Protein AF-A0A6B3P3K1-F1 (afdb_monomer)

Solvent-accessible surface area (backbone atoms only — not comparable to full-atom values): 24368 Å² total; per-residue (Å²): 102,73,70,59,53,35,53,47,35,50,74,68,50,89,48,60,69,59,19,25,51,28,50,52,50,48,50,72,76,38,66,88,46,90,63,48,68,61,51,38,52,48,37,47,75,65,48,91,46,57,65,39,18,24,45,29,51,50,44,49,50,67,76,44,59,87,48,85,61,48,70,60,50,38,53,45,39,50,74,67,50,90,46,58,68,32,19,29,45,29,50,54,44,49,48,73,72,41,66,88,46,88,62,46,69,61,50,36,54,47,37,47,74,65,49,90,47,56,64,36,18,25,46,29,52,52,44,48,52,67,77,43,60,87,46,86,62,49,69,59,52,38,52,47,36,50,73,66,48,89,48,56,64,35,19,30,44,31,48,55,45,46,52,71,75,41,58,89,45,88,62,45,67,56,52,36,53,47,33,49,73,66,47,89,46,55,66,32,18,31,50,30,47,54,47,45,52,72,73,42,58,88,44,89,64,44,67,58,54,36,52,50,32,51,74,66,48,90,45,57,68,34,18,34,49,29,46,53,46,42,53,72,74,40,57,89,46,89,62,44,67,56,54,34,51,48,33,48,74,67,48,90,46,60,66,37,17,35,50,30,44,52,48,42,59,73,72,42,60,88,45,89,62,46,69,58,52,34,55,46,32,50,72,68,49,89,46,56,68,42,18,29,50,26,44,53,50,44,52,75,73,44,56,89,46,89,64,45,67,59,54,34,51,47,33,47,72,66,49,90,44,61,66,32,17,36,48,28,45,53,47,43,57,71,73,41,60,90,45,87,64,46,68,57,52,32,52,48,30,49,77,65,50,91,47,50,66,41,19,29,49,27,46,52,50,41,57,74,74,42,65,89,46,90,67,44,68,61,50,30,54,48,34,46,75,63,56,85,79,75,84,89,54,89,87,65,75,53,39,32,50,56,26,46,53,43,37,54,74,74,37,66,85,41,86,57,37,62,57,53,40,53,47,36,32,76,67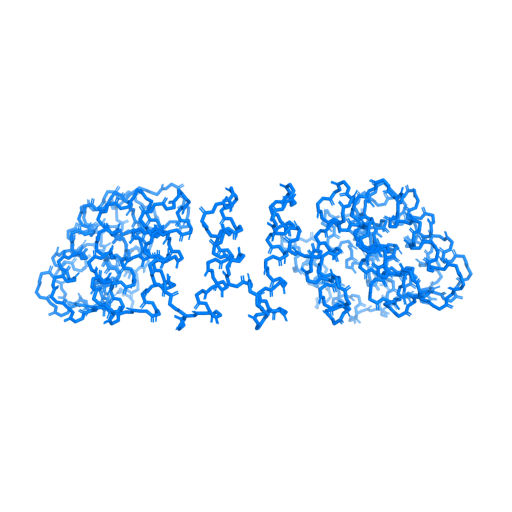,46,90,47,64,68,50,16,52,52,31,49,54,51,51,58,63,73,77,105

pLDDT: mean 96.57, std 2.56, range [66.44, 98.81]

Nearest PDB structures (foldseek):
  7rqf-assembly1_A  TM=2.553E-01  e=2.234E-02  Pseudomonas aeruginosa PAO1
  7ntf-assembly1_A  TM=1.787E-01  e=7.261E-03  Homo sapiens
  7yeh-assembly1_A  TM=1.979E-01  e=4.487E-02  Homo sapiens
  9gaw-assembly1_Z  TM=2.083E-01  e=6.118E-02  Homo sapiens
  4ui9-assembly1_P  TM=2.488E-01  e=7.027E-01  Homo sapiens

Foldseek 3Di:
DLLVVLVCCLVDPPDVVSNQVSLVCLLVVPVVPPCNLVVLVCCLVDPPDLSSNLSSLLSLLPRVVPDPCNLVVLVCCLVPPPDVSSNLSSLLSLLVSPVPDPCNLVVLVCQLVDPPDLSSNLSSLVSCLPRVVPDPCNLVVLLCQLPPPPDPSSVQSSLVSCLVSVVPPPCNLVSLLCQLVDVPDLSSVLSSLVSCLVRVVPPPCNLVSLLCQLVDPPDVSSVQSSLVSCLVRPVPPPCNLVSLLCQLVDPPDVSSNQSSLVSCLVRPLPPPCNLVSLLCQLVDPPDLSSNLSSLVSCLVRPVPPPCNLVSLLCQLVDPPDVSSVQSSLVSCLVRVVPPPCNLVSLLCQLVDPPDQSSNLVSLVSCLVRPLPPPCNLVSLLCSLVPPPDDDPDPPDDGSNLSSLVSCCVRPVVPPCNLVSLVCQLPPPPDPVSVVVSVVVVVVVVD

Mean predicted aligned error: 5.27 Å

Sequence (446 aa):
GILELLKQWVNSDEDSDVRREAVKQIATGWKGKPGILELLKQWVEYDENWDVRGEAVKQIATVWKHEEGILELLKQWVNSDEDSDVRREAVKQIATGWKGKPGILELLKQWVEYDENWDVRGEAVKQIATVWKHEEGILELLKQWVNSDEDSDVRREAVKQIATGWKNQPGILELLKQRVKSDENWQVRREAVRQIATGWKNQPGILELLKQRVNSDEDSDVRLEAVKQIATGWKNQPGILELLKQRVNSDEDSDVRLEALQQIATGWKNQPGILELLKQRVKSDENWQVRGEAVKQIATGWKNQPGILELLKQRVNSDEDSDVRLEALQQIATGWKNQPGILELLKQKVESDENWQVRGEAVKQIATGWKNQPGIVELFDHTVLNDPFQREHEFQTNPRQIALEAIVKQYPDHPQTLPLLQDRAENDPDEKLRKWAKEKLRQLEN

Structure (mmCIF, N/CA/C/O backbone):
data_AF-A0A6B3P3K1-F1
#
_entry.id   AF-A0A6B3P3K1-F1
#
loop_
_atom_site.group_PDB
_atom_site.id
_atom_site.type_symbol
_atom_site.label_atom_id
_atom_site.label_alt_id
_atom_site.label_comp_id
_atom_site.label_asym_id
_atom_site.label_entity_id
_atom_site.label_seq_id
_atom_site.pdbx_PDB_ins_code
_atom_site.Cartn_x
_atom_site.Cartn_y
_atom_site.Cartn_z
_atom_site.occupancy
_atom_site.B_iso_or_equiv
_atom_site.auth_seq_id
_atom_site.auth_comp_id
_atom_site.auth_asym_id
_atom_site.auth_atom_id
_atom_site.pdbx_PDB_model_num
ATOM 1 N N . GLY A 1 1 ? 25.047 -8.982 35.332 1.00 90.31 1 GLY A N 1
ATOM 2 C CA . GLY A 1 1 ? 24.151 -10.139 35.089 1.00 90.31 1 GLY A CA 1
ATOM 3 C C . GLY A 1 1 ? 23.081 -9.741 34.089 1.00 90.31 1 GLY A C 1
ATOM 4 O O . GLY A 1 1 ? 22.938 -8.546 33.884 1.00 90.31 1 GLY A O 1
ATOM 5 N N . ILE A 1 2 ? 22.346 -10.689 33.491 1.00 95.31 2 ILE A N 1
ATOM 6 C CA . ILE A 1 2 ? 21.405 -10.412 32.378 1.00 95.31 2 ILE A CA 1
ATOM 7 C C . ILE A 1 2 ? 20.450 -9.250 32.697 1.00 95.31 2 ILE A C 1
ATOM 9 O O . ILE A 1 2 ? 20.327 -8.339 31.894 1.00 95.31 2 ILE A O 1
ATOM 13 N N . LEU A 1 3 ? 19.869 -9.210 33.900 1.00 96.06 3 LEU A N 1
ATOM 14 C CA . LEU A 1 3 ? 19.003 -8.101 34.318 1.00 96.06 3 LEU A CA 1
ATOM 15 C C . LEU A 1 3 ? 19.688 -6.724 34.258 1.00 96.06 3 LEU A C 1
ATOM 17 O O . LEU A 1 3 ? 19.073 -5.764 33.824 1.00 96.06 3 LEU A O 1
ATOM 21 N N . GLU A 1 4 ? 20.942 -6.610 34.699 1.00 96.62 4 GLU A N 1
ATOM 22 C CA . GLU A 1 4 ? 21.657 -5.323 34.678 1.00 96.62 4 GLU A CA 1
ATOM 23 C C . GLU A 1 4 ? 22.025 -4.905 33.251 1.00 96.62 4 GLU A C 1
ATOM 25 O O . GLU A 1 4 ? 22.001 -3.720 32.946 1.00 96.62 4 GLU A O 1
ATOM 30 N N . LEU A 1 5 ? 22.288 -5.873 32.365 1.00 96.94 5 LEU A N 1
ATOM 31 C CA . LEU A 1 5 ? 22.486 -5.601 30.942 1.00 96.94 5 LEU A CA 1
ATOM 32 C C . LEU A 1 5 ? 21.196 -5.078 30.300 1.00 96.94 5 LEU A C 1
ATOM 34 O O . LEU A 1 5 ? 21.228 -4.066 29.615 1.00 96.94 5 LEU A O 1
ATOM 38 N N . LEU A 1 6 ? 20.058 -5.721 30.575 1.00 97.00 6 LEU A N 1
ATOM 39 C CA . LEU A 1 6 ? 18.768 -5.264 30.060 1.00 97.00 6 LEU A CA 1
ATOM 40 C C . LEU A 1 6 ? 18.423 -3.862 30.582 1.00 97.00 6 LEU A C 1
ATOM 42 O O . LEU A 1 6 ? 17.982 -3.027 29.807 1.00 97.00 6 LEU A O 1
ATOM 46 N N . LYS A 1 7 ? 18.659 -3.568 31.869 1.00 96.56 7 LYS A N 1
ATOM 47 C CA . LYS A 1 7 ? 18.463 -2.212 32.414 1.00 96.56 7 LYS A CA 1
ATOM 48 C C . LYS A 1 7 ? 19.342 -1.177 31.720 1.00 96.56 7 LYS A C 1
ATOM 50 O O . LYS A 1 7 ? 18.891 -0.065 31.476 1.00 96.56 7 LYS A O 1
ATOM 55 N N . GLN A 1 8 ? 20.594 -1.536 31.436 1.00 96.31 8 GLN A N 1
ATOM 56 C CA . GLN A 1 8 ? 21.494 -0.674 30.682 1.00 96.31 8 GLN A CA 1
ATOM 57 C C . GLN A 1 8 ? 20.932 -0.415 29.283 1.00 96.31 8 GLN A C 1
ATOM 59 O O . GLN A 1 8 ? 20.885 0.735 28.874 1.00 96.31 8 GLN A O 1
ATOM 64 N N . TRP A 1 9 ? 20.435 -1.445 28.594 1.00 96.44 9 TRP A N 1
ATOM 65 C CA . TRP A 1 9 ? 19.799 -1.274 27.288 1.00 96.44 9 TRP A CA 1
ATOM 66 C C . TRP A 1 9 ? 18.599 -0.333 27.348 1.00 96.44 9 TRP A C 1
ATOM 68 O O . TRP A 1 9 ? 18.564 0.615 26.578 1.00 96.44 9 TRP A O 1
ATOM 78 N N . VAL A 1 10 ? 17.684 -0.496 28.310 1.00 95.19 10 VAL A N 1
ATOM 79 C CA . VAL A 1 10 ? 16.556 0.445 28.451 1.00 95.19 10 VAL A CA 1
ATOM 80 C C . VAL A 1 10 ? 17.029 1.887 28.673 1.00 95.19 10 VAL A C 1
ATOM 82 O O . VAL A 1 10 ? 16.402 2.805 28.183 1.00 95.19 10 VAL A O 1
ATOM 85 N N . ASN A 1 11 ? 18.133 2.123 29.380 1.00 93.75 11 ASN A N 1
ATOM 86 C CA . ASN A 1 11 ? 18.546 3.493 29.704 1.00 93.75 11 ASN A CA 1
ATOM 87 C C . ASN A 1 11 ? 19.483 4.147 28.677 1.00 93.75 11 ASN A C 1
ATOM 89 O O . ASN A 1 11 ? 19.674 5.359 28.740 1.00 93.75 11 ASN A O 1
ATOM 93 N N . SER A 1 12 ? 20.155 3.375 27.819 1.00 92.69 12 SER A N 1
ATOM 94 C CA . SER A 1 12 ? 21.239 3.912 26.983 1.00 92.69 12 SER A CA 1
ATOM 95 C C . SER A 1 12 ? 21.266 3.415 25.547 1.00 92.69 12 SER A C 1
ATOM 97 O O . SER A 1 12 ? 22.121 3.874 24.796 1.00 92.69 12 SER A O 1
ATOM 99 N N . ASP A 1 13 ? 20.434 2.441 25.176 1.00 94.88 13 ASP A N 1
ATOM 100 C CA . ASP A 1 13 ? 20.370 2.020 23.778 1.00 94.88 13 ASP A CA 1
ATOM 101 C C . ASP A 1 13 ? 19.691 3.109 22.931 1.00 94.88 13 ASP A C 1
ATOM 103 O O . ASP A 1 13 ? 18.714 3.731 23.360 1.00 94.88 13 ASP A O 1
ATOM 107 N N . GLU A 1 14 ? 20.241 3.368 21.748 1.00 93.81 14 GLU A N 1
ATOM 108 C CA . GLU A 1 14 ? 19.698 4.356 20.810 1.00 93.81 14 GLU A CA 1
ATOM 109 C C . GLU A 1 14 ? 18.461 3.805 20.085 1.00 93.81 14 GLU A C 1
ATOM 111 O O . GLU A 1 14 ? 17.620 4.576 19.623 1.00 93.81 14 GLU A O 1
ATOM 116 N N . ASP A 1 15 ? 18.327 2.477 20.004 1.00 95.62 15 ASP A N 1
ATOM 117 C CA . ASP A 1 15 ? 17.212 1.814 19.342 1.00 95.62 15 ASP A CA 1
ATOM 118 C C . ASP A 1 15 ? 16.052 1.573 20.321 1.00 95.62 15 ASP A C 1
ATOM 120 O O . ASP A 1 15 ? 16.101 0.715 21.212 1.00 95.62 15 ASP A O 1
ATOM 124 N N . SER A 1 16 ? 14.953 2.306 20.125 1.00 94.94 16 SER A N 1
ATOM 125 C CA . SER A 1 16 ? 13.750 2.177 20.946 1.00 94.94 16 SER A CA 1
ATOM 126 C C . SER A 1 16 ? 13.110 0.790 20.878 1.00 94.94 16 SER A C 1
ATOM 128 O O . SER A 1 16 ? 12.493 0.377 21.860 1.00 94.94 16 SER A O 1
ATOM 130 N N . ASP A 1 17 ? 13.274 0.037 19.783 1.00 95.94 17 ASP A N 1
ATOM 131 C CA . ASP A 1 17 ? 12.784 -1.343 19.706 1.00 95.94 17 ASP A CA 1
ATOM 132 C C . ASP A 1 17 ? 13.563 -2.257 20.664 1.00 95.94 17 ASP A C 1
ATOM 134 O O . ASP A 1 17 ? 12.963 -3.114 21.328 1.00 95.94 17 ASP A O 1
ATOM 138 N N . VAL A 1 18 ? 14.882 -2.051 20.786 1.00 96.88 18 VAL A N 1
ATOM 139 C CA . VAL A 1 18 ? 15.735 -2.765 21.752 1.00 96.88 18 VAL A CA 1
ATOM 140 C C . VAL A 1 18 ? 15.343 -2.384 23.176 1.00 96.88 18 VAL A C 1
ATOM 142 O O . VAL A 1 18 ? 15.143 -3.272 24.013 1.00 96.88 18 VAL A O 1
ATOM 145 N N . ARG A 1 19 ? 15.160 -1.083 23.447 1.00 97.75 19 ARG A N 1
ATOM 146 C CA . ARG A 1 19 ? 14.704 -0.589 24.758 1.00 97.75 19 ARG A CA 1
ATOM 147 C C . ARG A 1 19 ? 13.356 -1.193 25.151 1.00 97.75 19 ARG A C 1
ATOM 149 O O . ARG A 1 19 ? 13.226 -1.765 26.234 1.00 97.75 19 ARG A O 1
ATOM 156 N N . ARG A 1 20 ? 12.368 -1.141 24.253 1.00 97.25 20 ARG A N 1
ATOM 157 C CA . ARG A 1 20 ? 11.021 -1.695 24.458 1.00 97.25 20 ARG A CA 1
ATOM 158 C C . ARG A 1 20 ? 11.066 -3.189 24.769 1.00 97.25 20 ARG A C 1
ATOM 160 O O . ARG A 1 20 ? 10.440 -3.648 25.728 1.00 97.25 20 ARG A O 1
ATOM 167 N N . GLU A 1 21 ? 11.808 -3.971 23.984 1.00 97.62 21 GLU A N 1
ATOM 168 C CA . GLU A 1 21 ? 11.912 -5.412 24.231 1.00 97.62 21 GLU A CA 1
ATOM 169 C C . GLU A 1 21 ? 12.638 -5.693 25.555 1.00 97.62 21 GLU A C 1
ATOM 171 O O . GLU A 1 21 ? 12.216 -6.574 26.306 1.00 97.62 21 GLU A O 1
ATOM 176 N N . ALA A 1 22 ? 13.657 -4.908 25.914 1.00 97.56 22 ALA A N 1
ATOM 177 C CA . ALA A 1 22 ? 14.306 -5.022 27.214 1.00 97.56 22 ALA A CA 1
ATOM 178 C C . ALA A 1 22 ? 13.330 -4.760 28.378 1.00 97.56 22 ALA A C 1
ATOM 180 O O . ALA A 1 22 ? 13.299 -5.567 29.310 1.00 97.56 22 ALA A O 1
ATOM 181 N N . VAL A 1 23 ? 12.468 -3.733 28.309 1.00 98.00 23 VAL A N 1
ATOM 182 C CA . VAL A 1 23 ? 11.407 -3.481 29.313 1.00 98.00 23 VAL A CA 1
ATOM 183 C C . VAL A 1 23 ? 10.530 -4.717 29.509 1.00 98.00 23 VAL A C 1
ATOM 185 O O . VAL A 1 23 ? 10.329 -5.185 30.635 1.00 98.00 23 VAL A O 1
ATOM 188 N N . LYS A 1 24 ? 10.050 -5.302 28.412 1.00 97.62 24 LYS A N 1
ATOM 189 C CA . LYS A 1 24 ? 9.201 -6.498 28.429 1.00 97.62 24 LYS A CA 1
ATOM 190 C C . LYS A 1 24 ? 9.895 -7.721 29.028 1.00 97.62 24 LYS A C 1
ATOM 192 O O . LYS A 1 24 ? 9.300 -8.444 29.837 1.00 97.62 24 LYS A O 1
ATOM 197 N N . GLN A 1 25 ? 11.153 -7.962 28.663 1.00 97.62 25 GLN A N 1
ATOM 198 C CA . GLN A 1 25 ? 11.940 -9.070 29.210 1.00 97.62 25 GLN A CA 1
ATOM 199 C C . GLN A 1 25 ? 12.196 -8.886 30.709 1.00 97.62 25 GLN A C 1
ATOM 201 O O . GLN A 1 25 ? 12.080 -9.840 31.481 1.00 97.62 25 GLN A O 1
ATOM 206 N N . ILE A 1 26 ? 12.476 -7.655 31.146 1.00 97.81 26 ILE A N 1
ATOM 207 C CA . ILE A 1 26 ? 12.658 -7.326 32.563 1.00 97.81 26 ILE A CA 1
ATOM 208 C C . ILE A 1 26 ? 11.372 -7.598 33.345 1.00 97.81 26 ILE A C 1
ATOM 210 O O . ILE A 1 26 ? 11.407 -8.291 34.366 1.00 97.81 26 ILE A O 1
ATOM 214 N N . ALA A 1 27 ? 10.237 -7.108 32.844 1.00 96.69 27 ALA A N 1
ATOM 215 C CA . ALA A 1 27 ? 8.948 -7.255 33.501 1.00 96.69 27 ALA A CA 1
ATOM 216 C C . ALA A 1 27 ? 8.558 -8.722 33.696 1.00 96.69 27 ALA A C 1
ATOM 218 O O . ALA A 1 27 ? 8.186 -9.145 34.787 1.00 96.69 27 ALA A O 1
ATOM 219 N N . THR A 1 28 ? 8.684 -9.522 32.639 1.00 94.50 28 THR A N 1
ATOM 220 C CA . THR A 1 28 ? 8.253 -10.923 32.649 1.00 94.50 28 THR A CA 1
ATOM 221 C C . THR A 1 28 ? 9.244 -11.837 33.369 1.00 94.50 28 THR A C 1
ATOM 223 O O . THR A 1 28 ? 8.828 -12.692 34.156 1.00 94.50 28 THR A O 1
ATOM 226 N N . GLY A 1 29 ? 10.547 -11.641 33.149 1.00 96.00 29 GLY A N 1
ATOM 227 C CA . GLY A 1 29 ? 11.608 -12.482 33.702 1.00 96.00 29 GLY A CA 1
ATOM 228 C C . GLY A 1 29 ? 11.927 -12.210 35.172 1.00 96.00 29 GLY A C 1
ATOM 229 O O . GLY A 1 29 ? 12.372 -13.116 35.878 1.00 96.00 29 GLY A O 1
ATOM 230 N N . TRP A 1 30 ? 11.678 -10.990 35.662 1.00 96.31 30 TRP A N 1
ATOM 23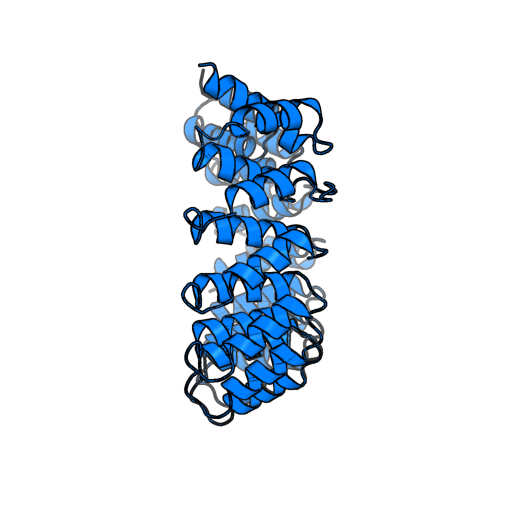1 C CA . TRP A 1 30 ? 12.070 -10.568 37.012 1.00 96.31 30 TRP A CA 1
ATOM 232 C C . TRP A 1 30 ? 10.930 -9.993 37.854 1.00 96.31 30 TRP A C 1
ATOM 234 O O . TRP A 1 30 ? 11.204 -9.387 38.884 1.00 96.31 30 TRP A O 1
ATOM 244 N N . LYS A 1 31 ? 9.660 -10.259 37.518 1.00 91.75 31 LYS A N 1
ATOM 245 C CA . LYS A 1 31 ? 8.488 -9.771 38.280 1.00 91.75 31 LYS A CA 1
ATOM 246 C C . LYS A 1 31 ? 8.530 -9.984 39.800 1.00 91.75 31 LYS A C 1
ATOM 248 O O . LYS A 1 31 ? 7.935 -9.215 40.539 1.00 91.75 31 LYS A O 1
ATOM 253 N N . GLY A 1 32 ? 9.206 -11.037 40.271 1.00 89.31 32 GLY A N 1
ATOM 254 C CA . GLY A 1 32 ? 9.337 -11.353 41.700 1.00 89.31 32 GLY A CA 1
ATOM 255 C C . GLY A 1 32 ? 10.507 -10.659 42.404 1.00 89.31 32 GLY A C 1
ATOM 256 O O . GLY A 1 32 ? 10.687 -10.844 43.606 1.00 89.31 32 GLY A O 1
ATOM 257 N N . LYS A 1 33 ? 11.340 -9.904 41.676 1.00 94.62 33 LYS A N 1
ATOM 258 C CA . LYS A 1 33 ? 12.469 -9.173 42.250 1.00 94.62 33 LYS A CA 1
ATOM 259 C C . LYS A 1 33 ? 11.987 -7.802 42.760 1.00 94.62 33 LYS A C 1
ATOM 261 O O . LYS A 1 33 ? 11.342 -7.082 41.999 1.00 94.62 33 LYS A O 1
ATOM 266 N N . PRO A 1 34 ? 12.328 -7.404 44.002 1.00 92.94 34 PRO A N 1
ATOM 267 C CA . PRO A 1 34 ? 11.963 -6.089 44.529 1.00 92.94 34 PRO A CA 1
ATOM 268 C C . PRO A 1 34 ? 12.457 -4.937 43.643 1.00 92.94 34 PRO A C 1
ATOM 270 O O . PRO A 1 34 ? 13.579 -4.988 43.130 1.00 92.94 34 PRO A O 1
ATOM 273 N N . GLY A 1 35 ? 11.626 -3.901 43.489 1.00 94.75 35 GLY A N 1
ATOM 274 C CA . GLY A 1 35 ? 11.947 -2.667 42.765 1.00 94.75 35 GLY A CA 1
ATOM 275 C C . GLY A 1 35 ? 11.764 -2.721 41.247 1.00 94.75 35 GLY A C 1
ATOM 276 O O . GLY A 1 35 ? 11.994 -1.713 40.588 1.00 94.75 35 GLY A O 1
ATOM 277 N N . ILE A 1 36 ? 11.366 -3.861 40.666 1.00 97.69 36 ILE A N 1
ATOM 278 C CA . ILE A 1 36 ? 11.093 -3.933 39.220 1.00 97.69 36 ILE A CA 1
ATOM 279 C C . ILE A 1 36 ? 9.858 -3.110 38.852 1.00 97.69 36 ILE A C 1
ATOM 281 O O . ILE A 1 36 ? 9.901 -2.386 37.864 1.00 97.69 36 ILE A O 1
ATOM 285 N N . LEU A 1 37 ? 8.791 -3.163 39.652 1.00 97.25 37 LEU A N 1
ATOM 286 C CA . LEU A 1 37 ? 7.608 -2.341 39.408 1.00 97.25 37 LEU A CA 1
ATOM 287 C C . LEU A 1 37 ? 7.947 -0.844 39.470 1.00 97.25 37 LEU A C 1
ATOM 289 O O . LEU A 1 37 ? 7.572 -0.096 38.575 1.00 97.25 37 LEU A O 1
ATOM 293 N N . GLU A 1 38 ? 8.680 -0.412 40.496 1.00 97.44 38 GLU A N 1
ATOM 294 C CA . GLU A 1 38 ? 9.125 0.979 40.654 1.00 97.44 38 GLU A CA 1
ATOM 295 C C . GLU A 1 38 ? 9.987 1.431 39.476 1.00 97.44 38 GLU A C 1
ATOM 297 O O . GLU A 1 38 ? 9.831 2.549 38.997 1.00 97.44 38 GLU A O 1
ATOM 302 N N . LEU A 1 39 ? 10.851 0.550 38.973 1.00 97.25 39 LEU A N 1
ATOM 303 C CA . LEU A 1 39 ? 11.671 0.833 37.804 1.00 97.25 39 LEU A CA 1
ATOM 304 C C . LEU A 1 39 ? 10.827 1.009 36.536 1.00 97.25 39 LEU A C 1
ATOM 306 O O . LEU A 1 39 ? 11.055 1.944 35.779 1.00 97.25 39 LEU A O 1
ATOM 310 N N . LEU A 1 40 ? 9.822 0.156 36.318 1.00 97.88 40 LEU A N 1
ATOM 311 C CA . LEU A 1 40 ? 8.915 0.334 35.185 1.00 97.88 40 LEU A CA 1
ATOM 312 C C . LEU A 1 40 ? 8.113 1.636 35.304 1.00 97.88 40 LEU A C 1
ATOM 314 O O . LEU A 1 40 ? 7.939 2.313 34.298 1.00 97.88 40 LEU A O 1
ATOM 318 N N . LYS A 1 41 ? 7.659 2.016 36.509 1.00 97.56 41 LYS A N 1
ATOM 319 C CA . LYS A 1 41 ? 6.984 3.309 36.732 1.00 97.56 41 LYS A CA 1
ATOM 320 C C . LYS A 1 41 ? 7.888 4.482 36.347 1.00 97.56 41 LYS A C 1
ATOM 322 O O . LYS A 1 41 ? 7.431 5.389 35.666 1.00 97.56 41 LYS A O 1
ATOM 327 N N . GLN A 1 42 ? 9.171 4.424 36.713 1.00 97.06 42 GLN A N 1
ATOM 328 C CA . GLN A 1 42 ? 10.154 5.431 36.304 1.00 97.06 42 GLN A CA 1
ATOM 329 C C . GLN A 1 42 ? 10.302 5.505 34.783 1.00 97.06 42 GLN A C 1
ATOM 331 O O . GLN A 1 42 ? 10.387 6.600 34.242 1.00 97.06 42 GLN A O 1
ATOM 336 N N . TRP A 1 43 ? 10.301 4.372 34.080 1.00 97.25 43 TRP A N 1
ATOM 337 C CA . TRP A 1 43 ? 10.358 4.393 32.617 1.00 97.25 43 TRP A CA 1
ATOM 338 C C . TRP A 1 43 ? 9.096 4.963 31.980 1.00 97.25 43 TRP A C 1
ATOM 340 O O . TRP A 1 43 ? 9.220 5.669 30.991 1.00 97.25 43 TRP A O 1
ATOM 350 N N . VAL A 1 44 ? 7.909 4.739 32.557 1.00 97.00 44 VAL A N 1
ATOM 351 C CA . VAL A 1 44 ? 6.688 5.422 32.092 1.00 97.00 44 VAL A CA 1
ATOM 352 C C . VAL A 1 44 ? 6.815 6.944 32.237 1.00 97.00 44 VAL A C 1
ATOM 354 O O . VAL A 1 44 ? 6.402 7.672 31.344 1.00 97.00 44 VAL A O 1
ATOM 357 N N . GLU A 1 45 ? 7.389 7.425 33.343 1.00 94.88 45 GLU A N 1
ATOM 358 C CA . GLU A 1 45 ? 7.481 8.861 33.648 1.00 94.88 45 GLU A CA 1
ATOM 359 C C . GLU A 1 45 ? 8.605 9.596 32.906 1.00 94.88 45 GLU A C 1
ATOM 361 O O . GLU A 1 45 ? 8.455 10.778 32.605 1.00 94.88 45 GLU A O 1
ATOM 366 N N . TYR A 1 46 ? 9.738 8.935 32.657 1.00 93.12 46 TYR A N 1
ATOM 367 C CA . TYR A 1 46 ? 10.971 9.621 32.255 1.00 93.12 46 TYR A CA 1
ATOM 368 C C . TYR A 1 46 ? 11.579 9.149 30.937 1.00 93.12 46 TYR A C 1
ATOM 370 O O . TYR A 1 46 ? 12.503 9.807 30.458 1.00 93.12 46 TYR A O 1
ATOM 378 N N . ASP A 1 47 ? 11.127 8.034 30.354 1.00 95.12 47 ASP A N 1
ATOM 379 C CA . ASP A 1 47 ? 11.624 7.658 29.031 1.00 95.12 47 ASP A CA 1
ATOM 380 C C . ASP A 1 47 ? 11.087 8.645 27.980 1.00 95.12 47 ASP A C 1
ATOM 382 O O . ASP A 1 47 ? 9.915 9.016 27.976 1.00 95.12 47 ASP A O 1
ATOM 386 N N . GLU A 1 48 ? 11.960 9.106 27.092 1.00 93.81 48 GLU A N 1
ATOM 387 C CA . GLU A 1 48 ? 11.607 10.060 26.035 1.00 93.81 48 GLU A CA 1
ATOM 388 C C . GLU A 1 48 ? 10.753 9.422 24.928 1.00 93.81 48 GLU A C 1
ATOM 390 O O . GLU A 1 48 ? 10.111 10.125 24.152 1.00 93.81 48 GLU A O 1
ATOM 395 N N . ASN A 1 49 ? 10.769 8.090 24.821 1.00 96.25 49 ASN A N 1
ATOM 396 C CA . ASN A 1 49 ? 10.116 7.364 23.749 1.00 96.25 49 ASN A CA 1
ATOM 397 C C . ASN A 1 49 ? 8.792 6.756 24.225 1.00 96.25 49 ASN A C 1
ATOM 399 O O . ASN A 1 49 ? 8.739 5.903 25.117 1.00 96.25 49 ASN A O 1
ATOM 403 N N . TRP A 1 50 ? 7.714 7.170 23.565 1.00 95.31 50 TRP A N 1
ATOM 404 C CA . TRP A 1 50 ? 6.352 6.741 23.859 1.00 95.31 50 TRP A CA 1
ATOM 405 C C . TRP A 1 50 ? 6.143 5.226 23.746 1.00 95.31 50 TRP A C 1
ATOM 407 O O . TRP A 1 50 ? 5.332 4.675 24.483 1.00 95.31 50 TRP A O 1
ATOM 417 N N . ASP A 1 51 ? 6.873 4.522 22.876 1.00 95.88 51 ASP A N 1
ATOM 418 C CA . ASP A 1 51 ? 6.704 3.077 22.671 1.00 95.88 51 ASP A CA 1
ATOM 419 C C . ASP A 1 51 ? 7.307 2.288 23.843 1.00 95.88 51 ASP A C 1
ATOM 421 O O . ASP A 1 51 ? 6.730 1.316 24.339 1.00 95.88 51 ASP A O 1
ATOM 425 N N . VAL A 1 52 ? 8.431 2.771 24.382 1.00 97.38 52 VAL A N 1
ATOM 426 C CA . VAL A 1 52 ? 9.021 2.228 25.615 1.00 97.38 52 VAL A CA 1
ATOM 427 C C . VAL A 1 52 ? 8.090 2.477 26.804 1.00 97.38 52 VAL A C 1
ATOM 429 O O . VAL A 1 52 ? 7.815 1.551 27.575 1.00 97.38 52 VAL A O 1
ATOM 432 N N . ARG A 1 53 ? 7.542 3.695 26.920 1.00 98.06 53 ARG A N 1
ATOM 433 C CA . ARG A 1 53 ? 6.550 4.056 27.949 1.00 98.06 53 ARG A CA 1
ATOM 434 C C . ARG A 1 53 ? 5.288 3.210 27.845 1.00 98.06 5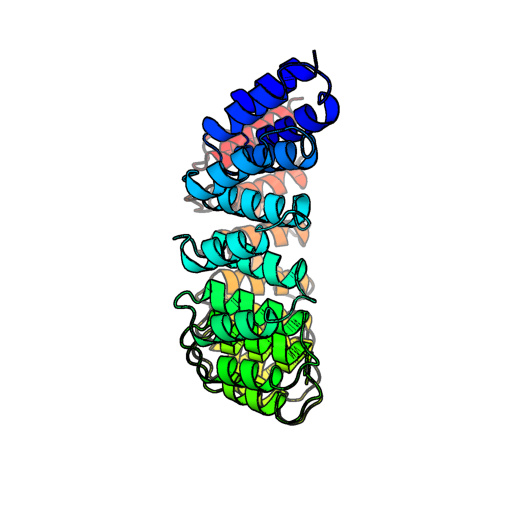3 ARG A C 1
ATOM 436 O O . ARG A 1 53 ? 4.856 2.628 28.838 1.00 98.06 53 ARG A O 1
ATOM 443 N N . GLY A 1 54 ? 4.727 3.081 26.648 1.00 97.31 54 GLY A N 1
ATOM 444 C CA . GLY A 1 54 ? 3.536 2.284 26.369 1.00 97.31 54 GLY A CA 1
ATOM 445 C C . GLY A 1 54 ? 3.739 0.805 26.700 1.00 97.31 54 GLY A C 1
ATOM 446 O O . GLY A 1 54 ? 2.882 0.187 27.341 1.00 97.31 54 GLY A O 1
ATOM 447 N N . GLU A 1 55 ? 4.895 0.227 26.360 1.00 98.06 55 GLU A N 1
ATOM 448 C CA . GLU A 1 55 ? 5.211 -1.146 26.761 1.00 98.06 55 GLU A CA 1
ATOM 449 C C . GLU A 1 55 ? 5.366 -1.267 28.281 1.00 98.06 55 GLU A C 1
ATOM 451 O O . GLU A 1 55 ? 4.847 -2.225 28.858 1.00 98.06 55 GLU A O 1
ATOM 456 N N . ALA A 1 56 ? 5.987 -0.299 28.961 1.00 98.12 56 ALA A N 1
ATOM 457 C CA . ALA A 1 56 ? 6.047 -0.289 30.421 1.00 98.12 56 ALA A CA 1
ATOM 458 C C . ALA A 1 56 ? 4.639 -0.235 31.048 1.00 98.12 56 ALA A C 1
ATOM 460 O O . ALA A 1 56 ? 4.335 -1.068 31.905 1.00 98.12 56 ALA A O 1
ATOM 461 N N . VAL A 1 57 ? 3.739 0.636 30.569 1.00 98.50 57 VAL A N 1
ATOM 462 C CA . VAL A 1 57 ? 2.321 0.697 30.987 1.00 98.50 57 VAL A CA 1
ATOM 463 C C . VAL A 1 57 ? 1.641 -0.664 30.833 1.00 98.50 57 VAL A C 1
ATOM 465 O O . VAL A 1 57 ? 1.018 -1.178 31.769 1.00 98.50 57 VAL A O 1
ATOM 468 N N . LYS A 1 58 ? 1.793 -1.290 29.666 1.00 98.38 58 LYS A N 1
ATOM 469 C CA . LYS A 1 58 ? 1.230 -2.608 29.364 1.00 98.38 58 LYS A CA 1
ATOM 470 C C . LYS A 1 58 ? 1.779 -3.702 30.274 1.00 98.38 58 LYS A C 1
ATOM 472 O O . LYS A 1 58 ? 1.016 -4.534 30.772 1.00 98.38 58 LYS A O 1
ATOM 477 N N . GLN A 1 59 ? 3.084 -3.719 30.520 1.00 98.12 59 GLN A N 1
ATOM 478 C CA . GLN A 1 59 ? 3.701 -4.683 31.425 1.00 98.12 59 GLN A CA 1
ATOM 479 C C . GLN A 1 59 ? 3.228 -4.487 32.867 1.00 98.12 59 GLN A C 1
ATOM 481 O O . GLN A 1 59 ? 2.850 -5.461 33.520 1.00 98.12 59 GLN A O 1
ATOM 486 N N . ILE A 1 60 ? 3.153 -3.240 33.337 1.00 98.25 60 ILE A N 1
ATOM 487 C CA . ILE A 1 60 ? 2.607 -2.901 34.656 1.00 98.25 60 ILE A CA 1
ATOM 488 C C . ILE A 1 60 ? 1.179 -3.438 34.795 1.00 98.25 60 ILE A C 1
ATOM 490 O O . ILE A 1 60 ? 0.876 -4.180 35.734 1.00 98.25 60 ILE A O 1
ATOM 494 N N . ALA A 1 61 ? 0.317 -3.137 33.823 1.00 97.75 61 ALA A N 1
ATOM 495 C CA . ALA A 1 61 ? -1.081 -3.542 33.853 1.00 97.75 61 ALA A CA 1
ATOM 496 C C . ALA A 1 61 ? -1.290 -5.063 33.809 1.00 97.75 61 ALA A C 1
ATOM 498 O O . ALA A 1 61 ? -2.234 -5.575 34.413 1.00 97.75 61 ALA A O 1
ATOM 499 N N . THR A 1 62 ? -0.435 -5.790 33.088 1.00 96.56 62 THR A N 1
ATOM 500 C CA . THR A 1 62 ? -0.593 -7.235 32.870 1.00 96.56 62 THR A CA 1
ATOM 501 C C . THR A 1 62 ? 0.052 -8.072 33.968 1.00 96.56 62 THR A C 1
ATOM 503 O O . THR A 1 62 ? -0.560 -9.031 34.442 1.00 96.56 62 THR A O 1
ATOM 506 N N . VAL A 1 63 ? 1.265 -7.721 34.396 1.00 97.06 63 VAL A N 1
ATOM 507 C CA . VAL A 1 63 ? 2.048 -8.503 35.362 1.00 97.06 63 VAL A CA 1
ATOM 508 C C . VAL A 1 63 ? 1.639 -8.186 36.801 1.00 97.06 63 VAL A C 1
ATOM 510 O O . VAL A 1 63 ? 1.522 -9.108 37.610 1.00 97.06 63 VAL A O 1
ATOM 513 N N . TRP A 1 64 ? 1.349 -6.918 37.107 1.00 96.88 64 TRP A N 1
ATOM 514 C CA . TRP A 1 64 ? 0.998 -6.446 38.454 1.00 96.88 64 TRP A CA 1
ATOM 515 C C . TRP A 1 64 ? -0.486 -6.098 38.605 1.00 96.88 64 TRP A C 1
ATOM 517 O O . TRP A 1 64 ? -0.885 -5.429 39.549 1.00 96.88 64 TRP A O 1
ATOM 527 N N . LYS A 1 65 ? -1.348 -6.618 37.726 1.00 94.88 65 LYS A N 1
ATOM 528 C CA . LYS A 1 65 ? -2.804 -6.381 37.701 1.00 94.88 65 LYS A CA 1
ATOM 529 C C . LYS A 1 65 ? -3.516 -6.433 39.066 1.00 94.88 65 LYS A C 1
ATOM 531 O O . LYS A 1 65 ? -4.527 -5.758 39.272 1.00 94.88 65 LYS A O 1
ATOM 536 N N . HIS A 1 66 ? -3.053 -7.313 39.952 1.00 93.69 66 HIS A N 1
ATOM 537 C CA . HIS A 1 66 ? -3.659 -7.570 41.259 1.00 93.69 66 HIS A CA 1
ATOM 538 C C . HIS A 1 66 ? -3.094 -6.704 42.386 1.00 93.69 66 HIS A C 1
ATOM 540 O O . HIS A 1 66 ? -3.629 -6.754 43.492 1.00 93.69 66 HIS A O 1
ATOM 546 N N . GLU A 1 67 ? -2.046 -5.927 42.125 1.00 94.81 67 GLU A N 1
ATOM 547 C CA . GLU A 1 67 ? -1.503 -5.007 43.112 1.00 94.81 67 GLU A CA 1
ATOM 548 C C . GLU A 1 67 ? -2.414 -3.794 43.309 1.00 94.81 67 GLU A C 1
ATOM 550 O O . GLU A 1 67 ? -3.092 -3.310 42.393 1.00 94.81 67 GLU A O 1
ATOM 555 N N . GLU A 1 68 ? -2.450 -3.319 44.550 1.00 94.25 68 GLU A N 1
ATOM 556 C CA . GLU A 1 68 ? -3.227 -2.149 44.930 1.00 94.25 68 GLU A CA 1
ATOM 557 C C . GLU A 1 68 ? -2.680 -0.892 44.236 1.00 94.25 68 GLU A C 1
ATOM 559 O O . GLU A 1 68 ? -1.477 -0.731 44.049 1.00 94.25 68 GLU A O 1
ATOM 564 N N . GLY A 1 69 ? -3.574 0.001 43.808 1.00 96.00 69 GLY A N 1
ATOM 565 C CA . GLY A 1 69 ? -3.200 1.265 43.168 1.00 96.00 69 GLY A CA 1
ATOM 566 C C . GLY A 1 69 ? -2.885 1.195 41.669 1.00 96.00 69 GLY A C 1
ATOM 567 O O . GLY A 1 69 ? -2.953 2.234 41.023 1.00 96.00 69 GLY A O 1
ATOM 568 N N . ILE A 1 70 ? -2.650 0.017 41.068 1.00 97.94 70 ILE A N 1
ATOM 569 C CA . ILE A 1 70 ? -2.330 -0.075 39.624 1.00 97.94 70 ILE A CA 1
ATOM 570 C C . ILE A 1 70 ? -3.435 0.510 38.744 1.00 97.94 70 ILE A C 1
ATOM 572 O O . ILE A 1 70 ? -3.148 1.229 37.795 1.00 97.94 70 ILE A O 1
ATOM 576 N N . LEU A 1 71 ? -4.705 0.262 39.073 1.00 98.06 71 LEU A N 1
ATOM 577 C CA . LEU A 1 71 ? -5.807 0.866 38.323 1.00 98.06 71 LEU A CA 1
ATOM 578 C C . LEU A 1 71 ? -5.789 2.400 38.410 1.00 98.06 71 LEU A C 1
ATOM 580 O O . LEU A 1 71 ? -5.987 3.054 37.395 1.00 98.06 71 LEU A O 1
ATOM 584 N N . GLU A 1 72 ? -5.569 2.970 39.596 1.00 98.00 72 GLU A N 1
ATOM 585 C CA . GLU A 1 72 ? -5.543 4.430 39.761 1.00 98.00 72 GLU A CA 1
ATOM 586 C C . GLU A 1 72 ? -4.344 5.051 39.044 1.00 98.00 72 GLU A C 1
ATOM 588 O O . GLU A 1 72 ? -4.477 6.106 38.434 1.00 98.00 72 GLU A O 1
ATOM 593 N N . LEU A 1 73 ? -3.212 4.348 39.022 1.00 97.88 73 LEU A N 1
ATOM 594 C CA . LEU A 1 73 ? -2.035 4.759 38.271 1.00 97.88 73 LEU A CA 1
ATOM 595 C C . LEU A 1 73 ? -2.287 4.760 36.757 1.00 97.88 73 LEU A C 1
ATOM 597 O O . LEU A 1 73 ? -1.967 5.732 36.082 1.00 97.88 73 LEU A O 1
ATOM 601 N N . LEU A 1 74 ? -2.933 3.718 36.222 1.00 98.31 74 LEU A N 1
ATOM 602 C CA . LEU A 1 74 ? -3.316 3.697 34.809 1.00 98.31 74 LEU A CA 1
ATOM 603 C C . LEU A 1 74 ? -4.278 4.848 34.480 1.00 98.31 74 LEU A C 1
ATOM 605 O O . LEU A 1 74 ? -4.100 5.506 33.463 1.00 98.31 74 LEU A O 1
ATOM 609 N N . LYS A 1 75 ? -5.274 5.123 35.337 1.00 98.06 75 LYS A N 1
ATOM 610 C CA . LYS A 1 75 ? -6.185 6.267 35.148 1.00 98.06 75 LYS A CA 1
ATOM 611 C C . LYS A 1 75 ? -5.439 7.596 35.151 1.00 98.06 75 LYS A C 1
ATOM 613 O O . LYS A 1 75 ? -5.788 8.480 34.379 1.00 98.06 75 LYS A O 1
ATOM 618 N N . GLN A 1 76 ? -4.443 7.742 36.024 1.00 97.44 76 GLN A N 1
ATOM 619 C CA . GLN A 1 76 ? -3.594 8.924 36.055 1.00 97.44 76 GLN A CA 1
ATOM 620 C C . GLN A 1 76 ? -2.874 9.090 34.717 1.00 97.44 76 GLN A C 1
ATOM 622 O O . GLN A 1 76 ? -2.978 10.160 34.132 1.00 97.44 76 GLN A O 1
ATOM 627 N N . TRP A 1 77 ? -2.245 8.038 34.186 1.00 97.81 77 TRP A N 1
ATOM 628 C CA . TRP A 1 77 ? -1.575 8.117 32.885 1.00 97.81 77 TRP A CA 1
ATOM 629 C C . TRP A 1 77 ? -2.532 8.438 31.739 1.00 97.81 77 TRP A C 1
ATOM 631 O O . TRP A 1 77 ? -2.197 9.282 30.922 1.00 97.81 77 TRP A O 1
ATOM 641 N N . VAL A 1 78 ? -3.755 7.895 31.719 1.00 97.50 78 VAL A N 1
ATOM 642 C CA . VAL A 1 78 ? -4.761 8.327 30.727 1.00 97.50 78 VAL A CA 1
ATOM 643 C C . VAL A 1 78 ? -5.096 9.820 30.847 1.00 97.50 78 VAL A C 1
ATOM 645 O O . VAL A 1 78 ? -5.484 10.425 29.868 1.00 97.50 78 VAL A O 1
ATOM 648 N N . ASN A 1 79 ? -4.963 10.456 32.009 1.00 95.50 79 ASN A N 1
ATOM 649 C CA . ASN A 1 79 ? -5.355 11.863 32.161 1.00 95.50 79 ASN A CA 1
ATOM 650 C C . ASN A 1 79 ? -4.183 12.854 32.110 1.00 95.50 79 ASN A C 1
ATOM 652 O O . ASN A 1 79 ? -4.420 14.047 31.939 1.00 95.50 79 ASN A O 1
ATOM 656 N N . SER A 1 80 ? -2.946 12.407 32.339 1.00 93.62 80 SER A N 1
ATOM 657 C CA . SER A 1 80 ? -1.792 13.301 32.513 1.00 93.62 80 SER A CA 1
ATOM 658 C C . SER A 1 80 ? -0.652 13.065 31.537 1.00 93.62 80 SER A C 1
ATOM 660 O O . SER A 1 80 ? 0.239 13.904 31.456 1.00 93.62 80 SER A O 1
ATOM 662 N N . ASP A 1 81 ? -0.615 11.906 30.884 1.00 96.19 81 ASP A N 1
ATOM 663 C CA . ASP A 1 81 ? 0.465 11.584 29.968 1.00 96.19 81 ASP A CA 1
ATOM 664 C C . ASP A 1 81 ? 0.329 12.419 28.682 1.00 96.19 81 ASP A C 1
ATOM 666 O O . ASP A 1 81 ? -0.744 12.488 28.078 1.00 96.19 81 ASP A O 1
ATOM 670 N N . GLU A 1 82 ? 1.410 13.096 28.293 1.00 94.94 82 GLU A N 1
ATOM 671 C CA . GLU A 1 82 ? 1.435 13.991 27.129 1.00 94.94 82 GLU A CA 1
ATOM 672 C C . GLU A 1 82 ? 1.248 13.244 25.801 1.00 94.94 82 GLU A C 1
ATOM 674 O O . GLU A 1 82 ? 0.736 13.813 24.837 1.00 94.94 82 GLU A O 1
ATOM 679 N N . ASP A 1 83 ? 1.614 11.962 25.760 1.00 97.00 83 ASP A N 1
ATOM 680 C CA . ASP A 1 83 ? 1.642 11.169 24.547 1.00 97.00 83 ASP A CA 1
ATOM 681 C C . ASP A 1 83 ? 0.373 10.318 24.416 1.00 97.00 83 ASP A C 1
ATOM 683 O O . ASP A 1 83 ? 0.039 9.470 25.252 1.00 97.00 83 ASP A O 1
ATOM 687 N N . SER A 1 84 ? -0.362 10.537 23.327 1.00 96.69 84 SER A N 1
ATOM 688 C CA . SER A 1 84 ? -1.628 9.852 23.087 1.00 96.69 84 SER A CA 1
ATOM 689 C C . SER A 1 84 ? -1.488 8.343 22.913 1.00 96.69 84 SER A C 1
ATOM 691 O O . SER A 1 84 ? -2.424 7.627 23.264 1.00 96.69 84 SER A O 1
ATOM 693 N N . ASP A 1 85 ? -0.357 7.828 22.420 1.00 96.75 85 ASP A N 1
ATOM 694 C CA . ASP A 1 85 ? -0.154 6.385 22.270 1.00 96.75 85 ASP A CA 1
ATOM 695 C C . ASP A 1 85 ? -0.019 5.702 23.641 1.00 96.75 85 ASP A C 1
ATOM 697 O O . ASP A 1 85 ? -0.563 4.607 23.845 1.00 96.75 85 ASP A O 1
ATOM 701 N N . VAL A 1 86 ? 0.625 6.365 24.609 1.00 97.88 86 VAL A N 1
ATOM 702 C CA . VAL A 1 86 ? 0.715 5.886 25.998 1.00 97.88 86 VAL A CA 1
ATOM 703 C C . VAL A 1 86 ? -0.656 5.928 26.669 1.00 97.88 86 VAL A C 1
ATOM 705 O O . VAL A 1 86 ? -1.089 4.925 27.254 1.00 97.88 86 VAL A O 1
ATOM 708 N N . ARG A 1 87 ? -1.389 7.044 26.527 1.00 98.31 87 ARG A N 1
ATOM 709 C CA . ARG A 1 87 ? -2.774 7.165 27.017 1.00 98.31 87 ARG A CA 1
ATOM 710 C C . ARG A 1 87 ? -3.676 6.081 26.430 1.00 98.31 87 ARG A C 1
ATOM 712 O O . ARG A 1 87 ? -4.390 5.396 27.166 1.00 98.31 87 ARG A O 1
ATOM 719 N N . ARG A 1 88 ? -3.605 5.869 25.115 1.00 97.94 88 ARG A N 1
ATOM 720 C CA . ARG A 1 88 ? -4.364 4.845 24.385 1.00 97.94 88 ARG A CA 1
ATOM 721 C C . ARG A 1 88 ? -4.076 3.443 24.918 1.00 97.94 88 ARG A C 1
ATOM 723 O O . ARG A 1 88 ? -5.007 2.668 25.154 1.00 97.94 88 ARG A O 1
ATOM 730 N N . GLU A 1 89 ? -2.805 3.098 25.130 1.00 98.25 89 GLU A N 1
ATOM 731 C CA . GLU A 1 89 ? -2.448 1.795 25.697 1.00 98.25 89 GLU A CA 1
ATOM 732 C C . GLU A 1 89 ? -2.981 1.655 27.132 1.00 98.25 89 GLU A C 1
ATOM 734 O O . GLU A 1 89 ? -3.555 0.615 27.462 1.00 98.25 89 GLU A O 1
ATOM 739 N N . ALA A 1 90 ? -2.919 2.704 27.959 1.00 98.31 90 ALA A N 1
ATOM 740 C CA . ALA A 1 90 ? -3.523 2.690 29.290 1.00 98.31 90 ALA A CA 1
ATOM 741 C C . ALA A 1 90 ? -5.053 2.475 29.245 1.00 98.31 90 ALA A C 1
ATOM 743 O O . ALA A 1 90 ? -5.554 1.612 29.972 1.00 98.31 90 ALA A O 1
ATOM 744 N N . VAL A 1 91 ? -5.797 3.144 28.350 1.00 98.56 91 VAL A N 1
ATOM 745 C CA . VAL A 1 91 ? -7.249 2.920 28.146 1.00 98.56 91 VAL A CA 1
ATOM 746 C C . VAL A 1 91 ? -7.545 1.451 27.842 1.00 98.56 91 VAL A C 1
ATOM 748 O O . VAL A 1 91 ? -8.395 0.822 28.481 1.00 98.56 91 VAL A O 1
ATOM 751 N N . LYS A 1 92 ? -6.807 0.869 26.896 1.00 98.38 92 LYS A N 1
ATOM 752 C CA . LYS A 1 92 ? -6.941 -0.535 26.493 1.00 98.38 92 LYS A CA 1
ATOM 753 C C . LYS A 1 92 ? -6.652 -1.507 27.636 1.00 98.38 92 LYS A C 1
ATOM 755 O O . LYS A 1 92 ? -7.380 -2.491 27.823 1.00 98.38 92 LYS A O 1
ATOM 760 N N . GLN A 1 93 ? -5.613 -1.240 28.423 1.00 98.25 93 GLN A N 1
ATOM 761 C CA . GLN A 1 93 ? -5.280 -2.048 29.592 1.00 98.25 93 GLN A CA 1
ATOM 762 C C . GLN A 1 93 ? -6.351 -1.948 30.682 1.00 98.25 93 GLN A C 1
ATOM 764 O O . GLN A 1 93 ? -6.752 -2.970 31.244 1.00 98.25 93 GLN A O 1
ATOM 769 N N . ILE A 1 94 ? -6.878 -0.749 30.942 1.00 98.44 94 ILE A N 1
ATOM 770 C CA . ILE A 1 94 ? -7.968 -0.535 31.899 1.00 98.44 94 ILE A CA 1
ATOM 771 C C . ILE A 1 94 ? -9.211 -1.316 31.472 1.00 98.44 94 ILE A C 1
ATOM 773 O O . ILE A 1 94 ? -9.772 -2.074 32.270 1.00 98.44 94 ILE A O 1
ATOM 777 N N . ALA A 1 95 ? -9.600 -1.197 30.203 1.00 97.62 95 ALA A N 1
ATOM 778 C CA . ALA A 1 95 ? -10.787 -1.847 29.673 1.00 97.62 95 ALA A CA 1
ATOM 779 C C . ALA A 1 95 ? -10.713 -3.373 29.783 1.00 97.62 95 ALA A C 1
ATOM 781 O O . ALA A 1 95 ? -11.613 -4.020 30.313 1.00 97.62 95 ALA A O 1
ATOM 782 N N . THR A 1 96 ? -9.611 -3.965 29.329 1.00 95.56 96 THR A N 1
ATOM 783 C CA . THR A 1 96 ? -9.450 -5.424 29.301 1.00 95.56 96 THR A CA 1
ATOM 784 C C . THR A 1 96 ? -9.149 -6.002 30.685 1.00 95.56 96 THR A C 1
ATOM 786 O O . THR A 1 96 ? -9.671 -7.058 31.062 1.00 95.56 96 THR A O 1
ATOM 789 N N . GLY A 1 97 ? -8.331 -5.303 31.472 1.00 95.81 97 GLY A N 1
ATOM 790 C CA . GLY A 1 97 ? -7.896 -5.725 32.793 1.00 95.81 97 GLY A CA 1
ATOM 791 C C . GLY A 1 97 ? -8.998 -5.608 33.842 1.00 95.81 97 GLY A C 1
ATOM 792 O O . GLY A 1 97 ? -9.185 -6.530 34.642 1.00 95.81 97 GLY A O 1
ATOM 793 N N . TRP A 1 98 ? -9.772 -4.526 33.821 1.00 97.25 98 TRP A N 1
ATOM 794 C CA . TRP A 1 98 ? -10.681 -4.173 34.910 1.00 97.25 98 TRP A CA 1
ATOM 795 C C . TRP A 1 98 ? -12.157 -4.127 34.515 1.00 97.25 98 TRP A C 1
ATOM 797 O O . TRP A 1 98 ? -12.954 -3.655 35.314 1.00 97.25 98 TRP A O 1
ATOM 807 N N . LYS A 1 99 ? -12.564 -4.712 33.379 1.00 93.88 99 LYS A N 1
ATOM 808 C CA . LYS A 1 99 ? -13.970 -4.730 32.911 1.00 93.88 99 LYS A CA 1
ATOM 809 C C . LYS A 1 99 ? -15.052 -5.076 33.944 1.00 93.88 99 LYS A C 1
ATOM 811 O O . LYS A 1 99 ? -16.187 -4.652 33.793 1.00 93.88 99 LYS A O 1
ATOM 816 N N . GLY A 1 100 ? -14.728 -5.880 34.961 1.00 91.94 100 GLY A N 1
ATOM 817 C CA . GLY A 1 100 ? -15.668 -6.280 36.016 1.00 91.94 100 GLY A CA 1
ATOM 818 C C . GLY A 1 100 ? -15.740 -5.322 37.209 1.00 91.94 100 GLY A C 1
ATOM 819 O O . GLY A 1 100 ? -16.529 -5.559 38.121 1.00 91.94 100 GLY A O 1
ATOM 820 N N . LYS A 1 101 ? -14.903 -4.278 37.255 1.00 95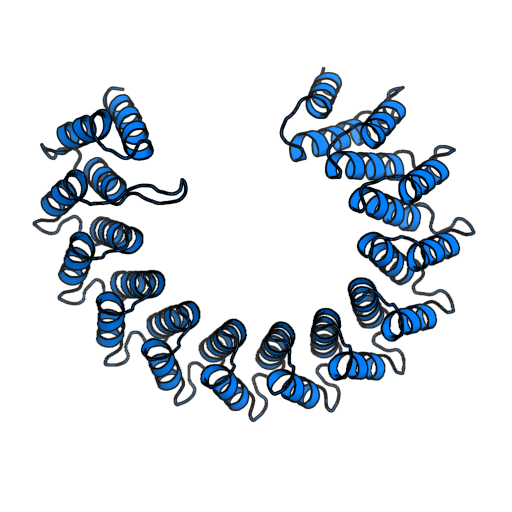.12 101 LYS A N 1
ATOM 821 C CA . LYS A 1 101 ? -14.964 -3.263 38.307 1.00 95.12 101 LYS A CA 1
ATOM 822 C C . LYS A 1 101 ? -16.053 -2.231 37.980 1.00 95.12 101 LYS A C 1
ATOM 824 O O . LYS A 1 101 ? -16.121 -1.778 36.836 1.00 95.12 101 LYS A O 1
ATOM 829 N N . PRO A 1 102 ? -16.869 -1.820 38.969 1.00 94.44 102 PRO A N 1
ATOM 830 C CA . PRO A 1 102 ? -17.864 -0.769 38.775 1.00 94.44 102 PRO A CA 1
ATOM 831 C C . PRO A 1 102 ? -17.247 0.535 38.251 1.00 94.44 102 PRO A C 1
ATOM 833 O O . PRO A 1 102 ? -16.166 0.930 38.687 1.00 94.44 102 PRO A O 1
ATOM 836 N N . GLY A 1 103 ? -17.952 1.203 37.335 1.00 95.88 103 GLY A N 1
ATOM 837 C CA . GLY A 1 103 ? -17.594 2.527 36.815 1.00 95.88 103 GLY A CA 1
ATOM 838 C C . GLY A 1 103 ? -16.536 2.552 35.709 1.00 95.88 103 GLY A C 1
ATOM 839 O O . GLY A 1 103 ? -16.241 3.629 35.204 1.00 95.88 103 GLY A O 1
ATOM 840 N N . ILE A 1 104 ? -15.971 1.408 35.300 1.00 97.94 104 ILE A N 1
ATOM 841 C CA . ILE A 1 104 ? -15.005 1.384 34.190 1.00 97.94 104 ILE A CA 1
ATOM 842 C C . ILE A 1 104 ? -15.668 1.776 32.868 1.00 97.94 104 ILE A C 1
ATOM 844 O O . ILE A 1 104 ? -15.106 2.585 32.140 1.00 97.94 104 ILE A O 1
ATOM 848 N N . LEU A 1 105 ? -16.867 1.269 32.570 1.00 97.69 105 LEU A N 1
ATOM 849 C CA . LEU A 1 105 ? -17.583 1.659 31.355 1.00 97.69 105 LEU A CA 1
ATOM 850 C C . LEU A 1 105 ? -17.856 3.173 31.326 1.00 97.69 105 LEU A C 1
ATOM 852 O O . LEU A 1 105 ? -17.602 3.828 30.322 1.00 97.69 105 LEU A O 1
ATOM 856 N N . GLU A 1 106 ? -18.336 3.736 32.431 1.00 97.75 106 GLU A N 1
ATOM 857 C CA . GLU A 1 106 ? -18.614 5.168 32.582 1.00 97.75 106 GLU A CA 1
ATOM 858 C C . GLU A 1 106 ? -17.352 6.008 32.405 1.00 97.75 106 GLU A C 1
ATOM 860 O O . GLU A 1 106 ? -17.406 7.059 31.773 1.00 97.75 106 GLU A O 1
ATOM 865 N N . LEU A 1 107 ? -16.213 5.517 32.887 1.00 97.75 107 LEU A N 1
ATOM 866 C CA . LEU A 1 107 ? -14.928 6.164 32.679 1.00 97.75 107 LEU A CA 1
ATOM 867 C C . LEU A 1 107 ? -14.504 6.147 31.204 1.00 97.75 107 LEU A C 1
ATOM 869 O O . LEU A 1 107 ? -14.089 7.174 30.681 1.00 97.75 107 LEU A O 1
ATOM 873 N N . LEU A 1 108 ? -14.669 5.022 30.499 1.00 98.00 108 LEU A N 1
ATOM 874 C CA . LEU A 1 108 ? -14.402 4.994 29.059 1.00 98.00 108 LEU A CA 1
ATOM 875 C C . LEU A 1 108 ? -15.335 5.942 28.296 1.00 98.00 108 LEU A C 1
ATOM 877 O O . LEU A 1 108 ? -14.876 6.621 27.385 1.00 98.00 108 LEU A O 1
ATOM 881 N N . LYS A 1 109 ? -16.621 6.027 28.668 1.00 97.19 109 LYS A N 1
ATOM 882 C CA . LYS A 1 109 ? -17.559 6.991 28.063 1.00 97.19 109 LYS A CA 1
ATOM 883 C C . LYS A 1 109 ? -17.073 8.431 28.254 1.00 97.19 109 LYS A C 1
ATOM 885 O O . LYS A 1 109 ? -17.166 9.217 27.320 1.00 97.19 109 LYS A O 1
ATOM 890 N N . GLN A 1 110 ? -16.528 8.760 29.428 1.00 97.00 110 GLN A N 1
ATOM 891 C CA . GLN A 1 110 ? -15.926 10.073 29.683 1.00 97.00 110 GLN A CA 1
ATOM 892 C C . GLN A 1 110 ? -14.708 10.329 28.794 1.00 97.00 110 GLN A C 1
ATOM 894 O O . GLN A 1 110 ? -14.586 11.423 28.261 1.00 97.00 110 GLN A O 1
ATOM 899 N N . TRP A 1 111 ? -13.836 9.341 28.583 1.00 97.31 111 TRP A N 1
ATOM 900 C CA . TRP A 1 111 ? -12.690 9.513 27.685 1.00 97.31 111 TRP A CA 1
ATOM 901 C C . TRP A 1 111 ? -13.087 9.658 26.219 1.00 97.31 111 TRP A C 1
ATOM 903 O O . TRP A 1 111 ? -12.437 10.411 25.507 1.00 97.31 111 TRP A O 1
ATOM 913 N N . VAL A 1 112 ? -14.170 9.014 25.766 1.00 96.31 112 VAL A N 1
ATOM 914 C CA . VAL A 1 112 ? -14.707 9.284 24.421 1.00 96.31 112 VAL A CA 1
ATOM 915 C C . VAL A 1 112 ? -15.184 10.734 24.288 1.00 96.31 112 VAL A C 1
ATOM 917 O O . VAL A 1 112 ? -15.001 11.330 23.232 1.00 96.31 112 VAL A O 1
ATOM 920 N N . GLU A 1 113 ? -15.789 11.295 25.334 1.00 94.06 113 GLU A N 1
ATOM 921 C CA . GLU A 1 113 ? -16.364 12.647 25.306 1.00 94.06 113 GLU A CA 1
ATOM 922 C C . GLU A 1 113 ? -15.314 13.755 25.481 1.00 94.06 113 GLU A C 1
ATOM 924 O O . GLU A 1 113 ? -15.430 14.809 24.862 1.00 94.06 113 GLU A O 1
ATOM 929 N N . TYR A 1 114 ? -14.312 13.541 26.339 1.00 93.31 114 TYR A N 1
ATOM 930 C CA . TYR A 1 114 ? -13.471 14.626 26.855 1.00 93.31 114 TYR A CA 1
ATOM 931 C C . TYR A 1 114 ? -11.975 14.503 26.566 1.00 93.31 114 TYR A C 1
ATOM 933 O O . TYR A 1 114 ? -11.271 15.488 26.791 1.00 93.31 114 TYR A O 1
ATOM 941 N N . ASP A 1 115 ? -11.456 13.349 26.123 1.00 95.19 115 ASP A N 1
ATOM 942 C CA . ASP A 1 115 ? -10.051 13.317 25.695 1.00 95.19 115 ASP A CA 1
ATOM 943 C C . ASP A 1 115 ? -9.900 14.193 24.446 1.00 95.19 115 ASP A C 1
ATOM 945 O O . ASP A 1 115 ? -10.744 14.177 23.556 1.00 95.19 115 ASP A O 1
ATOM 949 N N . GLU A 1 116 ? -8.842 14.990 24.386 1.00 93.12 116 GLU A N 1
ATOM 950 C CA . GLU A 1 116 ? -8.587 15.881 23.252 1.00 93.12 116 GLU A CA 1
ATOM 951 C C . GLU A 1 116 ? -8.121 15.127 22.000 1.00 93.12 116 GLU A C 1
ATOM 953 O O . GLU A 1 116 ? -8.226 15.638 20.885 1.00 93.12 116 GLU A O 1
ATOM 958 N N . ASN A 1 117 ? -7.592 13.913 22.169 1.00 95.94 117 ASN A N 1
ATOM 959 C CA . ASN A 1 117 ? -6.980 13.148 21.101 1.00 95.94 117 ASN A CA 1
ATOM 960 C C . ASN A 1 117 ? -7.926 12.062 20.578 1.00 95.94 117 ASN A C 1
ATOM 962 O O . ASN A 1 117 ? -8.366 11.162 21.300 1.00 95.94 117 ASN A O 1
ATOM 966 N N . TRP A 1 118 ? -8.197 12.119 19.275 1.00 94.06 118 TRP A N 1
ATOM 967 C CA . TRP A 1 118 ? -9.098 11.202 18.583 1.00 94.06 118 TRP A CA 1
ATOM 968 C C . TRP A 1 118 ? -8.704 9.727 18.710 1.00 94.06 118 TRP A C 1
ATOM 970 O O . TRP A 1 118 ? -9.586 8.871 18.693 1.00 94.06 118 TRP A O 1
ATOM 980 N N . ASP A 1 119 ? -7.419 9.403 18.855 1.00 94.81 119 ASP A N 1
ATOM 981 C CA . ASP A 1 119 ? -6.944 8.018 18.908 1.00 94.81 119 ASP A CA 1
ATOM 982 C C . ASP A 1 119 ? -7.233 7.385 20.276 1.00 94.81 119 ASP A C 1
ATOM 984 O O . ASP A 1 119 ? -7.654 6.228 20.373 1.00 94.81 119 ASP A O 1
ATOM 988 N N . VAL A 1 120 ? -7.137 8.177 21.350 1.00 97.56 120 VAL A N 1
ATOM 989 C CA . VAL A 1 120 ? -7.565 7.754 22.692 1.00 97.56 120 VAL A CA 1
ATOM 990 C C . VAL A 1 120 ? -9.081 7.565 22.727 1.00 97.56 120 VAL A C 1
ATOM 992 O O . VAL A 1 120 ? -9.568 6.524 23.183 1.00 97.56 120 VAL A O 1
ATOM 995 N N . ARG A 1 121 ? -9.836 8.526 22.174 1.00 97.69 121 ARG A N 1
ATOM 996 C CA . ARG A 1 121 ? -11.301 8.438 22.042 1.00 97.69 121 ARG A CA 1
ATOM 997 C C . ARG A 1 121 ? -11.708 7.216 21.216 1.00 97.69 121 ARG A C 1
ATOM 999 O O . ARG A 1 121 ? -12.573 6.444 21.629 1.00 97.69 121 ARG A O 1
ATOM 1006 N N . GLY A 1 122 ? -11.058 6.996 20.076 1.00 96.69 122 GLY A N 1
ATOM 1007 C CA . GLY A 1 122 ? -11.291 5.868 19.178 1.00 96.69 122 GLY A CA 1
ATOM 1008 C C . GLY A 1 122 ? -11.005 4.520 19.839 1.00 96.69 122 GLY A C 1
ATOM 1009 O O . GLY A 1 122 ? -11.821 3.598 19.743 1.00 96.69 122 GLY A O 1
ATOM 1010 N N . GLU A 1 123 ? -9.903 4.396 20.584 1.00 98.00 123 GLU A N 1
ATOM 1011 C CA . GLU A 1 123 ? -9.631 3.182 21.355 1.00 98.00 123 GLU A CA 1
ATOM 1012 C C . GLU A 1 123 ? -10.671 2.977 22.460 1.00 98.00 123 GLU A C 1
ATOM 1014 O O . GLU A 1 123 ? -11.138 1.851 22.635 1.00 98.00 123 GLU A O 1
ATOM 1019 N N . ALA A 1 124 ? -11.120 4.030 23.150 1.00 98.19 124 ALA A N 1
ATOM 1020 C CA . ALA A 1 124 ? -12.212 3.919 24.115 1.00 98.19 124 ALA A CA 1
ATOM 1021 C C . ALA A 1 124 ? -13.515 3.430 23.447 1.00 98.19 124 ALA A C 1
ATOM 1023 O O . ALA A 1 124 ? -14.124 2.481 23.947 1.00 98.19 124 ALA A O 1
ATOM 1024 N N . VAL A 1 125 ? -13.900 3.963 22.278 1.00 98.31 125 VAL A N 1
ATOM 1025 C CA . VAL A 1 125 ? -15.049 3.470 21.484 1.00 98.31 125 VAL A CA 1
ATOM 1026 C C . VAL A 1 125 ? -14.899 1.986 21.150 1.00 98.31 125 VAL A C 1
ATOM 1028 O O . VAL A 1 125 ? -15.823 1.192 21.359 1.00 98.31 125 VAL A O 1
ATOM 1031 N N . LYS A 1 126 ? -13.726 1.580 20.661 1.00 98.31 126 LYS A N 1
ATOM 1032 C CA . LYS A 1 126 ? -13.421 0.186 20.322 1.00 98.31 126 LYS A CA 1
ATOM 1033 C C . LYS A 1 126 ? -13.484 -0.732 21.538 1.00 98.31 126 LYS A C 1
ATOM 1035 O O . LYS A 1 126 ? -14.045 -1.828 21.457 1.00 98.31 126 LYS A O 1
ATOM 1040 N N . GLN A 1 127 ? -12.942 -0.308 22.673 1.00 98.25 127 GLN A N 1
ATOM 1041 C CA . GLN A 1 127 ? -12.995 -1.077 23.911 1.00 98.25 127 GLN A CA 1
ATOM 1042 C C . GLN A 1 127 ? -14.431 -1.204 24.428 1.00 98.25 127 GLN A C 1
ATOM 1044 O O . GLN A 1 127 ? -14.859 -2.313 24.748 1.00 98.25 127 GLN A O 1
ATOM 1049 N N . ILE A 1 128 ? -15.212 -0.118 24.413 1.00 98.25 128 ILE A N 1
ATOM 1050 C CA . ILE A 1 128 ? -16.643 -0.137 24.748 1.00 98.25 128 ILE A CA 1
ATOM 1051 C C . ILE A 1 128 ? -17.379 -1.160 23.876 1.00 98.25 128 ILE A C 1
ATOM 1053 O O . ILE A 1 128 ? -18.057 -2.053 24.390 1.00 98.25 128 ILE A O 1
ATOM 1057 N N . ALA A 1 129 ? -17.188 -1.086 22.559 1.00 97.69 129 ALA A N 1
ATOM 1058 C CA . ALA A 1 129 ? -17.868 -1.955 21.611 1.00 97.69 129 ALA A CA 1
ATOM 1059 C C . ALA A 1 129 ? -17.496 -3.441 21.752 1.00 97.69 129 ALA A C 1
ATOM 1061 O O . ALA A 1 129 ? -18.330 -4.320 21.526 1.00 97.69 129 ALA A O 1
ATOM 1062 N N . THR A 1 130 ? -16.246 -3.738 22.107 1.00 96.56 130 THR A N 1
ATOM 1063 C CA . THR A 1 130 ? -15.735 -5.115 22.164 1.00 96.56 130 THR A CA 1
ATOM 1064 C C . THR A 1 130 ? -15.961 -5.773 23.521 1.00 96.56 130 THR A C 1
ATOM 1066 O O . THR A 1 130 ? -16.394 -6.926 23.577 1.00 96.56 130 THR A O 1
ATOM 1069 N N . VAL A 1 131 ? -15.696 -5.059 24.615 1.00 97.19 131 VAL A N 1
ATOM 1070 C CA . VAL A 1 131 ? -15.754 -5.594 25.981 1.00 97.19 131 VAL A CA 1
ATOM 1071 C C . VAL A 1 131 ? -17.182 -5.584 26.529 1.00 97.19 131 VAL A C 1
ATOM 1073 O O . VAL A 1 131 ? -17.585 -6.558 27.166 1.00 97.19 131 VAL A O 1
ATOM 1076 N N . TRP A 1 132 ? -17.964 -4.543 26.227 1.00 97.06 132 TRP A N 1
ATOM 1077 C CA . TRP A 1 132 ? -19.337 -4.356 26.717 1.00 97.06 132 TRP A CA 1
ATOM 1078 C C . TRP A 1 132 ? -20.396 -4.574 25.634 1.00 97.06 132 TRP A C 1
ATOM 1080 O O . TRP A 1 132 ? -21.528 -4.120 25.749 1.00 97.06 132 TRP A O 1
ATOM 1090 N N . LYS A 1 133 ? -20.068 -5.341 24.590 1.00 95.06 133 LYS A N 1
ATOM 1091 C CA . LYS A 1 133 ? -20.938 -5.617 23.433 1.00 95.06 133 LYS A CA 1
ATOM 1092 C C . LYS A 1 133 ? -22.394 -5.977 23.776 1.00 95.06 133 LYS A C 1
ATOM 1094 O O . LYS A 1 133 ? -23.308 -5.680 23.006 1.00 95.06 133 LYS A O 1
ATOM 1099 N N . HIS A 1 134 ? -22.594 -6.699 24.875 1.00 94.19 134 HIS A N 1
ATOM 1100 C CA . HIS A 1 134 ? -23.895 -7.222 25.295 1.00 94.19 134 HIS A CA 1
ATOM 1101 C C . HIS A 1 134 ? -24.605 -6.353 26.336 1.00 94.19 134 HIS A C 1
ATOM 1103 O O . HIS A 1 134 ? -25.703 -6.713 26.754 1.00 94.19 134 HIS A O 1
ATOM 1109 N N . GLU A 1 135 ? -24.004 -5.240 26.754 1.00 95.12 135 GLU A N 1
ATOM 1110 C CA . GLU A 1 135 ? -24.665 -4.307 27.655 1.00 95.12 135 GLU A CA 1
ATOM 1111 C C . GLU A 1 135 ? -25.718 -3.470 26.928 1.00 95.12 135 GLU A C 1
ATOM 1113 O O . GLU A 1 135 ? -25.594 -3.122 25.748 1.00 95.12 135 GLU A O 1
ATOM 1118 N N . GLU A 1 136 ? -26.788 -3.168 27.657 1.00 94.50 136 GLU A N 1
ATOM 1119 C CA . GLU A 1 136 ? -27.887 -2.355 27.160 1.00 94.50 136 GLU A CA 1
ATOM 1120 C C . GLU A 1 136 ? -27.401 -0.934 26.831 1.00 94.50 136 GLU A C 1
ATOM 1122 O O . GLU A 1 136 ? -26.567 -0.357 27.526 1.00 94.50 136 GLU A O 1
ATOM 1127 N N . GLY A 1 137 ? -27.903 -0.364 25.735 1.00 95.75 137 GLY A N 1
ATOM 1128 C CA . GLY A 1 137 ? -27.580 1.004 25.321 1.00 95.75 137 GLY A CA 1
ATOM 1129 C C . GLY A 1 137 ? -26.266 1.179 24.550 1.00 95.75 137 GLY A C 1
ATOM 1130 O O . GLY A 1 137 ? -26.129 2.188 23.864 1.00 95.75 137 GLY A O 1
ATOM 1131 N N . ILE A 1 138 ? -25.342 0.205 24.544 1.00 97.69 138 ILE A N 1
ATOM 1132 C CA . ILE A 1 138 ? -24.067 0.331 23.801 1.00 97.69 138 ILE A CA 1
ATOM 1133 C C . ILE A 1 138 ? -24.286 0.526 22.300 1.00 97.69 138 ILE A C 1
ATOM 1135 O O . ILE A 1 138 ? -23.606 1.333 21.669 1.00 97.69 138 ILE A O 1
ATOM 1139 N N . LEU A 1 139 ? -25.270 -0.165 21.720 1.00 97.81 139 LEU A N 1
ATOM 1140 C CA . LEU A 1 139 ? -25.609 0.024 20.311 1.00 97.81 139 LEU A CA 1
ATOM 1141 C C . LEU A 1 139 ? -26.105 1.444 20.017 1.00 97.81 139 LEU A C 1
ATOM 1143 O O . LEU A 1 139 ? -25.730 2.018 18.999 1.00 97.81 139 LEU A O 1
ATOM 1147 N N . GLU A 1 140 ? -26.949 2.004 20.884 1.00 97.50 140 GLU A N 1
ATOM 1148 C CA . GLU A 1 140 ? -27.479 3.359 20.698 1.00 97.50 140 GLU A CA 1
ATOM 1149 C C . GLU A 1 140 ? -26.385 4.412 20.878 1.00 97.50 140 GLU A C 1
ATOM 1151 O O . GLU A 1 140 ? -26.320 5.362 20.102 1.00 97.50 140 GLU A O 1
ATOM 1156 N N . LEU A 1 141 ? -25.458 4.184 21.809 1.00 96.94 141 LEU A N 1
ATOM 1157 C CA . LEU A 1 141 ? -24.291 5.038 21.992 1.00 96.94 141 LEU A CA 1
ATOM 1158 C C . LEU A 1 141 ? -23.376 5.027 20.759 1.00 96.94 141 LEU A C 1
ATOM 1160 O O . LEU A 1 141 ? -22.995 6.079 20.254 1.00 96.94 141 LEU A O 1
ATOM 1164 N N . LEU A 1 142 ? -23.097 3.849 20.196 1.00 97.94 142 LEU A N 1
ATOM 1165 C CA . LEU A 1 142 ? -22.337 3.761 18.950 1.00 97.94 142 LEU A CA 1
ATOM 1166 C C . LEU A 1 142 ? -23.059 4.473 17.796 1.00 97.94 142 LEU A C 1
ATOM 1168 O O . LEU A 1 142 ? -22.414 5.158 17.005 1.00 97.94 142 LEU A O 1
ATOM 1172 N N . LYS A 1 143 ? -24.389 4.338 17.679 1.00 98.12 143 LYS A N 1
ATOM 1173 C CA . LYS A 1 143 ? -25.171 5.063 16.660 1.00 98.12 143 LYS A CA 1
ATOM 1174 C C . LYS A 1 143 ? -25.073 6.577 16.842 1.00 98.12 143 LYS A C 1
ATOM 1176 O O . LYS A 1 143 ? -25.027 7.290 15.842 1.00 98.12 143 LYS A O 1
ATOM 1181 N N . GLN A 1 144 ? -25.057 7.063 18.083 1.00 97.06 144 GLN A N 1
ATOM 1182 C CA . GLN A 1 144 ? -24.851 8.476 18.383 1.00 97.06 144 GLN A CA 1
ATOM 1183 C C . GLN A 1 144 ? -23.479 8.935 17.882 1.00 97.06 144 GLN A C 1
ATOM 1185 O O . GLN A 1 144 ? -23.420 9.898 17.120 1.00 97.06 144 GLN A O 1
ATOM 1190 N N . TRP A 1 145 ? -22.404 8.209 18.204 1.00 97.38 145 TRP A N 1
ATOM 1191 C CA . TRP A 1 145 ? -21.062 8.560 17.730 1.00 97.38 145 TRP A CA 1
ATOM 1192 C C . TRP A 1 145 ? -20.950 8.518 16.207 1.00 97.38 145 TRP A C 1
ATOM 1194 O O . TRP A 1 145 ? -20.434 9.457 15.619 1.00 97.38 145 TRP A O 1
ATOM 1204 N N . VAL A 1 146 ? -21.530 7.519 15.529 1.00 97.56 146 VAL A N 1
ATOM 1205 C CA . VAL A 1 146 ? -21.567 7.494 14.052 1.00 97.56 146 VAL A CA 1
ATOM 1206 C C . VAL A 1 146 ? -22.245 8.735 13.458 1.00 97.56 146 VAL A C 1
ATOM 1208 O O . VAL A 1 146 ? -21.870 9.168 12.370 1.00 97.56 146 VAL A O 1
ATOM 1211 N N . ASN A 1 147 ? -23.264 9.285 14.120 1.00 95.31 147 ASN A N 1
ATOM 1212 C CA . ASN A 1 147 ? -24.064 10.376 13.569 1.00 95.31 147 ASN A CA 1
ATOM 1213 C C . ASN A 1 147 ? -23.550 11.770 13.915 1.00 95.31 147 ASN A C 1
ATOM 1215 O O . ASN A 1 147 ? -23.744 12.675 13.104 1.00 95.31 147 ASN A O 1
ATOM 1219 N N . SER A 1 148 ? -22.979 11.945 15.105 1.00 90.50 148 SER A N 1
ATOM 1220 C CA . SER A 1 148 ? -22.852 13.265 15.725 1.00 90.50 148 SER A CA 1
ATOM 1221 C C . SER A 1 148 ? -21.492 13.546 16.344 1.00 90.50 148 SER A C 1
ATOM 1223 O O . SER A 1 148 ? -21.302 14.662 16.810 1.00 90.50 148 SER A O 1
ATOM 1225 N N . ASP A 1 149 ? -20.563 12.585 16.365 1.00 93.69 149 ASP A N 1
ATOM 1226 C CA . ASP A 1 149 ? -19.210 12.898 16.822 1.00 93.69 149 ASP A CA 1
ATOM 1227 C C . ASP A 1 149 ? -18.555 13.892 15.857 1.00 93.69 149 ASP A C 1
ATOM 1229 O O . ASP A 1 149 ? -18.624 13.705 14.638 1.00 93.69 149 ASP A O 1
ATOM 1233 N N . GLU A 1 150 ? -17.950 14.951 16.386 1.00 93.25 150 GLU A N 1
ATOM 1234 C CA . GLU A 1 150 ? -17.292 15.986 15.585 1.00 93.25 150 GLU A CA 1
ATOM 1235 C C . GLU A 1 150 ? -16.064 15.423 14.857 1.00 93.25 150 GLU A C 1
ATOM 1237 O O . GLU A 1 150 ? -15.793 15.781 13.706 1.00 93.25 150 GLU A O 1
ATOM 1242 N N . ASP A 1 151 ? -15.377 14.462 15.479 1.00 95.69 151 ASP A N 1
ATOM 1243 C CA . ASP A 1 151 ? -14.152 13.880 14.958 1.00 95.69 151 ASP A CA 1
ATOM 1244 C C . ASP A 1 151 ? -14.435 12.702 14.016 1.00 95.69 151 ASP A C 1
ATOM 1246 O O . ASP A 1 151 ? -15.111 11.720 14.343 1.00 95.69 151 ASP A O 1
ATOM 1250 N N . SER A 1 152 ? -13.899 12.790 12.800 1.00 96.88 152 SER A N 1
ATOM 1251 C CA . SER A 1 152 ? -14.120 11.782 11.769 1.00 96.88 152 SER A CA 1
ATOM 1252 C C . SER A 1 152 ? -13.480 10.432 12.066 1.00 96.88 152 SER A C 1
ATOM 1254 O O . SER A 1 152 ? -14.023 9.413 11.636 1.00 96.88 152 SER A O 1
ATOM 1256 N N . ASP A 1 153 ? -12.350 10.390 12.770 1.00 95.81 153 ASP A N 1
ATOM 1257 C CA . ASP A 1 153 ? -11.693 9.135 13.122 1.00 95.81 153 ASP A CA 1
ATOM 1258 C C . ASP A 1 153 ? -12.509 8.378 14.177 1.00 95.81 153 ASP A C 1
ATOM 1260 O O . ASP A 1 153 ? -12.673 7.157 14.065 1.00 95.81 153 ASP A O 1
ATOM 1264 N N . VAL A 1 154 ? -13.129 9.096 15.122 1.00 97.00 154 VAL A N 1
ATOM 1265 C CA . VAL A 1 154 ? -14.080 8.511 16.083 1.00 97.00 154 VAL A CA 1
ATOM 1266 C C . VAL A 1 154 ? -15.329 7.989 15.367 1.00 97.00 154 VAL A C 1
ATOM 1268 O O . VAL A 1 154 ? -15.715 6.830 15.570 1.00 97.00 154 VAL A O 1
ATOM 1271 N N . ARG A 1 155 ? -15.924 8.775 14.452 1.00 98.19 155 ARG A N 1
ATOM 1272 C CA . ARG A 1 155 ? -17.047 8.302 13.612 1.00 98.19 155 ARG A CA 1
ATOM 1273 C C . ARG A 1 155 ? -16.669 7.059 12.807 1.00 98.19 155 ARG A C 1
ATOM 1275 O O . ARG A 1 155 ? -17.448 6.105 12.739 1.00 98.19 155 ARG A O 1
ATOM 1282 N N . ARG A 1 156 ? -15.477 7.047 12.201 1.00 98.19 156 ARG A N 1
ATOM 1283 C CA . ARG A 1 156 ? -14.955 5.925 11.406 1.00 98.19 156 ARG A CA 1
ATOM 1284 C C . ARG A 1 156 ? -14.816 4.664 12.254 1.00 98.19 156 ARG A C 1
ATOM 1286 O O . ARG A 1 156 ? -15.265 3.596 11.830 1.00 98.19 156 ARG A O 1
ATOM 1293 N N . GLU A 1 157 ? -14.228 4.772 13.443 1.00 98.19 157 GLU A N 1
ATOM 1294 C CA . GLU A 1 157 ? -14.091 3.631 14.349 1.00 98.19 157 GLU A CA 1
ATOM 1295 C C . GLU A 1 157 ? -15.470 3.137 14.810 1.00 98.19 157 GLU A C 1
ATOM 1297 O O . GLU A 1 157 ? -15.740 1.937 14.745 1.00 98.19 157 GLU A O 1
ATOM 1302 N N . ALA A 1 158 ? -16.402 4.035 15.143 1.00 98.25 158 ALA A N 1
ATOM 1303 C CA . ALA A 1 158 ? -17.776 3.660 15.478 1.00 98.25 158 ALA A CA 1
ATOM 1304 C C . ALA A 1 158 ? -18.489 2.929 14.317 1.00 98.25 158 ALA A C 1
ATOM 1306 O O . ALA A 1 158 ? -19.129 1.897 14.543 1.00 98.25 158 ALA A O 1
ATOM 1307 N N . VAL A 1 159 ? -18.325 3.380 13.062 1.00 98.62 159 VAL A N 1
ATOM 1308 C CA . VAL A 1 159 ? -18.847 2.690 11.863 1.00 98.62 159 VAL A CA 1
ATOM 1309 C C . VAL A 1 159 ? -18.308 1.263 11.781 1.00 98.62 159 VAL A C 1
ATOM 1311 O O . VAL A 1 159 ? -19.082 0.316 11.606 1.00 98.62 159 VAL A O 1
ATOM 1314 N N . LYS A 1 160 ? -16.995 1.088 11.945 1.00 98.38 160 LYS A N 1
ATOM 1315 C CA . LYS A 1 160 ? -16.331 -0.220 11.913 1.00 98.38 160 LYS A CA 1
ATOM 1316 C C . LYS A 1 160 ? -16.815 -1.140 13.038 1.00 98.38 160 LYS A C 1
ATOM 1318 O O . LYS A 1 160 ? -17.106 -2.317 12.797 1.00 98.38 160 LYS A O 1
ATOM 1323 N N . GLN A 1 161 ? -16.956 -0.617 14.254 1.00 98.25 161 GLN A N 1
ATOM 1324 C CA . GLN A 1 161 ? -17.429 -1.383 15.407 1.00 98.25 161 GLN A CA 1
ATOM 1325 C C . GLN A 1 161 ? -18.889 -1.822 15.253 1.00 98.25 161 GLN A C 1
ATOM 1327 O O . GLN A 1 161 ? -19.203 -2.999 15.448 1.00 98.25 161 GLN A O 1
ATOM 1332 N N . ILE A 1 162 ? -19.787 -0.929 14.823 1.00 98.00 162 ILE A N 1
ATOM 1333 C CA . ILE A 1 162 ? -21.185 -1.298 14.559 1.00 98.00 162 ILE A CA 1
ATOM 1334 C C . ILE A 1 162 ? -21.262 -2.355 13.454 1.00 98.00 162 ILE A C 1
ATOM 1336 O O . ILE A 1 162 ? -21.996 -3.341 13.588 1.00 98.00 162 ILE A O 1
ATOM 1340 N N . ALA A 1 163 ? -20.506 -2.170 12.369 1.00 97.56 163 ALA A N 1
ATOM 1341 C CA . ALA A 1 163 ? -20.566 -3.054 11.214 1.00 97.56 163 ALA A CA 1
ATOM 1342 C C . ALA A 1 163 ? -20.159 -4.493 11.540 1.00 97.56 163 ALA A C 1
ATOM 1344 O O . ALA A 1 163 ? -20.771 -5.447 11.057 1.00 97.56 163 ALA A O 1
ATOM 1345 N N . THR A 1 164 ? -19.143 -4.646 12.385 1.00 95.38 164 THR A N 1
ATOM 1346 C CA . THR A 1 164 ? -18.602 -5.947 12.789 1.00 95.38 164 THR A CA 1
ATOM 1347 C C . THR A 1 164 ? -19.393 -6.562 13.944 1.00 95.38 164 THR A C 1
ATOM 1349 O O . THR A 1 164 ? -19.693 -7.758 13.931 1.00 95.38 164 THR A O 1
ATOM 1352 N N . GLY A 1 165 ? -19.776 -5.757 14.936 1.00 95.75 165 GLY A N 1
ATOM 1353 C CA . GLY A 1 165 ? -20.409 -6.224 16.165 1.00 95.75 165 GLY A CA 1
ATOM 1354 C C . GLY A 1 165 ? -21.919 -6.447 16.058 1.00 95.75 165 GLY A C 1
ATOM 1355 O O . GLY A 1 165 ? -22.426 -7.410 16.642 1.00 95.75 165 GLY A O 1
ATOM 1356 N N . TRP A 1 166 ? -22.622 -5.612 15.287 1.00 97.00 166 TRP A N 1
ATOM 1357 C CA . TRP A 1 166 ? -24.090 -5.532 15.251 1.00 97.00 166 TRP A CA 1
ATOM 1358 C C . TRP A 1 166 ? -24.666 -5.620 13.836 1.00 97.00 166 TRP A C 1
ATOM 1360 O O . TRP A 1 166 ? -25.795 -5.210 13.590 1.00 97.00 166 TRP A O 1
ATOM 1370 N N . LYS A 1 167 ? -23.932 -6.233 12.907 1.00 94.56 167 LYS A N 1
ATOM 1371 C CA . LYS A 1 167 ? -24.319 -6.422 11.501 1.00 94.56 167 LYS A CA 1
ATOM 1372 C C . LYS A 1 167 ? -25.784 -6.830 11.257 1.00 94.56 167 LYS A C 1
ATOM 1374 O O . LYS A 1 167 ? -26.404 -6.392 10.290 1.00 94.56 167 LYS A O 1
ATOM 1379 N N . ASN A 1 168 ? -26.313 -7.711 12.107 1.00 94.12 168 ASN A N 1
ATOM 1380 C CA . ASN A 1 168 ? -27.656 -8.284 11.967 1.00 94.12 168 ASN A CA 1
ATOM 1381 C C . ASN A 1 168 ? -28.744 -7.475 12.691 1.00 94.12 168 ASN A C 1
ATOM 1383 O O . ASN A 1 168 ? -29.907 -7.872 12.663 1.00 94.12 168 ASN A O 1
ATOM 1387 N N . GLN A 1 169 ? -28.388 -6.375 13.359 1.00 96.62 169 GLN A N 1
ATOM 1388 C CA . GLN A 1 169 ? -29.362 -5.523 14.026 1.00 96.62 169 GLN A CA 1
ATOM 1389 C C . GLN A 1 169 ? -30.128 -4.660 13.014 1.00 96.62 169 GLN A C 1
ATOM 1391 O O . GLN A 1 169 ? -29.546 -4.196 12.023 1.00 96.62 169 GLN A O 1
ATOM 1396 N N . PRO A 1 170 ? -31.427 -4.403 13.253 1.00 94.19 170 PRO A N 1
ATOM 1397 C CA . PRO A 1 170 ? -32.216 -3.516 12.410 1.00 94.19 170 PRO A CA 1
ATOM 1398 C C . PRO A 1 170 ? -31.596 -2.116 12.297 1.00 94.19 170 PRO A C 1
ATOM 1400 O O . PRO A 1 170 ? -31.077 -1.562 13.264 1.00 94.19 170 PRO A O 1
ATOM 1403 N N . GLY A 1 171 ? -31.665 -1.532 11.100 1.00 95.88 171 GLY A N 1
ATOM 1404 C CA . GLY A 1 171 ? -31.226 -0.157 10.839 1.00 95.88 171 GLY A CA 1
ATOM 1405 C C . GLY A 1 171 ? -29.722 0.035 10.620 1.00 95.88 171 GLY A C 1
ATOM 1406 O O . GLY A 1 171 ? -29.342 1.069 10.083 1.00 95.88 171 GLY A O 1
ATOM 1407 N N . ILE A 1 172 ? -28.864 -0.947 10.929 1.00 98.12 172 ILE A N 1
ATOM 1408 C CA . ILE A 1 172 ? -27.405 -0.786 10.774 1.00 98.12 172 ILE A CA 1
ATOM 1409 C C . ILE A 1 172 ? -26.995 -0.576 9.322 1.00 98.12 172 ILE A C 1
ATOM 1411 O O . ILE A 1 172 ? -26.227 0.333 9.018 1.00 98.12 172 ILE A O 1
ATOM 1415 N N . LEU A 1 173 ? -27.543 -1.377 8.409 1.00 98.25 173 LEU A N 1
ATOM 1416 C CA . LEU A 1 173 ? -27.262 -1.188 6.991 1.00 98.25 173 LEU A CA 1
ATOM 1417 C C . LEU A 1 173 ? -27.703 0.200 6.510 1.00 98.25 173 LEU A C 1
ATOM 1419 O O . LEU A 1 173 ? -27.001 0.814 5.717 1.00 98.25 173 LEU A O 1
ATOM 1423 N N . GLU A 1 174 ? -28.848 0.695 6.980 1.00 98.12 174 GLU A N 1
ATOM 1424 C CA . GLU A 1 174 ? -29.354 2.004 6.563 1.00 98.12 174 GLU A CA 1
ATOM 1425 C C . GLU A 1 174 ? -28.491 3.144 7.113 1.00 98.12 174 GLU A C 1
ATOM 1427 O O . GLU A 1 174 ? -28.151 4.060 6.371 1.00 98.12 174 GLU A O 1
ATOM 1432 N N . LEU A 1 175 ? -28.036 3.033 8.364 1.00 98.38 175 LEU A N 1
ATOM 1433 C CA . LEU A 1 175 ? -27.078 3.964 8.958 1.00 98.38 175 LEU A CA 1
ATOM 1434 C C . LEU A 1 175 ? -25.782 4.038 8.139 1.00 98.38 175 LEU A C 1
ATOM 1436 O O . LEU A 1 175 ? -25.329 5.122 7.777 1.00 98.38 175 LEU A O 1
ATOM 1440 N N . LEU A 1 176 ? -25.206 2.888 7.782 1.00 98.44 176 LEU A N 1
ATOM 1441 C CA . LEU A 1 176 ? -24.002 2.852 6.952 1.00 98.44 176 LEU A CA 1
ATOM 1442 C C . LEU A 1 176 ? -24.270 3.405 5.543 1.00 98.44 176 LEU A C 1
ATOM 1444 O O . LEU A 1 176 ? -23.433 4.126 5.007 1.00 98.44 176 LEU A O 1
ATOM 1448 N N . LYS A 1 177 ? -25.434 3.121 4.938 1.00 98.50 177 LYS A N 1
ATOM 1449 C CA . LYS A 1 177 ? -25.820 3.698 3.637 1.00 98.50 177 LYS A CA 1
ATOM 1450 C C . LYS A 1 177 ? -25.885 5.222 3.695 1.00 98.50 177 LYS A C 1
ATOM 1452 O O . LYS A 1 177 ? -25.484 5.869 2.731 1.00 98.50 177 LYS A O 1
ATOM 1457 N N . GLN A 1 178 ? -26.376 5.788 4.796 1.00 98.06 178 GLN A N 1
ATOM 1458 C CA . GLN A 1 178 ? -26.359 7.232 5.020 1.00 98.06 178 GLN A CA 1
ATOM 1459 C C . GLN A 1 178 ? -24.921 7.748 5.106 1.00 98.06 178 GLN A C 1
ATOM 1461 O O . GLN A 1 178 ? -24.585 8.679 4.382 1.00 98.06 178 GLN A O 1
ATOM 1466 N N . ARG A 1 179 ? -24.045 7.091 5.883 1.00 98.38 179 ARG A N 1
ATOM 1467 C CA . ARG A 1 179 ? -22.624 7.478 5.965 1.00 98.38 179 ARG A CA 1
ATOM 1468 C C . ARG A 1 179 ? -21.927 7.456 4.606 1.00 98.38 179 ARG A C 1
ATOM 1470 O O . ARG A 1 179 ? -21.261 8.419 4.264 1.00 98.38 179 ARG A O 1
ATOM 1477 N N . VAL A 1 180 ? -22.153 6.431 3.779 1.00 98.31 180 VAL A N 1
ATOM 1478 C CA . VAL A 1 180 ? -21.621 6.391 2.401 1.00 98.31 180 VAL A CA 1
ATOM 1479 C C . VAL A 1 180 ? -22.095 7.580 1.560 1.00 98.31 180 VAL A C 1
ATOM 1481 O O . VAL A 1 180 ? -21.343 8.079 0.727 1.00 98.31 180 VAL A O 1
ATOM 1484 N N . LYS A 1 181 ? -23.348 8.015 1.729 1.00 97.12 181 LYS A N 1
ATOM 1485 C CA . LYS A 1 181 ? -23.949 9.060 0.892 1.00 97.12 181 LYS A CA 1
ATOM 1486 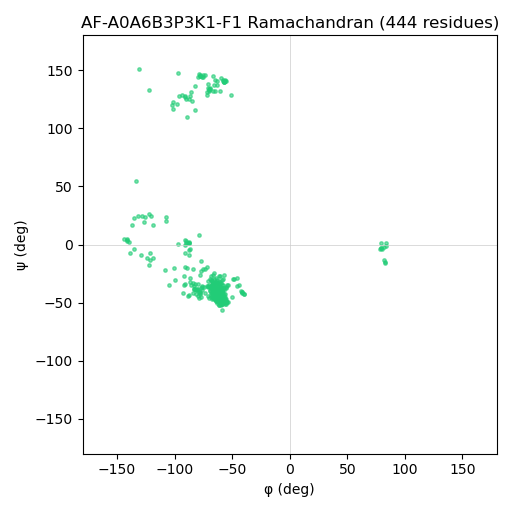C C . LYS A 1 181 ? -23.555 10.471 1.306 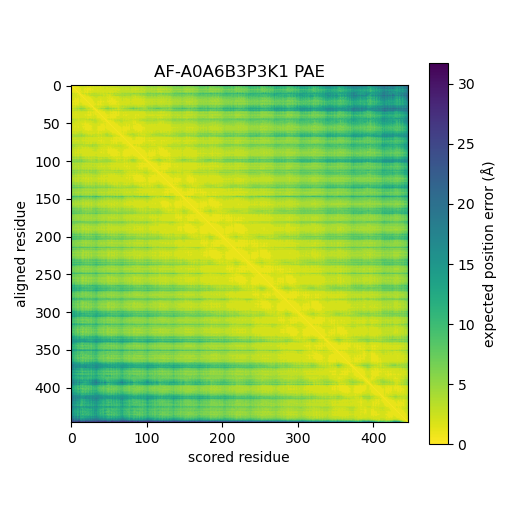1.00 97.12 181 LYS A C 1
ATOM 1488 O O . LYS A 1 181 ? -23.398 11.299 0.412 1.00 97.12 181 LYS A O 1
ATOM 1493 N N . SER A 1 182 ? -23.472 10.735 2.608 1.00 94.25 182 SER A N 1
ATOM 1494 C CA . SER A 1 182 ? -23.530 12.100 3.136 1.00 94.25 182 SER A CA 1
ATOM 1495 C C . SER A 1 182 ? -22.593 12.393 4.305 1.00 94.25 182 SER A C 1
ATOM 1497 O O . SER A 1 182 ? -22.715 13.476 4.865 1.00 94.25 182 SER A O 1
ATOM 1499 N N . ASP A 1 183 ? -21.714 11.476 4.732 1.00 98.12 183 ASP A N 1
ATOM 1500 C CA . ASP A 1 183 ? -20.689 11.886 5.703 1.00 98.12 183 ASP A CA 1
ATOM 1501 C C . ASP A 1 183 ? -19.727 12.869 5.031 1.00 98.12 183 ASP A C 1
ATOM 1503 O O . ASP A 1 183 ? -19.266 12.623 3.913 1.00 98.12 183 ASP A O 1
ATOM 1507 N N . GLU A 1 184 ? -19.442 13.981 5.697 1.00 97.19 184 GLU A N 1
ATOM 1508 C CA . GLU A 1 184 ? -18.578 15.040 5.173 1.00 97.19 184 GLU A CA 1
ATOM 1509 C C . GLU A 1 184 ? -17.141 14.539 4.999 1.00 97.19 184 GLU A C 1
ATOM 1511 O O . GLU A 1 184 ? -16.462 14.898 4.036 1.00 97.19 184 GLU A O 1
ATOM 1516 N N . ASN A 1 185 ? -16.695 13.636 5.878 1.00 98.38 185 ASN A N 1
ATOM 1517 C CA . ASN A 1 185 ? -15.338 13.121 5.844 1.00 98.38 185 ASN A CA 1
ATOM 1518 C C . ASN A 1 185 ? -15.230 11.865 4.965 1.00 98.38 185 ASN A C 1
ATOM 1520 O O . ASN A 1 185 ? -15.906 10.849 5.172 1.00 98.38 185 ASN A O 1
ATOM 1524 N N . TRP A 1 186 ? -14.316 11.916 3.998 1.00 98.44 186 TRP A N 1
ATOM 1525 C CA . TRP A 1 186 ? -14.078 10.841 3.041 1.00 98.44 186 TRP A CA 1
ATOM 1526 C C . TRP A 1 186 ? -13.632 9.526 3.695 1.00 98.44 186 TRP A C 1
ATOM 1528 O O . TRP A 1 186 ? -14.003 8.456 3.217 1.00 98.44 186 TRP A O 1
ATOM 1538 N N . GLN A 1 187 ? -12.913 9.561 4.821 1.00 98.38 187 GLN A N 1
ATOM 1539 C CA . GLN A 1 187 ? -12.461 8.353 5.516 1.00 98.38 187 GLN A CA 1
ATOM 1540 C C . GLN A 1 187 ? -13.636 7.574 6.109 1.00 98.38 187 GLN A C 1
ATOM 1542 O O . GLN A 1 187 ? -13.647 6.341 6.063 1.00 98.38 187 GLN A O 1
ATOM 1547 N N . VAL A 1 188 ? -14.652 8.280 6.619 1.00 98.69 188 VAL A N 1
ATOM 1548 C CA . VAL A 1 188 ? -15.888 7.660 7.116 1.00 98.69 188 VAL A CA 1
ATOM 1549 C C . VAL A 1 188 ? -16.678 7.068 5.952 1.00 98.69 188 VAL A C 1
ATOM 1551 O O . VAL A 1 188 ? -17.110 5.915 6.031 1.00 98.69 188 VAL A O 1
ATOM 1554 N N . ARG A 1 189 ? -16.817 7.809 4.838 1.00 98.75 189 ARG A N 1
ATOM 1555 C CA . ARG A 1 189 ? -17.469 7.296 3.619 1.00 98.75 189 ARG A CA 1
ATOM 1556 C C . ARG A 1 189 ? -16.768 6.043 3.095 1.00 98.75 189 ARG A C 1
ATOM 1558 O O . ARG A 1 189 ? -17.431 5.041 2.824 1.00 98.75 189 ARG A O 1
ATOM 1565 N N . ARG A 1 190 ? -15.437 6.070 3.002 1.00 98.75 190 ARG A N 1
ATOM 1566 C CA . ARG A 1 190 ? -14.597 4.956 2.545 1.00 98.75 190 ARG A CA 1
ATOM 1567 C C . ARG A 1 190 ? -14.746 3.728 3.439 1.00 98.75 190 ARG A C 1
ATOM 1569 O O . ARG A 1 190 ? -14.968 2.628 2.932 1.00 98.75 190 ARG A O 1
ATOM 1576 N N . GLU A 1 191 ? -14.658 3.895 4.758 1.00 98.69 191 GLU A N 1
ATOM 1577 C CA . GLU A 1 191 ? -14.831 2.780 5.692 1.00 98.69 191 GLU A CA 1
ATOM 1578 C C . GLU A 1 191 ? -16.255 2.215 5.607 1.00 98.69 191 GLU A C 1
ATOM 1580 O O . GLU A 1 191 ? -16.431 1.001 5.529 1.00 98.69 191 GLU A O 1
ATOM 1585 N N . ALA A 1 192 ? -17.278 3.066 5.498 1.00 98.69 192 ALA A N 1
ATOM 1586 C CA . ALA A 1 192 ? -18.650 2.614 5.290 1.00 98.69 192 ALA A CA 1
ATOM 1587 C C . ALA A 1 192 ? -18.815 1.842 3.962 1.00 98.69 192 ALA A C 1
ATOM 1589 O O . ALA A 1 192 ? -19.468 0.796 3.953 1.00 98.69 192 ALA A O 1
ATOM 1590 N N . VAL A 1 193 ? -18.183 2.277 2.860 1.00 98.75 193 VAL A N 1
ATOM 1591 C CA . VAL A 1 193 ? -18.148 1.532 1.583 1.00 98.75 193 VAL A CA 1
ATOM 1592 C C . VAL A 1 193 ? -17.544 0.143 1.788 1.00 98.75 193 VAL A C 1
ATOM 1594 O O . VAL A 1 193 ? -18.157 -0.854 1.394 1.00 98.75 193 VAL A O 1
ATOM 1597 N N . ARG A 1 194 ? -16.384 0.055 2.448 1.00 98.62 194 ARG A N 1
ATOM 1598 C CA . ARG A 1 194 ? -15.700 -1.213 2.739 1.00 98.62 194 ARG A CA 1
ATOM 1599 C C . ARG A 1 194 ? -16.557 -2.148 3.594 1.00 98.62 194 ARG A C 1
ATOM 1601 O O . ARG A 1 194 ? -16.713 -3.330 3.269 1.00 98.62 194 ARG A O 1
ATOM 1608 N N . GLN A 1 195 ? -17.142 -1.629 4.671 1.00 98.38 195 GLN A N 1
ATOM 1609 C CA . GLN A 1 195 ? -17.971 -2.408 5.590 1.00 98.38 195 GLN A CA 1
ATOM 1610 C C . GLN A 1 195 ? -19.257 -2.904 4.916 1.00 98.38 195 GLN A C 1
ATOM 1612 O O . GLN A 1 195 ? -19.613 -4.077 5.039 1.00 98.38 195 GLN A O 1
ATOM 1617 N N . ILE A 1 196 ? -19.931 -2.055 4.131 1.00 98.25 196 ILE A N 1
ATOM 1618 C CA . ILE A 1 196 ? -21.110 -2.462 3.359 1.00 98.25 196 ILE A CA 1
ATOM 1619 C C . ILE A 1 196 ? -20.747 -3.544 2.336 1.00 98.25 196 ILE A C 1
ATOM 1621 O O . ILE A 1 196 ? -21.464 -4.542 2.223 1.00 98.25 196 ILE A O 1
ATOM 1625 N N . ALA A 1 197 ? -19.653 -3.364 1.594 1.00 97.69 197 ALA A N 1
ATOM 1626 C CA . ALA A 1 197 ? -19.264 -4.280 0.530 1.00 97.69 197 ALA A CA 1
ATOM 1627 C C . ALA A 1 197 ? -18.954 -5.690 1.044 1.00 97.69 197 ALA A C 1
ATOM 1629 O O . ALA A 1 197 ? -19.352 -6.682 0.433 1.00 97.69 197 ALA A O 1
ATOM 1630 N N . THR A 1 198 ? -18.280 -5.778 2.189 1.00 95.44 198 THR A N 1
ATOM 1631 C CA . THR A 1 198 ? -17.889 -7.044 2.820 1.00 95.44 198 THR A CA 1
ATOM 1632 C C . THR A 1 198 ? -19.038 -7.670 3.611 1.00 95.44 198 THR A C 1
ATOM 1634 O O . THR A 1 198 ? -19.285 -8.875 3.527 1.00 95.44 198 THR A O 1
ATOM 1637 N N . GLY A 1 199 ? -19.788 -6.858 4.357 1.00 95.69 199 GLY A N 1
ATOM 1638 C CA . GLY A 1 199 ? -20.862 -7.322 5.223 1.00 95.69 199 GLY A CA 1
ATOM 1639 C C . GLY A 1 199 ? -22.163 -7.622 4.475 1.00 95.69 199 GLY A C 1
ATOM 1640 O O . GLY A 1 199 ? -22.796 -8.653 4.705 1.00 95.69 199 GLY A O 1
ATOM 1641 N N . TRP A 1 200 ? -22.576 -6.760 3.556 1.00 97.19 200 TRP A N 1
ATOM 1642 C CA . TRP A 1 200 ? -23.924 -6.775 2.983 1.00 97.19 200 TRP A CA 1
ATOM 1643 C C . TRP A 1 200 ? -23.925 -6.924 1.466 1.00 97.19 200 TRP A C 1
ATOM 1645 O O . TRP A 1 200 ? -24.897 -6.567 0.811 1.00 97.19 200 TRP A O 1
ATOM 1655 N N . LYS A 1 201 ? -22.881 -7.536 0.905 1.00 94.25 201 LYS A N 1
ATOM 1656 C CA . LYS A 1 201 ? -22.712 -7.792 -0.532 1.00 94.25 201 LYS A CA 1
ATOM 1657 C C . LYS A 1 201 ? -23.978 -8.258 -1.271 1.00 94.25 201 LYS A C 1
ATOM 1659 O O . LYS A 1 201 ? -24.244 -7.829 -2.390 1.00 94.25 201 LYS A O 1
ATOM 1664 N N . ASN A 1 202 ? -24.745 -9.156 -0.651 1.00 93.81 202 ASN A N 1
ATOM 1665 C CA . ASN A 1 202 ? -25.931 -9.773 -1.255 1.00 93.81 202 ASN A CA 1
ATOM 1666 C C . ASN A 1 202 ? -27.229 -8.990 -0.998 1.00 93.81 202 ASN A C 1
ATOM 1668 O O . ASN A 1 202 ? -28.298 -9.436 -1.406 1.00 93.81 202 ASN A O 1
ATOM 1672 N N . GLN A 1 203 ? -27.165 -7.854 -0.300 1.00 96.62 203 GLN A N 1
ATOM 1673 C CA . GLN A 1 203 ? -28.338 -7.030 -0.047 1.00 96.62 203 GLN A CA 1
ATOM 1674 C C . GLN A 1 203 ? -28.710 -6.201 -1.285 1.00 96.62 203 GLN A C 1
ATOM 1676 O O . GLN A 1 203 ? -27.826 -5.720 -2.006 1.00 96.62 203 GLN A O 1
ATOM 1681 N N . PRO A 1 204 ? -30.012 -5.980 -1.533 1.00 94.00 204 PRO A N 1
ATOM 1682 C CA . PRO A 1 204 ? -30.461 -5.144 -2.636 1.00 94.00 204 PRO A CA 1
ATOM 1683 C C . PRO A 1 204 ? -29.895 -3.719 -2.572 1.00 94.00 204 PRO A C 1
ATOM 1685 O O . PRO A 1 204 ? -29.817 -3.090 -1.511 1.00 94.00 204 PRO A O 1
ATOM 1688 N N . GLY A 1 205 ? -29.518 -3.197 -3.740 1.00 96.00 205 GLY A N 1
ATOM 1689 C CA . GLY A 1 205 ? -29.065 -1.815 -3.914 1.00 96.00 205 GLY A CA 1
ATOM 1690 C C . GLY A 1 205 ? -27.621 -1.529 -3.492 1.00 96.00 205 GLY A C 1
ATOM 1691 O O . GLY A 1 205 ? -27.163 -0.414 -3.715 1.00 96.00 205 GLY A O 1
ATOM 1692 N N . ILE A 1 206 ? -26.878 -2.496 -2.934 1.00 98.25 206 ILE A N 1
ATOM 1693 C CA . ILE A 1 206 ? -25.475 -2.265 -2.542 1.00 98.25 206 ILE A CA 1
ATOM 1694 C C . ILE A 1 206 ? -24.589 -2.002 -3.750 1.00 98.25 206 ILE A C 1
ATOM 1696 O O . ILE A 1 206 ? -23.841 -1.030 -3.757 1.00 98.25 206 ILE A O 1
ATOM 1700 N N . LEU A 1 207 ? -24.713 -2.818 -4.797 1.00 98.31 207 LEU A N 1
ATOM 1701 C CA . LEU A 1 207 ? -23.946 -2.587 -6.014 1.00 98.31 207 LEU A CA 1
ATOM 1702 C C . LEU A 1 207 ? -24.245 -1.206 -6.614 1.00 98.31 207 LEU A C 1
ATOM 1704 O O . LEU A 1 207 ? -23.327 -0.521 -7.045 1.00 98.31 207 LEU A O 1
ATOM 1708 N N . GLU A 1 208 ? -25.510 -0.787 -6.615 1.00 98.19 208 GLU A N 1
ATOM 1709 C CA . GLU A 1 208 ? -25.900 0.514 -7.162 1.00 98.19 208 GLU A CA 1
ATOM 1710 C C . GLU A 1 208 ? -25.338 1.675 -6.334 1.00 98.19 208 GLU A C 1
ATOM 1712 O O . GLU A 1 208 ? -24.806 2.630 -6.890 1.00 98.19 208 GLU A O 1
ATOM 1717 N N . LEU A 1 209 ? -25.354 1.555 -5.004 1.00 98.44 209 LEU A N 1
ATOM 1718 C CA . LEU A 1 209 ? -24.721 2.526 -4.117 1.00 98.44 209 LEU A CA 1
ATOM 1719 C C . LEU A 1 209 ? -23.218 2.664 -4.399 1.00 98.44 209 LEU A C 1
ATOM 1721 O O . LEU A 1 209 ? -22.708 3.777 -4.500 1.00 98.44 209 LEU A O 1
ATOM 1725 N N . LEU A 1 210 ? -22.504 1.547 -4.555 1.00 98.50 210 LEU A N 1
ATOM 1726 C CA . LEU A 1 210 ? -21.075 1.581 -4.867 1.00 98.50 210 LEU A CA 1
ATOM 1727 C C . LEU A 1 210 ? -20.823 2.147 -6.272 1.00 98.50 210 LEU A C 1
ATOM 1729 O O . LEU A 1 210 ? -19.887 2.920 -6.442 1.00 98.50 210 LEU A O 1
ATOM 1733 N N . LYS A 1 211 ? -21.667 1.836 -7.269 1.00 98.50 211 LYS A N 1
ATOM 1734 C CA . LYS A 1 211 ? -21.572 2.432 -8.616 1.00 98.50 211 LYS A CA 1
ATOM 1735 C C . LYS A 1 211 ? -21.711 3.950 -8.568 1.00 98.50 211 LYS A C 1
ATOM 1737 O O . LYS A 1 211 ? -20.961 4.650 -9.241 1.00 98.50 211 LYS A O 1
ATOM 1742 N N . GLN A 1 212 ? -22.634 4.456 -7.750 1.00 98.12 212 GLN A N 1
ATOM 1743 C CA . GLN A 1 212 ? -22.775 5.893 -7.515 1.00 98.12 212 GLN A CA 1
ATOM 1744 C C . GLN A 1 212 ? -21.492 6.480 -6.922 1.00 98.12 212 GLN A C 1
ATOM 1746 O O . GLN A 1 212 ? -21.029 7.506 -7.404 1.00 98.12 212 GLN A O 1
ATOM 1751 N N . ARG A 1 213 ? -20.875 5.821 -5.930 1.00 98.50 213 ARG A N 1
ATOM 1752 C CA . ARG A 1 213 ? -19.594 6.278 -5.361 1.00 98.50 213 ARG A CA 1
ATOM 1753 C C . ARG A 1 213 ? -18.454 6.275 -6.375 1.00 98.50 213 ARG A C 1
ATOM 1755 O O . ARG A 1 213 ? -17.763 7.274 -6.470 1.00 98.50 213 ARG A O 1
ATOM 1762 N N . VAL A 1 214 ? -18.315 5.232 -7.196 1.00 98.38 214 VAL A N 1
ATOM 1763 C CA . VAL A 1 214 ? -17.316 5.206 -8.284 1.00 98.38 214 VAL A CA 1
ATOM 1764 C C . VAL A 1 214 ? -17.484 6.381 -9.252 1.00 98.38 214 VAL A C 1
ATOM 1766 O O . VAL A 1 214 ? -16.496 6.910 -9.744 1.00 98.38 214 VAL A O 1
ATOM 1769 N N . ASN A 1 215 ? -18.721 6.781 -9.550 1.00 97.12 215 ASN A N 1
ATOM 1770 C CA . ASN A 1 215 ? -18.986 7.797 -10.565 1.00 97.12 215 ASN A CA 1
ATOM 1771 C C . ASN A 1 215 ? -18.941 9.236 -10.052 1.00 97.12 215 ASN A C 1
ATOM 1773 O O . ASN A 1 215 ? -18.687 10.128 -10.859 1.00 97.12 215 ASN A O 1
ATOM 1777 N N . SER A 1 216 ? -19.261 9.470 -8.777 1.00 94.25 216 SER A N 1
ATOM 1778 C CA . SER A 1 216 ? -19.588 10.817 -8.303 1.00 94.25 216 SER A CA 1
ATOM 1779 C C . SER A 1 216 ? -19.111 11.149 -6.891 1.00 94.25 216 SER A C 1
ATOM 1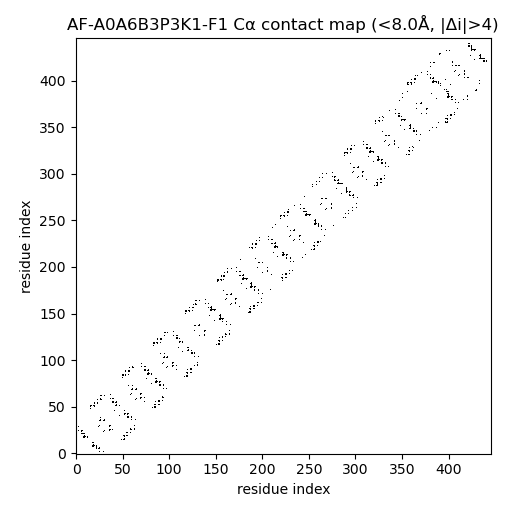781 O O . SER A 1 216 ? -19.534 12.181 -6.378 1.00 94.25 216 SER A O 1
ATOM 1783 N N . ASP A 1 217 ? -18.357 10.283 -6.203 1.00 98.44 217 ASP A N 1
ATOM 1784 C CA . ASP A 1 217 ? -17.749 10.721 -4.942 1.00 98.44 217 ASP A CA 1
ATOM 1785 C C . ASP A 1 217 ? -16.640 11.732 -5.248 1.00 98.44 217 ASP A C 1
ATOM 1787 O O . ASP A 1 217 ? -15.836 11.514 -6.157 1.00 98.44 217 ASP A O 1
ATOM 1791 N N . GLU A 1 218 ? -16.633 12.843 -4.519 1.00 97.56 218 GLU A N 1
ATOM 1792 C CA . GLU A 1 218 ? -15.671 13.935 -4.700 1.00 97.56 218 GLU A CA 1
ATOM 1793 C C . GLU A 1 218 ? -14.247 13.468 -4.385 1.00 97.56 218 GLU A C 1
ATOM 1795 O O . GLU A 1 218 ? -13.294 13.857 -5.056 1.00 97.56 218 GLU A O 1
ATOM 1800 N N . ASP A 1 219 ? -14.118 12.560 -3.418 1.00 98.56 219 ASP A N 1
ATOM 1801 C CA . ASP A 1 219 ? -12.836 12.090 -2.923 1.00 98.56 219 ASP A CA 1
ATOM 1802 C C . ASP A 1 219 ? -12.378 10.816 -3.652 1.00 98.56 219 ASP A C 1
ATOM 1804 O O . ASP A 1 219 ? -13.123 9.833 -3.781 1.00 98.56 219 ASP A O 1
ATOM 1808 N N . SER A 1 220 ? -11.142 10.833 -4.155 1.00 98.56 220 SER A N 1
ATOM 1809 C CA . SER A 1 220 ? -10.600 9.740 -4.959 1.00 98.56 220 SER A CA 1
ATOM 1810 C C . SER A 1 220 ? -10.375 8.463 -4.159 1.00 98.56 220 SER A C 1
ATOM 1812 O O . SER A 1 220 ? -10.593 7.382 -4.708 1.00 98.56 220 SER A O 1
ATOM 1814 N N . ASP A 1 221 ? -10.072 8.541 -2.862 1.00 98.62 221 ASP A N 1
ATOM 1815 C CA . ASP A 1 221 ? -9.896 7.365 -2.007 1.00 98.62 221 ASP A CA 1
ATOM 1816 C C . ASP A 1 221 ? -11.216 6.598 -1.820 1.00 98.62 221 ASP A C 1
ATOM 1818 O O . ASP A 1 221 ? -11.232 5.360 -1.742 1.00 98.62 221 ASP A O 1
ATOM 1822 N N . VAL A 1 222 ? -12.354 7.303 -1.804 1.00 98.81 222 VAL A N 1
ATOM 1823 C CA . VAL A 1 222 ? -13.683 6.668 -1.787 1.00 98.81 222 VAL A CA 1
ATOM 1824 C C . VAL A 1 222 ? -13.992 6.015 -3.133 1.00 98.81 222 VAL A C 1
ATOM 1826 O O . VAL A 1 222 ? -14.460 4.868 -3.161 1.00 98.81 222 VAL A O 1
ATOM 1829 N N . ARG A 1 223 ? -13.716 6.703 -4.253 1.00 98.75 223 ARG A N 1
ATOM 1830 C CA . ARG A 1 223 ? -13.893 6.132 -5.603 1.00 98.75 223 ARG A CA 1
ATOM 1831 C C . ARG A 1 223 ? -13.034 4.882 -5.787 1.00 98.75 223 ARG A C 1
ATOM 1833 O O . ARG A 1 223 ? -13.537 3.857 -6.250 1.00 98.75 223 ARG A O 1
ATOM 1840 N N . LEU A 1 224 ? -11.774 4.943 -5.367 1.00 98.69 224 LEU A N 1
ATOM 1841 C CA . LEU A 1 224 ? -10.792 3.866 -5.430 1.00 98.69 224 LEU A CA 1
ATOM 1842 C C . LEU A 1 224 ? -11.230 2.654 -4.602 1.00 98.69 224 LEU A C 1
ATOM 1844 O O . LEU A 1 224 ? -11.241 1.529 -5.108 1.00 98.69 224 LEU A O 1
ATOM 1848 N N . GLU A 1 225 ? -11.655 2.852 -3.350 1.00 98.75 225 GLU A N 1
ATOM 1849 C CA . GLU A 1 225 ? -12.193 1.761 -2.529 1.00 98.75 225 GLU A CA 1
ATOM 1850 C C . GLU A 1 225 ? -13.443 1.151 -3.183 1.00 98.75 225 GLU A C 1
ATOM 1852 O O . GLU A 1 225 ? -13.555 -0.071 -3.281 1.00 98.75 225 GLU A O 1
ATOM 1857 N N . ALA A 1 226 ? -14.361 1.967 -3.709 1.00 98.62 226 ALA A N 1
ATOM 1858 C CA . ALA A 1 226 ? -15.547 1.464 -4.398 1.00 98.62 226 ALA A CA 1
ATOM 1859 C C . ALA A 1 226 ? -15.193 0.654 -5.663 1.00 98.62 226 ALA A C 1
ATOM 1861 O O . ALA A 1 226 ? -15.789 -0.404 -5.889 1.00 98.62 226 ALA A O 1
ATOM 1862 N N . VAL A 1 227 ? -14.189 1.081 -6.442 1.00 98.69 227 VAL A N 1
ATOM 1863 C CA . VAL A 1 227 ? -13.635 0.327 -7.582 1.00 98.69 227 VAL A CA 1
ATOM 1864 C C . VAL A 1 227 ? -13.104 -1.035 -7.126 1.00 98.69 227 VAL A C 1
ATOM 1866 O O . VAL A 1 227 ? -13.524 -2.059 -7.676 1.00 98.69 227 VAL A O 1
ATOM 1869 N N . LYS A 1 228 ? -12.259 -1.071 -6.084 1.00 98.38 228 LYS A N 1
ATOM 1870 C CA . LYS A 1 228 ? -11.705 -2.313 -5.506 1.00 98.38 228 LYS A CA 1
ATOM 1871 C C . LYS A 1 228 ? -12.803 -3.288 -5.094 1.00 98.38 228 LYS A C 1
ATOM 1873 O O . LYS A 1 228 ? -12.784 -4.471 -5.461 1.00 98.38 228 LYS A O 1
ATOM 1878 N N . GLN A 1 229 ? -13.787 -2.784 -4.350 1.00 98.31 229 GLN A N 1
ATOM 1879 C CA . GLN A 1 229 ? -14.891 -3.583 -3.830 1.00 98.31 229 GLN A CA 1
ATOM 1880 C C . GLN A 1 229 ? -15.788 -4.113 -4.957 1.00 98.31 229 GLN A C 1
ATOM 1882 O O . GLN A 1 229 ? -16.150 -5.292 -4.951 1.00 98.31 229 GLN A O 1
ATOM 1887 N N . ILE A 1 230 ? -16.111 -3.287 -5.960 1.00 98.19 230 ILE A N 1
ATOM 1888 C CA . ILE A 1 230 ? -16.911 -3.706 -7.118 1.00 98.19 230 ILE A CA 1
ATOM 1889 C C . ILE A 1 230 ? -16.184 -4.774 -7.937 1.00 98.19 230 ILE A C 1
ATOM 1891 O O . ILE A 1 230 ? -16.785 -5.803 -8.260 1.00 98.19 230 ILE A O 1
ATOM 1895 N N . ALA A 1 231 ? -14.910 -4.553 -8.268 1.00 96.88 231 ALA A N 1
ATOM 1896 C CA . ALA A 1 231 ? -14.144 -5.462 -9.112 1.00 96.88 231 ALA A CA 1
ATOM 1897 C C . ALA A 1 231 ? -13.988 -6.848 -8.468 1.00 96.88 231 ALA A C 1
ATOM 1899 O O . ALA A 1 231 ? -14.151 -7.866 -9.140 1.00 96.88 231 ALA A O 1
ATOM 1900 N N . THR A 1 232 ? -13.776 -6.892 -7.150 1.00 94.31 232 THR A N 1
ATOM 1901 C CA . THR A 1 232 ? -13.646 -8.143 -6.389 1.00 94.31 232 THR A CA 1
ATOM 1902 C C . THR A 1 232 ? -15.001 -8.802 -6.129 1.00 94.31 232 THR A C 1
ATOM 1904 O O . THR A 1 232 ? -15.179 -10.012 -6.289 1.00 94.31 232 THR A O 1
ATOM 1907 N N . GLY A 1 233 ? -15.992 -8.014 -5.710 1.00 95.25 233 GLY A N 1
ATOM 1908 C CA . GLY A 1 233 ? -17.276 -8.524 -5.251 1.00 95.25 233 GLY A CA 1
ATOM 1909 C C . GLY A 1 233 ? -18.240 -8.869 -6.386 1.00 95.25 233 GLY A C 1
ATOM 1910 O O . GLY A 1 233 ? -18.942 -9.878 -6.320 1.00 95.25 233 GLY A O 1
ATOM 1911 N N . TRP A 1 234 ? -18.270 -8.067 -7.442 1.00 96.88 234 TRP A N 1
ATOM 1912 C CA . TRP A 1 234 ? -19.314 -8.114 -8.464 1.00 96.88 234 TRP A CA 1
ATOM 1913 C C . TRP A 1 234 ? -18.756 -8.269 -9.875 1.00 96.88 234 TRP A C 1
ATOM 1915 O O . TRP A 1 234 ? -19.452 -7.976 -10.838 1.00 96.88 234 TRP A O 1
ATOM 1925 N N . LYS A 1 235 ? -17.544 -8.816 -10.016 1.00 93.81 235 LYS A N 1
ATOM 1926 C CA . LYS A 1 235 ? -16.865 -9.069 -11.297 1.00 93.81 235 LYS A CA 1
ATOM 1927 C C . LYS A 1 235 ? -17.769 -9.589 -12.428 1.00 93.81 235 LYS A C 1
ATOM 1929 O O . LYS A 1 235 ? -17.655 -9.161 -13.571 1.00 93.81 235 LYS A O 1
ATOM 1934 N N . ASN A 1 236 ? -18.661 -10.527 -12.110 1.00 93.62 236 ASN A N 1
ATOM 1935 C CA . ASN A 1 236 ? -19.525 -11.191 -13.092 1.00 93.62 236 ASN A CA 1
ATOM 1936 C C . ASN A 1 236 ? -20.854 -10.458 -13.343 1.00 93.62 236 ASN A C 1
ATOM 1938 O O . ASN A 1 236 ? -21.686 -10.951 -14.099 1.00 93.62 236 ASN A O 1
ATOM 1942 N N . GLN A 1 237 ? -21.088 -9.315 -12.695 1.00 96.19 237 GLN A N 1
ATOM 1943 C CA . GLN A 1 237 ? -22.296 -8.531 -12.909 1.00 96.19 237 GLN A CA 1
ATOM 1944 C C . GLN A 1 237 ? -22.206 -7.721 -14.210 1.00 96.19 237 GLN A C 1
ATOM 1946 O O . GLN A 1 237 ? -21.132 -7.217 -14.562 1.00 96.19 237 GLN A O 1
ATOM 1951 N N . PRO A 1 238 ? -23.331 -7.537 -14.920 1.00 93.75 238 PRO A N 1
ATOM 1952 C CA . PRO A 1 238 ? -23.368 -6.705 -16.112 1.00 93.75 238 PRO A CA 1
ATOM 1953 C C . PRO A 1 238 ? -22.907 -5.264 -15.844 1.00 93.75 238 PRO A C 1
ATOM 1955 O O . PRO A 1 238 ? -23.239 -4.646 -14.828 1.00 93.75 238 PRO A O 1
ATOM 1958 N N . GLY A 1 239 ? -22.145 -4.719 -16.792 1.00 95.69 239 GLY A N 1
ATOM 1959 C CA . GLY A 1 239 ? -21.699 -3.325 -16.781 1.00 95.69 239 GLY A CA 1
ATOM 1960 C C . GLY A 1 239 ? -20.510 -3.012 -15.869 1.00 95.69 239 GLY A C 1
ATOM 1961 O O . GLY A 1 239 ? -20.040 -1.883 -15.909 1.00 95.69 239 GLY A O 1
ATOM 1962 N N . ILE A 1 240 ? -19.979 -3.967 -15.089 1.00 98.12 240 ILE A N 1
ATOM 1963 C CA . ILE A 1 240 ? -18.795 -3.696 -14.247 1.00 98.12 240 ILE A CA 1
ATOM 1964 C C . ILE A 1 240 ? -17.568 -3.392 -15.092 1.00 98.12 240 ILE A C 1
ATOM 1966 O O . ILE A 1 240 ? -16.889 -2.404 -14.843 1.00 98.12 240 ILE A O 1
ATOM 1970 N N . LEU A 1 241 ? -17.314 -4.193 -16.127 1.00 98.00 241 LEU A N 1
ATOM 1971 C CA . LEU A 1 241 ? -16.197 -3.925 -17.025 1.00 98.00 241 LEU A CA 1
ATOM 1972 C C . LEU A 1 241 ? -16.313 -2.541 -17.679 1.00 98.00 241 LEU A C 1
ATOM 1974 O O . LEU A 1 241 ? -15.313 -1.846 -17.809 1.00 98.00 241 LEU A O 1
ATOM 1978 N N . GLU A 1 242 ? -17.521 -2.138 -18.069 1.00 97.94 242 GLU A N 1
ATOM 1979 C CA . GLU A 1 242 ? -17.739 -0.835 -18.699 1.00 97.94 242 GLU A CA 1
ATOM 1980 C C . GLU A 1 242 ? -17.519 0.316 -17.712 1.00 97.94 242 GLU A C 1
ATOM 1982 O O . GLU A 1 242 ? -16.839 1.281 -18.041 1.00 97.94 242 GLU A O 1
ATOM 1987 N N . LEU A 1 243 ? -17.990 0.171 -16.471 1.00 98.44 243 LEU A N 1
ATOM 1988 C CA . LEU A 1 243 ? -17.715 1.123 -15.396 1.00 98.44 243 LEU A CA 1
ATOM 1989 C C . LEU A 1 243 ? -16.206 1.295 -15.162 1.00 98.44 243 LEU A C 1
ATOM 1991 O O . LEU A 1 243 ? -15.716 2.417 -15.070 1.00 98.44 243 LEU A O 1
ATOM 1995 N N . LEU A 1 244 ? -15.455 0.191 -15.100 1.00 98.38 244 LEU A N 1
ATOM 1996 C CA . LEU A 1 244 ? -14.003 0.250 -14.922 1.00 98.38 244 LEU A CA 1
ATOM 1997 C C . LEU A 1 244 ? -13.306 0.876 -16.138 1.00 98.38 244 LEU A C 1
ATOM 1999 O O . LEU A 1 244 ? -12.386 1.667 -15.964 1.00 98.38 244 LEU A O 1
ATOM 2003 N N . LYS A 1 245 ? -13.756 0.579 -17.366 1.00 98.31 245 LYS A N 1
ATOM 2004 C CA . LYS A 1 245 ? -13.227 1.212 -18.587 1.00 98.31 245 LYS A CA 1
ATOM 2005 C C . LYS A 1 245 ? -13.443 2.720 -18.570 1.00 98.31 245 LYS A C 1
ATOM 2007 O O . LYS A 1 245 ? -12.542 3.462 -18.946 1.00 98.31 245 LYS A O 1
ATOM 2012 N N . GLN A 1 246 ? -14.612 3.171 -18.118 1.00 98.06 246 GLN A N 1
ATOM 2013 C CA . GLN A 1 246 ? -14.890 4.593 -17.930 1.00 98.06 246 GLN A CA 1
ATOM 2014 C C . GLN A 1 246 ? -13.909 5.209 -16.929 1.00 98.06 246 GLN A C 1
ATOM 2016 O O . GLN A 1 246 ? -13.293 6.218 -17.253 1.00 98.06 246 GLN A O 1
ATOM 2021 N N . ARG A 1 247 ? -13.682 4.569 -15.771 1.00 98.44 247 ARG A N 1
ATOM 2022 C CA . ARG A 1 247 ? -12.703 5.056 -14.783 1.00 98.44 247 ARG A CA 1
ATOM 2023 C C . ARG A 1 247 ? -11.288 5.141 -15.344 1.00 98.44 247 ARG A C 1
ATOM 2025 O O . ARG A 1 247 ? -10.673 6.189 -15.232 1.00 98.44 247 ARG A O 1
ATOM 2032 N N . VAL A 1 248 ? -10.808 4.106 -16.036 1.00 98.25 248 VAL A N 1
ATOM 2033 C CA . VAL A 1 248 ? -9.501 4.143 -16.721 1.00 98.25 248 VAL A CA 1
ATOM 2034 C C . VAL A 1 248 ? -9.398 5.314 -17.698 1.00 98.25 248 VAL A C 1
ATOM 2036 O O . VAL A 1 248 ? -8.326 5.891 -17.844 1.00 98.25 248 VAL A O 1
ATOM 2039 N N . ASN A 1 249 ? -10.482 5.645 -18.401 1.00 96.81 249 ASN A N 1
ATOM 2040 C CA . ASN A 1 249 ? -10.451 6.644 -19.463 1.00 96.81 249 ASN A CA 1
ATOM 2041 C C . ASN A 1 249 ? -10.561 8.086 -18.972 1.00 96.81 249 ASN A C 1
ATOM 2043 O O . ASN A 1 249 ? -9.985 8.955 -19.626 1.00 96.81 249 ASN A O 1
ATOM 2047 N N . SER A 1 250 ? -11.318 8.334 -17.902 1.00 94.31 250 SER A N 1
ATOM 2048 C CA . SER A 1 250 ? -11.774 9.684 -17.561 1.00 94.31 250 SER A CA 1
ATOM 2049 C C . SER A 1 250 ? -11.776 10.021 -16.072 1.00 94.31 250 SER A C 1
ATOM 2051 O O . SER A 1 250 ? -12.285 11.084 -15.734 1.00 94.31 250 SER A O 1
ATOM 2053 N N . ASP A 1 251 ? -11.314 9.145 -15.171 1.00 98.31 251 ASP A N 1
ATOM 2054 C CA . ASP A 1 251 ? -11.157 9.576 -13.776 1.00 98.31 251 ASP A CA 1
ATOM 2055 C C . ASP A 1 251 ? -10.006 10.582 -13.678 1.00 98.31 251 ASP A C 1
ATOM 2057 O O . ASP A 1 251 ? -8.941 10.367 -14.260 1.00 98.31 251 ASP A O 1
ATOM 2061 N N . GLU A 1 252 ? -10.231 11.685 -12.971 1.00 97.38 252 GLU A N 1
ATOM 2062 C CA . GLU A 1 252 ? -9.246 12.758 -12.801 1.00 97.38 252 GLU A CA 1
ATOM 2063 C C . GLU A 1 252 ? -8.043 12.274 -11.981 1.00 97.38 252 GLU A C 1
ATOM 2065 O O . GLU A 1 252 ? -6.899 12.631 -12.266 1.00 97.38 252 GLU A O 1
ATOM 2070 N N . ASP A 1 253 ? -8.291 11.379 -11.024 1.00 98.56 253 ASP A N 1
ATOM 2071 C CA . ASP A 1 253 ? -7.281 10.852 -10.120 1.00 98.56 253 ASP A CA 1
ATOM 2072 C C . ASP A 1 253 ? -6.559 9.638 -10.723 1.00 98.56 253 ASP A C 1
ATOM 2074 O O . ASP A 1 253 ? -7.175 8.664 -11.174 1.00 98.56 253 ASP A O 1
ATOM 2078 N N . SER A 1 254 ? -5.226 9.693 -10.743 1.00 98.50 254 SER A N 1
ATOM 2079 C CA . SER A 1 254 ? -4.401 8.644 -11.339 1.00 98.50 254 SER A CA 1
ATOM 2080 C C . SER A 1 254 ? -4.450 7.323 -10.583 1.00 98.50 254 SER A C 1
ATOM 2082 O O . SER A 1 254 ? -4.349 6.282 -11.232 1.00 98.50 254 SER A O 1
ATOM 2084 N N . ASP A 1 255 ? -4.647 7.327 -9.265 1.00 98.62 255 ASP A N 1
ATOM 2085 C CA . ASP A 1 255 ? -4.703 6.100 -8.470 1.00 98.62 255 ASP A CA 1
ATOM 2086 C C . ASP A 1 255 ? -6.006 5.344 -8.745 1.00 98.62 255 ASP A C 1
ATOM 2088 O O . ASP A 1 255 ? -6.006 4.115 -8.862 1.00 98.62 255 ASP A O 1
ATOM 2092 N N . VAL A 1 256 ? -7.113 6.064 -8.969 1.00 98.75 256 VAL A N 1
ATOM 2093 C CA . VAL A 1 256 ? -8.374 5.457 -9.430 1.00 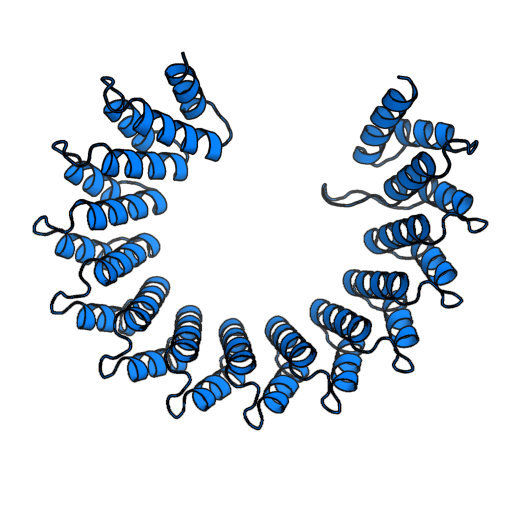98.75 256 VAL A CA 1
ATOM 2094 C C . VAL A 1 256 ? -8.212 4.853 -10.828 1.00 98.75 256 VAL A C 1
ATOM 2096 O O . VAL A 1 256 ? -8.652 3.719 -11.062 1.00 98.75 256 VAL A O 1
ATOM 2099 N N . ARG A 1 257 ? -7.569 5.574 -11.764 1.00 98.69 257 ARG A N 1
ATOM 2100 C CA . ARG A 1 257 ? -7.283 5.048 -13.114 1.00 98.69 257 ARG A CA 1
ATOM 2101 C C . ARG A 1 257 ? -6.399 3.805 -13.049 1.00 98.69 257 ARG A C 1
ATOM 2103 O O . ARG A 1 257 ? -6.714 2.806 -13.701 1.00 98.69 257 ARG A O 1
ATOM 2110 N N . LEU A 1 258 ? -5.327 3.858 -12.260 1.00 98.56 258 LEU A N 1
ATOM 2111 C CA . LEU A 1 258 ? -4.363 2.779 -12.063 1.00 98.56 258 LEU A CA 1
ATOM 2112 C C . LEU A 1 258 ? -5.040 1.528 -11.498 1.00 98.56 258 LEU A C 1
ATOM 2114 O O . LEU A 1 258 ? -4.921 0.448 -12.078 1.00 98.56 258 LEU A O 1
ATOM 2118 N N . GLU A 1 259 ? -5.806 1.674 -10.417 1.00 98.56 259 GLU A N 1
ATOM 2119 C CA . GLU A 1 259 ? -6.530 0.567 -9.797 1.00 98.56 259 GLU A CA 1
ATOM 2120 C C . GLU A 1 259 ? -7.529 -0.059 -10.779 1.00 98.56 259 GLU A C 1
ATOM 2122 O O . GLU A 1 259 ? -7.545 -1.277 -10.972 1.00 98.56 259 GLU A O 1
ATOM 2127 N N . ALA A 1 260 ? -8.332 0.754 -11.473 1.00 98.50 260 ALA A N 1
ATOM 2128 C CA . ALA A 1 260 ? -9.270 0.249 -12.472 1.00 98.50 260 ALA A CA 1
ATOM 2129 C C . ALA A 1 260 ? -8.549 -0.509 -13.604 1.00 98.50 260 ALA A C 1
ATOM 2131 O O . ALA A 1 260 ? -9.030 -1.556 -14.052 1.00 98.50 260 ALA A O 1
ATOM 2132 N N . LEU A 1 261 ? -7.375 -0.029 -14.032 1.00 98.31 261 LEU A N 1
ATOM 2133 C CA . LEU A 1 261 ? -6.550 -0.675 -15.051 1.00 98.31 261 LEU A CA 1
ATOM 2134 C C . LEU A 1 261 ? -6.038 -2.044 -14.585 1.00 98.31 261 LEU A C 1
ATOM 2136 O O . LEU A 1 261 ? -6.165 -3.027 -15.321 1.00 98.31 261 LEU A O 1
ATOM 2140 N N . GLN A 1 262 ? -5.517 -2.127 -13.358 1.00 97.69 262 GLN A N 1
ATOM 2141 C CA . GLN A 1 262 ? -5.024 -3.367 -12.748 1.00 97.69 262 GLN A CA 1
ATOM 2142 C C . GLN A 1 262 ? -6.142 -4.404 -12.588 1.00 97.69 262 GLN A C 1
ATOM 2144 O O . GLN A 1 262 ? -5.975 -5.581 -12.944 1.00 97.69 262 GLN A O 1
ATOM 2149 N N . GLN A 1 263 ? -7.316 -3.964 -12.123 1.00 97.56 263 GLN A N 1
ATOM 2150 C CA . GLN A 1 263 ? -8.503 -4.810 -11.996 1.00 97.56 263 GLN A CA 1
ATOM 2151 C C . GLN A 1 263 ? -8.964 -5.337 -13.360 1.00 97.56 263 GLN A C 1
ATOM 2153 O O . GLN A 1 263 ? -9.269 -6.525 -13.494 1.00 97.56 263 GLN A O 1
ATOM 2158 N N . ILE A 1 264 ? -8.962 -4.495 -14.399 1.00 97.44 264 ILE A N 1
ATOM 2159 C CA . ILE A 1 264 ? -9.289 -4.904 -15.772 1.00 97.44 264 ILE A CA 1
ATOM 2160 C C . ILE A 1 264 ? -8.289 -5.934 -16.300 1.00 97.44 264 ILE A C 1
ATOM 2162 O O . ILE A 1 264 ? -8.705 -6.982 -16.806 1.00 97.44 264 ILE A O 1
ATOM 2166 N N . ALA A 1 265 ? -6.990 -5.658 -16.188 1.00 94.44 265 ALA A N 1
ATOM 2167 C CA . ALA A 1 265 ? -5.946 -6.512 -16.743 1.00 94.44 265 ALA A CA 1
ATOM 2168 C C . ALA A 1 265 ? -5.936 -7.904 -16.090 1.00 94.44 265 ALA A C 1
ATOM 2170 O O . ALA A 1 265 ? -5.812 -8.913 -16.785 1.00 94.44 265 ALA A O 1
ATOM 2171 N N . THR A 1 266 ? -6.179 -7.974 -14.779 1.00 91.56 266 THR A N 1
ATOM 2172 C CA . THR A 1 266 ? -6.260 -9.239 -14.031 1.00 91.56 266 THR A CA 1
ATOM 2173 C C . THR A 1 266 ? -7.603 -9.941 -14.237 1.00 91.56 266 THR A C 1
ATOM 2175 O O . THR A 1 266 ? -7.682 -11.161 -14.403 1.00 91.56 266 THR A O 1
ATOM 2178 N N . GLY A 1 267 ? -8.697 -9.180 -14.219 1.00 93.44 267 GLY A N 1
ATOM 2179 C CA . GLY A 1 267 ? -10.045 -9.723 -14.173 1.00 93.44 267 GLY A CA 1
ATOM 2180 C C . GLY A 1 267 ? -10.631 -10.078 -15.540 1.00 93.44 267 GLY A C 1
ATOM 2181 O O . GLY A 1 267 ? -11.367 -11.061 -15.654 1.00 93.44 267 GLY A O 1
ATOM 2182 N N . TRP A 1 268 ? -10.297 -9.311 -16.573 1.00 95.44 268 TRP A N 1
ATOM 2183 C CA . TRP A 1 268 ? -10.959 -9.346 -17.879 1.00 95.44 268 TRP A CA 1
ATOM 2184 C C . TRP A 1 268 ? -9.974 -9.426 -19.044 1.00 95.44 268 TRP A C 1
ATOM 2186 O O . TRP A 1 268 ? -10.335 -9.099 -20.169 1.00 95.44 268 TRP A O 1
ATOM 2196 N N . LYS A 1 269 ? -8.761 -9.938 -18.814 1.00 90.88 269 LYS A N 1
ATOM 2197 C CA . LYS A 1 269 ? -7.705 -10.109 -19.827 1.00 90.88 269 LYS A CA 1
ATOM 2198 C C . LYS A 1 269 ? -8.191 -10.627 -21.192 1.00 90.88 269 LYS A C 1
ATOM 2200 O O . LYS A 1 269 ? -7.745 -10.162 -22.234 1.00 90.88 269 LYS A O 1
ATOM 2205 N N . ASN A 1 270 ? -9.110 -11.592 -21.195 1.00 91.31 270 ASN A N 1
ATOM 2206 C CA . ASN A 1 270 ? -9.592 -12.237 -22.422 1.00 91.31 270 ASN A CA 1
ATOM 2207 C C . ASN A 1 270 ? -10.773 -11.507 -23.087 1.00 91.31 270 ASN A C 1
ATOM 2209 O O . ASN A 1 270 ? -11.306 -11.993 -24.081 1.00 91.31 270 ASN A O 1
ATOM 2213 N N . GLN A 1 271 ? -11.219 -10.375 -22.538 1.00 94.94 271 GLN A N 1
ATOM 2214 C CA . GLN A 1 271 ? -12.315 -9.608 -23.114 1.00 94.94 271 GLN A CA 1
ATOM 2215 C C . GLN A 1 271 ? -11.842 -8.767 -24.310 1.00 94.94 271 GLN A C 1
ATOM 2217 O O . GLN A 1 271 ? -10.715 -8.259 -24.315 1.00 94.94 271 GLN A O 1
ATOM 2222 N N . PRO A 1 272 ? -12.702 -8.563 -25.321 1.00 92.44 272 PRO A N 1
ATOM 2223 C CA . PRO A 1 272 ? -12.381 -7.698 -26.447 1.00 92.44 272 PRO A CA 1
ATOM 2224 C C . PRO A 1 272 ? -12.048 -6.261 -26.016 1.00 92.44 272 PRO A C 1
ATOM 2226 O O . PRO A 1 272 ? -12.679 -5.676 -25.128 1.00 92.44 272 PRO A O 1
ATOM 2229 N N . GLY A 1 273 ? -11.051 -5.677 -26.683 1.00 94.44 273 GLY A N 1
ATOM 2230 C CA . GLY A 1 273 ? -10.663 -4.275 -26.517 1.00 94.44 273 GLY A CA 1
ATOM 2231 C C . GLY A 1 273 ? -9.785 -3.960 -25.302 1.00 94.44 273 GLY A C 1
ATOM 2232 O O . GLY A 1 273 ? -9.341 -2.823 -25.195 1.00 94.44 273 GLY A O 1
ATOM 2233 N N . ILE A 1 274 ? -9.477 -4.919 -24.416 1.00 97.44 274 ILE A N 1
ATOM 2234 C CA . ILE A 1 274 ? -8.604 -4.650 -23.253 1.00 97.44 274 ILE A CA 1
ATOM 2235 C C . ILE A 1 274 ? -7.184 -4.293 -23.681 1.00 97.44 274 ILE A C 1
ATOM 2237 O O . ILE A 1 274 ? -6.605 -3.342 -23.163 1.00 97.44 274 ILE A O 1
ATOM 2241 N N . LEU A 1 275 ? -6.643 -5.004 -24.672 1.00 97.12 275 LEU A N 1
ATOM 2242 C CA . LEU A 1 275 ? -5.328 -4.674 -25.208 1.00 97.12 275 LEU A CA 1
ATOM 2243 C C . LEU A 1 275 ? -5.293 -3.258 -25.797 1.00 97.12 275 LEU A C 1
ATOM 2245 O O . LEU A 1 275 ? -4.325 -2.538 -25.587 1.00 97.12 275 LEU A O 1
ATOM 2249 N N . GLU A 1 276 ? -6.341 -2.844 -26.510 1.00 97.31 276 GLU A N 1
ATOM 2250 C CA . GLU A 1 276 ? -6.385 -1.500 -27.093 1.00 97.31 276 GLU A CA 1
ATOM 2251 C C . GLU A 1 276 ? -6.558 -0.411 -26.032 1.00 97.31 276 GLU A C 1
ATOM 2253 O O . GLU A 1 276 ? -5.903 0.623 -26.127 1.00 97.31 276 GLU A O 1
ATOM 2258 N N . LEU A 1 277 ? -7.329 -0.670 -24.971 1.00 98.12 277 LEU A N 1
ATOM 2259 C CA . LEU A 1 277 ? -7.396 0.213 -23.804 1.00 98.12 277 LEU A CA 1
ATOM 2260 C C . LEU A 1 277 ? -6.008 0.410 -23.172 1.00 98.12 277 LEU A C 1
ATOM 2262 O O . LEU A 1 277 ? -5.581 1.541 -22.952 1.00 98.12 277 LEU A O 1
ATOM 2266 N N . LEU A 1 278 ? -5.277 -0.683 -22.929 1.00 98.06 278 LEU A N 1
ATOM 2267 C CA . LEU A 1 278 ? -3.925 -0.623 -22.369 1.00 98.06 278 LEU A CA 1
ATOM 2268 C C . LEU A 1 278 ? -2.963 0.123 -23.303 1.00 98.06 278 LEU A C 1
ATOM 2270 O O . LEU A 1 278 ? -2.219 0.987 -22.851 1.00 98.06 278 LEU A O 1
ATOM 2274 N N . LYS A 1 279 ? -3.007 -0.145 -24.615 1.00 98.12 279 LYS A N 1
ATOM 2275 C CA . LYS A 1 279 ? -2.177 0.564 -25.604 1.00 98.12 279 LYS A CA 1
ATOM 2276 C C . LYS A 1 279 ? -2.463 2.062 -25.629 1.00 98.12 279 LYS A C 1
ATOM 2278 O O . LYS A 1 279 ? -1.537 2.841 -25.832 1.00 98.12 279 LYS A O 1
ATOM 2283 N N . GLN A 1 280 ? -3.722 2.464 -25.455 1.00 97.81 280 GLN A N 1
ATOM 2284 C CA . GLN A 1 280 ? -4.080 3.874 -25.320 1.00 97.81 280 GLN A CA 1
ATOM 2285 C C . GLN A 1 280 ? -3.456 4.467 -24.055 1.00 97.81 280 GLN A C 1
ATOM 2287 O O . GLN A 1 280 ? -2.788 5.490 -24.156 1.00 97.81 280 GLN A O 1
ATOM 2292 N N . ARG A 1 281 ? -3.576 3.797 -22.897 1.00 98.31 281 ARG A N 1
ATOM 2293 C CA . ARG A 1 281 ? -2.957 4.273 -21.646 1.00 98.31 281 ARG A CA 1
ATOM 2294 C C . ARG A 1 281 ? -1.438 4.408 -21.748 1.00 98.31 281 ARG A C 1
ATOM 2296 O O . ARG A 1 281 ? -0.916 5.445 -21.371 1.00 98.31 281 ARG A O 1
ATOM 2303 N N . VAL A 1 282 ? -0.742 3.447 -22.363 1.00 98.06 282 VAL A N 1
ATOM 2304 C CA . VAL A 1 282 ? 0.710 3.548 -22.631 1.00 98.06 282 VAL A CA 1
ATOM 2305 C C . VAL A 1 282 ? 1.071 4.808 -23.427 1.00 98.06 282 VAL A C 1
ATOM 2307 O O . VAL A 1 282 ? 2.138 5.377 -23.225 1.00 98.06 282 VAL A O 1
ATOM 2310 N N . LYS A 1 283 ? 0.222 5.223 -24.374 1.00 96.25 283 LYS A N 1
ATOM 2311 C CA . LYS A 1 283 ? 0.533 6.320 -25.301 1.00 96.25 283 LYS A CA 1
ATOM 2312 C C . LYS A 1 283 ? 0.179 7.702 -24.769 1.00 96.25 283 LYS A C 1
ATOM 2314 O O . LYS A 1 283 ? 0.820 8.656 -25.196 1.00 96.25 283 LYS A O 1
ATOM 2319 N N . SER A 1 284 ? -0.874 7.815 -23.962 1.00 93.75 284 SER A N 1
ATOM 2320 C CA . SER A 1 284 ? -1.518 9.108 -23.717 1.00 93.75 284 SER A CA 1
ATOM 2321 C C . SER A 1 284 ? -1.997 9.342 -22.288 1.00 93.75 284 SER A C 1
ATOM 2323 O O . SER A 1 284 ? -2.653 10.354 -22.075 1.00 93.75 284 SER A O 1
ATOM 2325 N N . ASP A 1 285 ? -1.771 8.432 -21.332 1.00 98.19 285 ASP A N 1
ATOM 2326 C CA . ASP A 1 285 ? -2.075 8.776 -19.937 1.00 98.19 285 ASP A CA 1
ATOM 2327 C C . ASP A 1 285 ? -1.057 9.801 -19.429 1.00 98.19 285 ASP A C 1
ATOM 2329 O O . ASP A 1 285 ? 0.144 9.648 -19.657 1.00 98.19 285 ASP A O 1
ATOM 2333 N N . GLU A 1 286 ? -1.534 10.841 -18.755 1.00 97.25 286 GLU A N 1
ATOM 2334 C CA . GLU A 1 286 ? -0.697 11.919 -18.223 1.00 97.25 286 GLU A CA 1
ATOM 2335 C C . GLU A 1 286 ? 0.174 11.439 -17.058 1.00 97.25 286 GLU A C 1
ATOM 2337 O O . GLU A 1 286 ? 1.285 11.926 -16.872 1.00 97.25 286 GLU A O 1
ATOM 2342 N N . ASN A 1 287 ? -0.296 10.446 -16.295 1.00 98.44 287 ASN A N 1
ATOM 2343 C CA . ASN A 1 287 ? 0.428 9.936 -15.141 1.00 98.44 287 ASN A CA 1
ATOM 2344 C C . ASN A 1 287 ? 1.345 8.765 -15.535 1.00 98.44 287 ASN A C 1
ATOM 2346 O O . ASN A 1 287 ? 0.911 7.758 -16.107 1.00 98.44 287 ASN A O 1
ATOM 2350 N N . TRP A 1 288 ? 2.624 8.880 -15.177 1.00 98.31 288 TRP A N 1
ATOM 2351 C CA . TRP A 1 288 ? 3.655 7.896 -15.497 1.00 98.31 288 TRP A CA 1
ATOM 2352 C C . TRP A 1 288 ? 3.391 6.512 -14.884 1.00 98.31 288 TRP A C 1
ATOM 2354 O O . TRP A 1 288 ? 3.670 5.504 -15.532 1.00 98.31 288 TRP A O 1
ATOM 2364 N N . GLN A 1 289 ? 2.790 6.424 -13.692 1.00 98.50 289 GLN A N 1
ATOM 2365 C CA . GLN A 1 289 ? 2.485 5.146 -13.036 1.00 98.50 289 GLN A CA 1
ATOM 2366 C C . GLN A 1 289 ? 1.433 4.372 -13.830 1.00 98.50 289 GLN A C 1
ATOM 2368 O O . GLN A 1 289 ? 1.560 3.160 -14.012 1.00 98.50 289 GLN A O 1
ATOM 2373 N N . VAL A 1 290 ? 0.428 5.067 -14.376 1.00 98.62 290 VAL A N 1
ATOM 2374 C CA . VAL A 1 290 ? -0.583 4.450 -15.248 1.00 98.62 290 VAL A CA 1
ATOM 2375 C C . VAL A 1 290 ? 0.055 3.960 -16.551 1.00 98.62 290 VAL A C 1
ATOM 2377 O O . VAL A 1 290 ? -0.226 2.838 -16.985 1.00 98.62 290 VAL A O 1
ATOM 2380 N N . ARG A 1 291 ? 0.949 4.752 -17.164 1.00 98.69 291 ARG A N 1
ATOM 2381 C CA . ARG A 1 291 ? 1.695 4.332 -18.367 1.00 98.69 291 ARG A CA 1
ATOM 2382 C C . ARG A 1 291 ? 2.582 3.115 -18.091 1.00 98.69 291 ARG A C 1
ATOM 2384 O O . ARG A 1 291 ? 2.532 2.148 -18.854 1.00 98.69 291 ARG A O 1
ATOM 2391 N N . GLY A 1 292 ? 3.357 3.141 -17.008 1.00 98.38 292 GLY A N 1
ATOM 2392 C CA . GLY A 1 292 ? 4.258 2.065 -16.592 1.00 98.38 292 GLY A CA 1
ATOM 2393 C C . GLY A 1 292 ? 3.510 0.768 -16.284 1.00 98.38 292 GLY A C 1
ATOM 2394 O O . GLY A 1 292 ? 3.847 -0.291 -16.819 1.00 98.38 292 GLY A O 1
ATOM 2395 N N . GLU A 1 293 ? 2.415 0.842 -15.527 1.00 98.44 293 GLU A N 1
ATOM 2396 C CA . GLU A 1 293 ? 1.572 -0.326 -15.265 1.00 98.44 293 GLU A CA 1
ATOM 2397 C C . GLU A 1 293 ? 0.951 -0.874 -16.558 1.00 98.44 293 GLU A C 1
ATOM 2399 O O . GLU A 1 293 ? 0.933 -2.086 -16.775 1.00 98.44 293 GLU A O 1
ATOM 2404 N N . ALA A 1 294 ? 0.504 -0.009 -17.474 1.00 98.44 294 ALA A N 1
ATOM 2405 C CA . ALA A 1 294 ? -0.003 -0.449 -18.770 1.00 98.44 294 ALA A CA 1
ATOM 2406 C C . ALA A 1 294 ? 1.073 -1.187 -19.593 1.00 98.44 294 ALA A C 1
ATOM 2408 O O . ALA A 1 294 ? 0.778 -2.228 -20.191 1.00 98.44 294 ALA A O 1
ATOM 2409 N N . VAL A 1 295 ? 2.322 -0.698 -19.590 1.00 98.56 295 VAL A N 1
ATOM 2410 C CA . VAL A 1 295 ? 3.477 -1.368 -20.218 1.00 98.56 295 VAL A CA 1
ATOM 2411 C C . VAL A 1 295 ? 3.679 -2.760 -19.619 1.00 98.56 295 VAL A C 1
ATOM 2413 O O . VAL A 1 295 ? 3.728 -3.748 -20.360 1.00 98.56 295 VAL A O 1
ATOM 2416 N N . LYS A 1 296 ? 3.731 -2.855 -18.289 1.00 98.19 296 LYS A N 1
ATOM 2417 C CA . LYS A 1 296 ? 3.911 -4.110 -17.552 1.00 98.19 296 LYS A CA 1
ATOM 2418 C C . LYS A 1 296 ? 2.807 -5.124 -17.851 1.00 98.19 296 LYS A C 1
ATOM 2420 O O . LYS A 1 296 ? 3.080 -6.289 -18.161 1.00 98.19 296 LYS A O 1
ATOM 2425 N N . GLN A 1 297 ? 1.548 -4.693 -17.817 1.00 97.50 297 GLN A N 1
ATOM 2426 C CA . GLN A 1 297 ? 0.393 -5.548 -18.098 1.00 97.50 297 GLN A CA 1
ATOM 2427 C C . GLN A 1 297 ? 0.381 -6.029 -19.553 1.00 97.50 297 GLN A C 1
ATOM 2429 O O . GLN A 1 297 ? 0.118 -7.203 -19.823 1.00 97.50 297 GLN A O 1
ATOM 2434 N N . ILE A 1 298 ? 0.731 -5.165 -20.511 1.00 97.31 298 ILE A N 1
ATOM 2435 C CA . ILE A 1 298 ? 0.864 -5.554 -21.920 1.00 97.31 298 ILE A CA 1
ATOM 2436 C C . ILE A 1 298 ? 1.978 -6.591 -22.103 1.00 97.31 298 ILE A C 1
ATOM 2438 O O . ILE A 1 298 ? 1.764 -7.610 -22.767 1.00 97.31 298 ILE A O 1
ATOM 2442 N N . ALA A 1 299 ? 3.152 -6.355 -21.517 1.00 96.69 299 ALA A N 1
ATOM 2443 C CA . ALA A 1 299 ? 4.311 -7.226 -21.672 1.00 96.69 299 ALA A CA 1
ATOM 2444 C C . ALA A 1 299 ? 4.084 -8.619 -21.076 1.00 96.69 299 ALA A C 1
ATOM 2446 O O . ALA A 1 299 ? 4.431 -9.625 -21.692 1.00 96.69 299 ALA A O 1
ATOM 2447 N N . THR A 1 300 ? 3.445 -8.692 -19.910 1.00 93.44 300 THR A N 1
ATOM 2448 C CA . THR A 1 300 ? 3.118 -9.961 -19.244 1.00 93.44 300 THR A CA 1
ATOM 2449 C C . THR A 1 300 ? 1.925 -10.659 -19.895 1.00 93.44 300 THR A C 1
ATOM 2451 O O . THR A 1 300 ? 1.881 -11.888 -20.009 1.00 93.44 300 THR A O 1
ATOM 2454 N N . GLY A 1 301 ? 0.938 -9.885 -20.346 1.00 93.38 301 GLY A N 1
ATOM 2455 C CA . GLY A 1 301 ? -0.346 -10.409 -20.773 1.00 93.38 301 GLY A 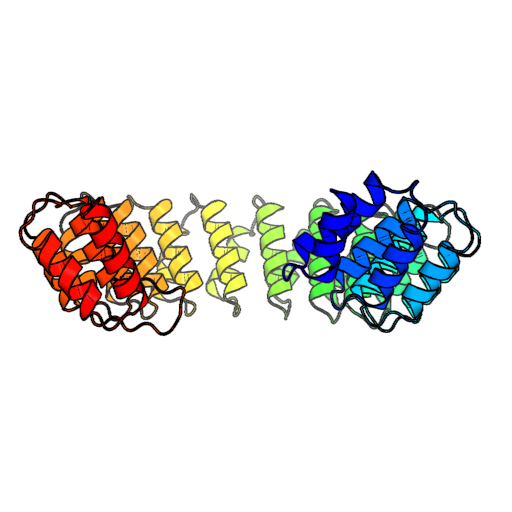CA 1
ATOM 2456 C C . GLY A 1 301 ? -0.449 -10.743 -22.261 1.00 93.38 301 GLY A C 1
ATOM 2457 O O . GLY A 1 301 ? -1.109 -11.723 -22.619 1.00 93.38 301 GLY A O 1
ATOM 2458 N N . TRP A 1 302 ? 0.211 -9.955 -23.109 1.00 95.19 302 TRP A N 1
ATOM 2459 C CA . TRP A 1 302 ? 0.026 -9.931 -24.564 1.00 95.19 302 TRP A CA 1
ATOM 2460 C C . TRP A 1 302 ? 1.346 -9.892 -25.336 1.00 95.19 302 TRP A C 1
ATOM 2462 O O . TRP A 1 302 ? 1.366 -9.520 -26.503 1.00 95.19 302 TRP A O 1
ATOM 2472 N N . LYS A 1 303 ? 2.441 -10.344 -24.724 1.00 93.31 303 LYS A N 1
ATOM 2473 C CA . LYS A 1 303 ? 3.789 -10.411 -25.311 1.00 93.31 303 LYS A CA 1
ATOM 2474 C C . LYS A 1 303 ? 3.858 -10.848 -26.782 1.00 93.31 303 LYS A C 1
ATOM 2476 O O . LYS A 1 303 ? 4.630 -10.302 -27.563 1.00 93.31 303 LYS A O 1
ATOM 2481 N N . ASN A 1 304 ? 3.070 -11.860 -27.147 1.00 92.94 304 ASN A N 1
ATOM 2482 C CA . ASN A 1 304 ? 3.092 -12.474 -28.478 1.00 92.94 304 ASN A CA 1
ATOM 2483 C C . ASN A 1 304 ? 2.172 -11.769 -29.490 1.00 92.94 304 ASN A C 1
ATOM 2485 O O . ASN A 1 304 ? 2.055 -12.225 -30.624 1.00 92.94 304 ASN A O 1
ATOM 2489 N N . GLN A 1 305 ? 1.487 -10.695 -29.092 1.00 95.31 305 GLN A N 1
ATOM 2490 C CA . GLN A 1 305 ? 0.652 -9.922 -30.001 1.00 95.31 305 GLN A CA 1
ATOM 2491 C C . GLN A 1 305 ? 1.520 -9.047 -30.920 1.00 95.31 305 GLN A C 1
ATOM 2493 O O . GLN A 1 305 ? 2.546 -8.512 -30.484 1.00 95.31 305 GLN A O 1
ATOM 2498 N N . PRO A 1 306 ? 1.121 -8.860 -32.190 1.00 93.19 306 PRO A N 1
ATOM 2499 C CA . PRO A 1 306 ? 1.852 -8.004 -33.115 1.00 93.19 306 PRO A CA 1
ATOM 2500 C C . PRO A 1 306 ? 1.997 -6.566 -32.597 1.00 93.19 306 PRO A C 1
ATOM 2502 O O . PRO A 1 306 ? 1.065 -5.987 -32.035 1.00 93.19 306 PRO A O 1
ATOM 2505 N N . GLY A 1 307 ? 3.176 -5.978 -32.811 1.00 95.00 307 GLY A N 1
ATOM 2506 C CA . GLY A 1 307 ? 3.459 -4.572 -32.503 1.00 95.00 307 GLY A CA 1
ATOM 2507 C C . GLY A 1 307 ? 3.743 -4.250 -31.032 1.00 95.00 307 GLY A C 1
ATOM 2508 O O . GLY A 1 307 ? 4.077 -3.106 -30.741 1.00 95.00 307 GLY A O 1
ATOM 2509 N N . ILE A 1 308 ? 3.665 -5.217 -30.107 1.00 97.69 308 ILE A N 1
ATOM 2510 C CA . ILE A 1 308 ? 3.948 -4.960 -28.682 1.00 97.69 308 ILE A CA 1
ATOM 2511 C C . ILE A 1 308 ? 5.409 -4.590 -28.445 1.00 97.69 308 ILE A C 1
ATOM 2513 O O . ILE A 1 308 ? 5.682 -3.612 -27.755 1.00 97.69 308 ILE A O 1
ATOM 2517 N N . LEU A 1 309 ? 6.344 -5.323 -29.054 1.00 97.56 309 LEU A N 1
ATOM 2518 C CA . LEU A 1 309 ? 7.764 -4.996 -28.936 1.00 97.56 309 LEU A CA 1
ATOM 2519 C C . LEU A 1 309 ? 8.059 -3.582 -29.457 1.00 97.56 309 LEU A C 1
ATOM 2521 O O . LEU A 1 309 ? 8.773 -2.829 -28.807 1.00 97.56 309 LEU A O 1
ATOM 2525 N N . GLU A 1 310 ? 7.479 -3.204 -30.596 1.00 97.56 310 GLU A N 1
ATOM 2526 C CA . GLU A 1 310 ? 7.687 -1.872 -31.174 1.00 97.56 310 GLU A CA 1
ATOM 2527 C C . GLU A 1 310 ? 7.062 -0.764 -30.319 1.00 97.56 310 GLU A C 1
ATOM 2529 O O . GLU A 1 310 ? 7.675 0.284 -30.137 1.00 97.56 310 GLU A O 1
ATOM 2534 N N . LEU A 1 311 ? 5.898 -1.008 -29.707 1.00 98.19 311 LEU A N 1
ATOM 2535 C CA . LEU A 1 311 ? 5.312 -0.082 -28.736 1.00 98.19 311 LEU A CA 1
ATOM 2536 C C . LEU A 1 311 ? 6.236 0.138 -27.529 1.00 98.19 311 LEU A C 1
ATOM 2538 O O . LEU A 1 311 ? 6.457 1.278 -27.126 1.00 98.19 311 LEU A O 1
ATOM 2542 N N . LEU A 1 312 ? 6.793 -0.935 -26.963 1.00 98.25 312 LEU A N 1
ATOM 2543 C CA . LEU A 1 312 ? 7.714 -0.830 -25.830 1.00 98.25 312 LEU A CA 1
ATOM 2544 C C . LEU A 1 312 ? 9.026 -0.144 -26.233 1.00 98.25 312 LEU A C 1
ATOM 2546 O O . LEU A 1 312 ? 9.499 0.714 -25.495 1.00 98.25 312 LEU A O 1
ATOM 2550 N N . LYS A 1 313 ? 9.583 -0.439 -27.416 1.00 98.12 313 LYS A N 1
ATOM 2551 C CA . LYS A 1 313 ? 10.768 0.266 -27.943 1.00 98.12 313 LYS A CA 1
ATOM 2552 C C . LYS A 1 313 ? 10.518 1.765 -28.083 1.00 98.12 313 LYS A C 1
ATOM 2554 O O . LYS A 1 313 ? 11.388 2.562 -27.745 1.00 98.12 313 LYS A O 1
ATOM 2559 N N . GLN A 1 314 ? 9.332 2.156 -28.554 1.00 97.75 314 GLN A N 1
ATOM 2560 C CA . GLN A 1 314 ? 8.942 3.565 -28.599 1.00 97.75 314 GLN A CA 1
ATOM 2561 C C . GLN A 1 314 ? 8.959 4.183 -27.198 1.00 97.75 314 GLN A C 1
ATOM 2563 O O . GLN A 1 314 ? 9.526 5.255 -27.034 1.00 97.75 314 GLN A O 1
ATOM 2568 N N . ARG A 1 315 ? 8.405 3.505 -26.182 1.00 98.31 315 ARG A N 1
ATOM 2569 C CA . ARG A 1 315 ? 8.431 4.003 -24.794 1.00 98.31 315 ARG A CA 1
ATOM 2570 C C . ARG A 1 315 ? 9.844 4.124 -24.234 1.00 98.31 315 ARG A C 1
ATOM 2572 O O . ARG A 1 315 ? 10.189 5.185 -23.740 1.00 98.31 315 ARG A O 1
ATOM 2579 N N . VAL A 1 316 ? 10.693 3.114 -24.417 1.00 97.94 316 VAL A N 1
ATOM 2580 C CA . VAL A 1 316 ? 12.117 3.178 -24.034 1.00 97.94 316 VAL A CA 1
ATOM 2581 C C . VAL A 1 316 ? 12.827 4.389 -24.648 1.00 97.94 316 VAL A C 1
ATOM 2583 O O . VAL A 1 316 ? 13.724 4.954 -24.029 1.00 97.94 316 VAL A O 1
ATOM 2586 N N . ASN A 1 317 ? 12.467 4.787 -25.868 1.00 96.69 317 ASN A N 1
ATOM 2587 C CA . ASN A 1 317 ? 13.168 5.847 -26.590 1.00 96.69 317 ASN A CA 1
ATOM 2588 C C . ASN A 1 317 ? 12.602 7.249 -26.385 1.00 96.69 317 ASN A C 1
ATOM 2590 O O . ASN A 1 317 ? 13.356 8.202 -26.552 1.00 96.69 317 ASN A O 1
ATOM 2594 N N . SER A 1 318 ? 11.312 7.385 -26.083 1.00 94.69 318 SER A N 1
ATOM 2595 C CA . SER A 1 318 ? 10.636 8.681 -26.157 1.00 94.69 318 SER A CA 1
ATOM 2596 C C . SER A 1 318 ? 9.664 8.969 -25.018 1.00 94.69 318 SER A C 1
ATOM 2598 O O . SER A 1 318 ? 8.958 9.969 -25.113 1.00 94.69 318 SER A O 1
ATOM 2600 N N . ASP A 1 319 ? 9.507 8.088 -24.024 1.00 98.25 319 ASP A N 1
ATOM 2601 C CA . ASP A 1 319 ? 8.703 8.460 -22.857 1.00 98.25 319 ASP A CA 1
ATOM 2602 C C . ASP A 1 319 ? 9.448 9.523 -22.046 1.00 98.25 319 ASP A C 1
ATOM 2604 O O . ASP A 1 319 ? 10.655 9.405 -21.825 1.00 98.25 319 ASP A O 1
ATOM 2608 N N . GLU A 1 320 ? 8.730 10.569 -21.649 1.00 97.12 320 GLU A N 1
ATOM 2609 C CA . GLU A 1 320 ? 9.275 11.679 -20.860 1.00 97.12 320 GLU A CA 1
ATOM 2610 C C . GLU A 1 320 ? 9.742 11.208 -19.478 1.00 97.12 320 GLU A C 1
ATOM 2612 O O . GLU A 1 320 ? 10.730 11.713 -18.954 1.00 97.12 320 GLU A O 1
ATOM 2617 N N . ASP A 1 321 ? 9.073 10.194 -18.926 1.00 98.38 321 ASP A N 1
ATOM 2618 C CA . ASP A 1 321 ? 9.313 9.724 -17.575 1.00 98.38 321 ASP A CA 1
ATOM 2619 C C . ASP A 1 321 ? 10.269 8.525 -17.570 1.00 98.38 321 ASP A C 1
ATOM 2621 O O . ASP A 1 321 ? 10.076 7.526 -18.277 1.00 98.38 321 ASP A O 1
ATOM 2625 N N . SER A 1 322 ? 11.327 8.623 -16.766 1.00 98.00 322 SER A N 1
ATOM 2626 C CA . SER A 1 322 ? 12.363 7.598 -16.692 1.00 98.00 322 SER A CA 1
ATOM 2627 C C . SER A 1 322 ? 11.873 6.271 -16.128 1.00 98.00 322 SER A C 1
ATOM 2629 O O . SER A 1 322 ? 12.401 5.240 -16.541 1.00 98.00 322 SER A O 1
ATOM 2631 N N . ASP A 1 323 ? 10.872 6.260 -15.245 1.00 98.25 323 ASP A N 1
ATOM 2632 C CA . ASP A 1 323 ? 10.330 5.022 -14.681 1.00 98.25 323 ASP A CA 1
ATOM 2633 C C . ASP A 1 323 ? 9.552 4.235 -15.743 1.00 98.25 323 ASP A C 1
ATOM 2635 O O . ASP A 1 323 ? 9.646 3.006 -15.812 1.00 98.25 323 ASP A O 1
ATOM 2639 N N . VAL A 1 324 ? 8.868 4.923 -16.666 1.00 98.62 324 VAL A N 1
ATOM 2640 C CA . VAL A 1 324 ? 8.221 4.274 -17.821 1.00 98.62 324 VAL A CA 1
ATOM 2641 C C . VAL A 1 324 ? 9.263 3.718 -18.790 1.00 98.62 324 VAL A C 1
ATOM 2643 O O . VAL A 1 324 ? 9.119 2.586 -19.271 1.00 98.62 324 VAL A O 1
ATOM 2646 N N . ARG A 1 325 ? 10.331 4.481 -19.075 1.00 98.62 325 ARG A N 1
ATOM 2647 C CA . ARG A 1 325 ? 11.448 3.996 -19.906 1.00 98.62 325 ARG A CA 1
ATOM 2648 C C . ARG A 1 325 ? 12.109 2.772 -19.275 1.00 98.62 325 ARG A C 1
ATOM 2650 O O . ARG A 1 325 ? 12.363 1.794 -19.981 1.00 98.62 325 ARG A O 1
ATOM 2657 N N . LEU A 1 326 ? 12.348 2.813 -17.965 1.00 98.31 326 LEU A N 1
ATOM 2658 C CA . LEU A 1 326 ? 12.948 1.742 -17.175 1.00 98.31 326 LEU A CA 1
ATOM 2659 C C . LEU A 1 326 ? 12.092 0.472 -17.206 1.00 98.31 326 LEU A C 1
ATOM 2661 O O . LEU A 1 326 ? 12.601 -0.588 -17.572 1.00 98.31 326 LEU A O 1
ATOM 2665 N N . GLU A 1 327 ? 10.797 0.573 -16.894 1.00 98.50 327 GLU A N 1
ATOM 2666 C CA . GLU A 1 327 ? 9.863 -0.559 -16.931 1.00 98.50 327 GLU A CA 1
ATOM 2667 C C . GLU A 1 327 ? 9.819 -1.173 -18.338 1.00 98.50 327 GLU A C 1
ATOM 2669 O O . GLU A 1 327 ? 9.991 -2.382 -18.506 1.00 98.50 327 GLU A O 1
ATOM 2674 N N . ALA A 1 328 ? 9.684 -0.350 -19.384 1.00 98.44 328 ALA A N 1
ATOM 2675 C CA . ALA A 1 328 ? 9.695 -0.838 -20.760 1.00 98.44 328 ALA A CA 1
ATOM 2676 C C . ALA A 1 328 ? 11.013 -1.551 -21.111 1.00 98.44 328 ALA A C 1
ATOM 2678 O O . ALA A 1 328 ? 10.985 -2.612 -21.741 1.00 98.44 328 ALA A O 1
ATOM 2679 N N . LEU A 1 329 ? 12.159 -1.022 -20.672 1.00 98.31 329 LEU A N 1
ATOM 2680 C CA . LEU A 1 329 ? 13.471 -1.621 -20.913 1.00 98.31 329 LEU A CA 1
ATOM 2681 C C . LEU A 1 329 ? 13.604 -2.987 -20.227 1.00 98.31 329 LEU A C 1
ATOM 2683 O O . LEU A 1 329 ? 14.038 -3.952 -20.861 1.00 98.31 329 LEU A O 1
ATOM 2687 N N . GLN A 1 330 ? 13.175 -3.094 -18.967 1.00 97.56 330 GLN A N 1
ATOM 2688 C CA . GLN A 1 330 ? 13.177 -4.344 -18.200 1.00 97.56 330 GLN A CA 1
ATOM 2689 C C . GLN A 1 330 ? 12.277 -5.406 -18.844 1.00 97.56 330 GLN A C 1
ATOM 2691 O O . GLN A 1 330 ? 12.686 -6.567 -19.005 1.00 97.56 330 GLN A O 1
ATOM 2696 N N . GLN A 1 331 ? 11.075 -5.009 -19.274 1.00 97.88 331 GLN A N 1
ATOM 2697 C CA . GLN A 1 331 ? 10.143 -5.894 -19.970 1.00 97.88 331 GLN A CA 1
ATOM 2698 C C . GLN A 1 331 ? 10.710 -6.368 -21.314 1.00 97.88 331 GLN A C 1
ATOM 2700 O O . GLN A 1 331 ? 10.619 -7.558 -21.631 1.00 97.88 331 GLN A O 1
ATOM 2705 N N . ILE A 1 332 ? 11.348 -5.481 -22.090 1.00 97.44 332 ILE A N 1
ATOM 2706 C CA . ILE A 1 332 ? 12.021 -5.847 -23.345 1.00 97.44 332 ILE A CA 1
ATOM 2707 C C . ILE A 1 332 ? 13.155 -6.841 -23.088 1.00 97.44 332 ILE A C 1
ATOM 2709 O O . ILE A 1 332 ? 13.195 -7.893 -23.729 1.00 97.44 332 ILE A O 1
ATOM 2713 N N . ALA A 1 333 ? 14.064 -6.532 -22.162 1.00 94.94 333 ALA A N 1
ATOM 2714 C CA . ALA A 1 333 ? 15.247 -7.347 -21.905 1.00 94.94 333 ALA A CA 1
ATOM 2715 C C . ALA A 1 333 ? 14.878 -8.758 -21.419 1.00 94.94 333 ALA A C 1
ATOM 2717 O O . ALA A 1 333 ? 15.480 -9.743 -21.848 1.00 94.94 333 ALA A O 1
ATOM 2718 N N . THR A 1 334 ? 13.830 -8.873 -20.599 1.00 91.94 334 THR A N 1
ATOM 2719 C CA . THR A 1 334 ? 13.337 -10.159 -20.082 1.00 91.94 334 THR A CA 1
ATOM 2720 C C . THR A 1 334 ? 12.503 -10.908 -21.121 1.00 91.94 334 THR A C 1
ATOM 2722 O O . THR A 1 334 ? 12.659 -12.113 -21.333 1.00 91.94 334 THR A O 1
ATOM 2725 N N . GLY A 1 335 ? 11.588 -10.207 -21.790 1.00 93.62 335 GLY A N 1
ATOM 2726 C CA . GLY A 1 335 ? 10.630 -10.811 -22.701 1.00 93.62 335 GLY A CA 1
ATOM 2727 C C . GLY A 1 335 ? 11.224 -11.142 -24.071 1.00 93.62 335 GLY A C 1
ATOM 2728 O O . GLY A 1 335 ? 10.962 -12.206 -24.631 1.00 93.62 335 GLY A O 1
ATOM 2729 N N . TRP A 1 336 ? 12.044 -10.268 -24.626 1.00 95.69 336 TRP A N 1
ATOM 2730 C CA . TRP A 1 336 ? 12.469 -10.336 -26.021 1.00 95.69 336 TRP A CA 1
ATOM 2731 C C . TRP A 1 336 ? 13.981 -10.460 -26.168 1.00 95.69 336 TRP A C 1
ATOM 2733 O O . TRP A 1 336 ? 14.505 -10.168 -27.232 1.00 95.69 336 TRP A O 1
ATOM 2743 N N . LYS A 1 337 ? 14.673 -10.983 -25.149 1.00 91.00 337 LYS A N 1
ATOM 2744 C CA . LYS A 1 337 ? 16.131 -11.189 -25.130 1.00 91.00 337 LYS A CA 1
ATOM 2745 C C . LYS A 1 337 ? 16.730 -11.720 -26.444 1.00 91.00 337 LYS A C 1
ATOM 2747 O O . LYS A 1 337 ? 17.794 -11.283 -26.860 1.00 91.00 337 LYS A O 1
ATOM 2752 N N . ASN A 1 338 ? 16.054 -12.670 -27.091 1.00 90.69 338 ASN A N 1
ATOM 2753 C CA . ASN A 1 338 ? 16.545 -13.326 -28.309 1.00 90.69 338 ASN A CA 1
ATOM 2754 C C . ASN A 1 338 ? 16.119 -12.623 -29.612 1.00 90.69 338 ASN A C 1
ATOM 2756 O O . ASN A 1 338 ? 16.373 -13.149 -30.692 1.00 90.69 338 ASN A O 1
ATOM 2760 N N . GLN A 1 339 ? 15.429 -11.483 -29.535 1.00 94.19 339 GLN A N 1
ATOM 2761 C CA . GLN A 1 339 ? 15.056 -10.714 -30.717 1.00 94.19 339 GLN A CA 1
ATOM 2762 C C . GLN A 1 339 ? 16.241 -9.877 -31.218 1.00 94.19 339 GLN A C 1
ATOM 2764 O O . GLN A 1 339 ? 17.008 -9.347 -30.408 1.00 94.19 339 GLN A O 1
ATOM 2769 N N . PRO A 1 340 ? 16.388 -9.710 -32.543 1.00 91.31 340 PRO A N 1
ATOM 2770 C CA . PRO A 1 340 ? 17.409 -8.834 -33.106 1.00 91.31 340 PRO A CA 1
ATOM 2771 C C . PRO A 1 340 ? 17.286 -7.387 -32.604 1.00 91.31 340 PRO A C 1
ATOM 2773 O O . PRO A 1 340 ? 16.181 -6.855 -32.465 1.00 91.31 340 PRO A O 1
ATOM 2776 N N . GLY A 1 341 ? 18.430 -6.744 -32.359 1.00 93.50 341 GLY A N 1
ATOM 2777 C CA . GLY A 1 341 ? 18.522 -5.325 -32.002 1.00 93.50 341 GLY A CA 1
ATOM 2778 C C . GLY A 1 341 ? 18.212 -4.980 -30.542 1.00 93.50 341 GLY A C 1
ATOM 2779 O O . GLY A 1 341 ? 18.251 -3.804 -30.190 1.00 93.50 341 GLY A O 1
ATOM 2780 N N . ILE A 1 342 ? 17.908 -5.957 -29.676 1.00 97.00 342 ILE A N 1
ATOM 2781 C CA . ILE A 1 342 ? 17.712 -5.681 -28.240 1.00 97.00 342 ILE A CA 1
ATOM 2782 C C . ILE A 1 342 ? 19.025 -5.304 -27.559 1.00 97.00 342 ILE A C 1
ATOM 2784 O O . ILE A 1 342 ? 19.038 -4.396 -26.732 1.00 97.00 342 ILE A O 1
ATOM 2788 N N . LEU A 1 343 ? 20.127 -5.961 -27.923 1.00 96.81 343 LEU A N 1
ATOM 2789 C CA . LEU A 1 343 ? 21.437 -5.601 -27.393 1.00 96.81 343 LEU A CA 1
ATOM 2790 C C . LEU A 1 343 ? 21.810 -4.171 -27.798 1.00 96.81 343 LEU A C 1
ATOM 2792 O O . LEU A 1 343 ? 22.251 -3.395 -26.964 1.00 96.81 343 LEU A O 1
ATOM 2796 N N . GLU A 1 344 ? 21.585 -3.806 -29.052 1.00 97.12 344 GLU A N 1
ATOM 2797 C CA . GLU A 1 344 ? 21.871 -2.485 -29.606 1.00 97.12 344 GLU A CA 1
ATOM 2798 C C . GLU A 1 344 ? 21.016 -1.408 -28.935 1.00 97.12 344 GLU A C 1
ATOM 2800 O O . GLU A 1 344 ? 21.538 -0.353 -28.588 1.00 97.12 344 GLU A O 1
ATOM 2805 N N . LEU A 1 345 ? 19.738 -1.698 -28.662 1.00 98.00 345 LEU A N 1
ATOM 2806 C CA . LEU A 1 345 ? 18.882 -0.822 -27.860 1.00 98.00 345 LEU A CA 1
ATOM 2807 C C . LEU A 1 345 ? 19.449 -0.622 -26.448 1.00 98.00 345 LEU A C 1
ATOM 2809 O O . LEU A 1 345 ? 19.508 0.505 -25.968 1.00 98.00 345 LEU A O 1
ATOM 2813 N N . LEU A 1 346 ? 19.883 -1.696 -25.779 1.00 98.00 346 LEU A N 1
ATOM 2814 C CA . LEU A 1 346 ? 20.483 -1.598 -24.447 1.00 98.00 346 LEU A CA 1
ATOM 2815 C C . LEU A 1 346 ? 21.785 -0.786 -24.480 1.00 98.00 346 LEU A C 1
ATOM 2817 O O . LEU A 1 346 ? 21.954 0.095 -23.645 1.00 98.00 346 LEU A O 1
ATOM 2821 N N . LYS A 1 347 ? 22.668 -1.022 -25.459 1.00 97.94 347 LYS A N 1
ATOM 2822 C CA . LYS A 1 347 ? 23.907 -0.247 -25.653 1.00 97.94 347 LYS A CA 1
ATOM 2823 C C . LYS A 1 347 ? 23.609 1.240 -25.835 1.00 97.94 347 LYS A C 1
ATOM 2825 O O . LYS A 1 347 ? 24.162 2.065 -25.118 1.00 97.94 347 LYS A O 1
ATOM 2830 N N . GLN A 1 348 ? 22.650 1.565 -26.702 1.00 97.81 348 GLN A N 1
ATOM 2831 C CA . GLN A 1 348 ? 22.192 2.938 -26.895 1.00 97.81 348 GLN A CA 1
ATOM 2832 C C . GLN A 1 348 ? 21.716 3.563 -25.575 1.00 97.81 348 GLN A C 1
ATOM 2834 O O . GLN A 1 348 ? 22.032 4.718 -25.291 1.00 97.81 348 GLN A O 1
ATOM 2839 N N . LYS A 1 349 ? 20.961 2.819 -24.754 1.00 98.31 349 LYS A N 1
ATOM 2840 C CA . LYS A 1 349 ? 20.478 3.310 -23.455 1.00 98.31 349 LYS A CA 1
ATOM 2841 C C . LYS A 1 349 ? 21.608 3.520 -22.450 1.00 98.31 349 LYS A C 1
ATOM 2843 O O . LYS A 1 349 ? 21.557 4.515 -21.743 1.00 98.31 349 LYS A O 1
ATOM 2848 N N . VAL A 1 350 ? 22.635 2.665 -22.428 1.00 98.12 350 VAL A N 1
ATOM 2849 C CA . VAL A 1 350 ? 23.855 2.886 -21.624 1.00 98.12 350 VAL A CA 1
ATOM 2850 C C . VAL A 1 350 ? 24.550 4.194 -22.011 1.00 98.12 350 VAL A C 1
ATOM 2852 O O . VAL A 1 350 ? 25.027 4.906 -21.139 1.00 98.12 350 VAL A O 1
ATOM 2855 N N . GLU A 1 351 ? 24.614 4.520 -23.300 1.00 96.25 351 GLU A N 1
ATOM 2856 C CA . GLU A 1 351 ? 25.387 5.668 -23.793 1.00 96.25 351 GLU A CA 1
ATOM 2857 C C . GLU A 1 351 ? 24.640 7.005 -23.715 1.00 96.25 351 GLU A C 1
ATOM 2859 O O . GLU A 1 351 ? 25.272 8.046 -23.545 1.00 96.25 351 GLU A O 1
ATOM 2864 N N . SER A 1 352 ? 23.314 6.997 -23.883 1.00 94.69 352 SER A N 1
ATOM 2865 C CA . SER A 1 352 ? 22.562 8.218 -24.219 1.00 94.69 352 SER A CA 1
ATOM 2866 C C . SER A 1 352 ? 21.349 8.526 -23.347 1.00 94.69 352 SER A C 1
ATOM 2868 O O . SER A 1 352 ? 20.793 9.614 -23.492 1.00 94.69 352 SER A O 1
ATOM 2870 N N . ASP A 1 353 ? 20.906 7.624 -22.459 1.00 97.94 353 ASP A N 1
ATOM 2871 C CA . ASP A 1 353 ? 19.781 7.967 -21.582 1.00 97.94 353 ASP A CA 1
ATOM 2872 C C . ASP A 1 353 ? 20.215 8.989 -20.528 1.00 97.94 353 ASP A C 1
ATOM 2874 O O . ASP A 1 353 ? 21.233 8.824 -19.854 1.00 97.94 353 ASP A O 1
ATOM 2878 N N . GLU A 1 354 ? 19.431 10.048 -20.364 1.00 96.56 354 GLU A N 1
ATOM 2879 C CA . GLU A 1 354 ? 19.698 11.100 -19.381 1.00 96.56 354 GLU A CA 1
ATOM 2880 C C . GLU A 1 354 ? 19.631 10.568 -17.940 1.00 96.56 354 GLU A C 1
ATOM 2882 O O . GLU A 1 354 ? 20.392 11.005 -17.072 1.00 96.56 354 GLU A O 1
ATOM 2887 N N . ASN A 1 355 ? 18.771 9.574 -17.687 1.00 97.56 355 ASN A N 1
ATOM 2888 C CA . ASN A 1 355 ? 18.509 9.080 -16.348 1.00 97.56 355 ASN A CA 1
ATOM 2889 C C . ASN A 1 355 ? 19.452 7.922 -15.989 1.00 97.56 355 ASN A C 1
ATOM 2891 O O . ASN A 1 355 ? 19.564 6.915 -16.694 1.00 97.56 355 ASN A O 1
ATOM 2895 N N . TRP A 1 356 ? 20.112 8.051 -14.839 1.00 97.50 356 TRP A N 1
ATOM 2896 C CA . TRP A 1 356 ? 21.088 7.077 -14.358 1.00 97.50 356 TRP A CA 1
ATOM 2897 C C . TRP A 1 356 ? 20.490 5.695 -14.069 1.00 97.50 356 TRP A C 1
ATOM 2899 O O . TRP A 1 356 ? 21.189 4.700 -14.244 1.00 97.50 356 TRP A O 1
ATOM 2909 N N . GLN A 1 357 ? 19.217 5.598 -13.668 1.00 97.56 357 GLN A N 1
ATOM 2910 C CA . GLN A 1 357 ? 18.547 4.314 -13.432 1.00 97.56 357 GLN A CA 1
ATOM 2911 C C . GLN A 1 357 ? 18.397 3.543 -14.733 1.00 97.56 357 GLN A C 1
ATOM 2913 O O . GLN A 1 357 ? 18.679 2.347 -14.768 1.00 97.56 357 GLN A O 1
ATOM 2918 N N . VAL A 1 358 ? 18.012 4.225 -15.814 1.00 98.38 358 VAL A N 1
ATOM 2919 C CA . VAL A 1 358 ? 17.860 3.598 -17.132 1.00 98.38 358 VAL A CA 1
ATOM 2920 C C . VAL A 1 358 ? 19.216 3.122 -17.650 1.00 98.38 358 VAL A C 1
ATOM 2922 O O . VAL A 1 358 ? 19.330 1.970 -18.077 1.00 98.38 358 VAL A O 1
ATOM 2925 N N . ARG A 1 359 ? 20.267 3.952 -17.543 1.00 98.50 359 ARG A N 1
ATOM 2926 C CA . ARG A 1 359 ? 21.639 3.548 -17.906 1.00 98.50 359 ARG A CA 1
ATOM 2927 C C . ARG A 1 359 ? 22.117 2.357 -17.075 1.00 98.50 359 ARG A C 1
ATOM 2929 O O . ARG A 1 359 ? 22.571 1.358 -17.629 1.00 98.50 359 ARG A O 1
ATOM 2936 N N . GLY A 1 360 ? 21.974 2.430 -15.752 1.00 98.06 360 GLY A N 1
ATOM 2937 C CA . GLY A 1 360 ? 22.392 1.379 -14.824 1.00 98.06 360 GLY A CA 1
ATOM 2938 C C . GLY A 1 360 ? 21.658 0.054 -15.044 1.00 98.06 360 GLY A C 1
ATOM 2939 O O . GLY A 1 360 ? 22.282 -1.009 -15.048 1.00 98.06 360 GLY A O 1
ATOM 2940 N N . GLU A 1 361 ? 20.349 0.095 -15.295 1.00 98.12 361 GLU A N 1
ATOM 2941 C CA . GLU A 1 361 ? 19.578 -1.101 -15.631 1.00 98.12 361 GLU A CA 1
ATOM 2942 C C . GLU A 1 361 ? 19.997 -1.674 -16.989 1.00 98.12 361 GLU A C 1
ATOM 2944 O O . GLU A 1 361 ? 20.144 -2.889 -17.111 1.00 98.12 361 GLU A O 1
ATOM 2949 N N . ALA A 1 362 ? 20.275 -0.833 -17.990 1.00 98.25 362 ALA A N 1
ATOM 2950 C CA . ALA A 1 362 ? 20.798 -1.297 -19.271 1.00 98.25 362 ALA A CA 1
ATOM 2951 C C . ALA A 1 362 ? 22.130 -2.055 -19.100 1.00 98.25 362 ALA A C 1
ATOM 2953 O O . ALA A 1 362 ? 22.262 -3.173 -19.605 1.00 98.25 362 ALA A O 1
ATOM 2954 N N . VAL A 1 363 ? 23.073 -1.516 -18.312 1.00 98.44 363 VAL A N 1
ATOM 2955 C CA . VAL A 1 363 ? 24.338 -2.197 -17.963 1.00 98.44 363 VAL A CA 1
ATOM 2956 C C . VAL A 1 363 ? 24.060 -3.552 -17.308 1.00 98.44 363 VAL A C 1
ATOM 2958 O O . VAL A 1 363 ? 24.598 -4.578 -17.730 1.00 98.44 363 VAL A O 1
ATOM 2961 N N . LYS A 1 364 ? 23.178 -3.588 -16.304 1.00 97.94 364 LYS A N 1
ATOM 2962 C CA . LYS A 1 364 ? 22.825 -4.810 -15.568 1.00 97.94 364 LYS A CA 1
ATOM 2963 C C . LYS A 1 364 ? 22.203 -5.882 -16.469 1.00 97.94 364 LYS A C 1
ATOM 2965 O O . LYS A 1 364 ? 22.546 -7.066 -16.356 1.00 97.94 364 LYS A O 1
ATOM 2970 N N . GLN A 1 365 ? 21.312 -5.487 -17.376 1.00 97.31 365 GLN A N 1
ATOM 2971 C CA . GLN A 1 365 ? 20.685 -6.389 -18.341 1.00 97.31 365 GLN A CA 1
ATOM 2972 C C . GLN A 1 365 ? 21.713 -6.934 -19.339 1.00 97.31 365 GLN A C 1
ATOM 2974 O O . GLN A 1 365 ? 21.741 -8.144 -19.578 1.00 97.31 365 GLN A O 1
ATOM 2979 N N . ILE A 1 366 ? 22.621 -6.092 -19.850 1.00 97.56 366 ILE A N 1
ATOM 2980 C CA . ILE A 1 366 ? 23.737 -6.521 -20.709 1.00 97.56 366 ILE A CA 1
ATOM 2981 C C . ILE A 1 366 ? 24.628 -7.531 -19.976 1.00 97.56 366 ILE A C 1
ATOM 2983 O O . ILE A 1 366 ? 24.880 -8.620 -20.499 1.00 97.56 366 ILE A O 1
ATOM 2987 N N . ALA A 1 367 ? 25.039 -7.224 -18.744 1.00 96.56 367 ALA A N 1
ATOM 2988 C CA . ALA A 1 367 ? 25.910 -8.079 -17.936 1.00 96.56 367 ALA A CA 1
ATOM 2989 C C . ALA A 1 367 ? 25.274 -9.447 -17.642 1.00 96.56 367 ALA A C 1
ATOM 2991 O O . ALA A 1 367 ? 25.959 -10.467 -17.564 1.00 96.56 367 ALA A O 1
ATOM 2992 N N . THR A 1 368 ? 23.953 -9.492 -17.482 1.00 94.56 368 THR A N 1
ATOM 2993 C CA . THR A 1 368 ? 23.218 -10.738 -17.223 1.00 94.56 368 THR A CA 1
ATOM 2994 C C . THR A 1 368 ? 22.967 -11.522 -18.509 1.00 94.56 368 THR A C 1
ATOM 2996 O O . THR A 1 368 ? 23.007 -12.755 -18.530 1.00 94.56 368 THR A O 1
ATOM 2999 N N . GLY A 1 369 ? 22.667 -10.815 -19.596 1.00 93.38 369 GLY A N 1
ATOM 3000 C CA . GLY A 1 369 ? 22.105 -11.414 -20.792 1.00 93.38 369 GLY A CA 1
ATOM 3001 C C . GLY A 1 369 ? 23.097 -11.691 -21.917 1.00 93.38 369 GLY A C 1
ATOM 3002 O O . GLY A 1 369 ? 22.890 -12.659 -22.653 1.00 93.38 369 GLY A O 1
ATOM 3003 N N . TRP A 1 370 ? 24.152 -10.883 -22.028 1.00 94.94 370 TRP A N 1
ATOM 3004 C CA . TRP A 1 370 ? 24.996 -10.774 -23.222 1.00 94.94 370 TRP A CA 1
ATOM 3005 C C . TRP A 1 370 ? 26.497 -10.718 -22.928 1.00 94.94 370 TRP A C 1
ATOM 3007 O O . TRP A 1 370 ? 27.267 -10.403 -23.824 1.00 94.94 370 TRP A O 1
ATOM 3017 N N . LYS A 1 371 ? 26.947 -11.098 -21.730 1.00 89.62 371 LYS A N 1
ATOM 3018 C CA . LYS A 1 371 ? 28.367 -11.048 -21.333 1.00 89.62 371 LYS A CA 1
ATOM 3019 C C . LYS A 1 371 ? 29.382 -11.665 -22.313 1.00 89.62 371 LYS A C 1
ATOM 3021 O O . LYS A 1 371 ? 30.522 -11.233 -22.387 1.00 89.62 371 LYS A O 1
ATOM 3026 N N . ASN A 1 372 ? 28.987 -12.669 -23.091 1.00 90.31 372 ASN A N 1
ATOM 3027 C CA . ASN A 1 372 ? 29.891 -13.322 -24.045 1.00 90.31 372 ASN A CA 1
ATOM 3028 C C . ASN A 1 372 ? 29.866 -12.677 -25.443 1.00 90.31 372 ASN A C 1
ATOM 3030 O O . ASN A 1 372 ? 30.472 -13.215 -26.367 1.00 90.31 372 ASN A O 1
ATOM 3034 N N . GLN A 1 373 ? 29.118 -11.588 -25.637 1.00 93.88 373 GLN A N 1
ATOM 3035 C CA . GLN A 1 373 ? 29.081 -10.887 -26.916 1.00 93.88 373 GLN A CA 1
ATOM 3036 C C . GLN A 1 373 ? 30.337 -10.022 -27.094 1.00 93.88 373 GLN A C 1
ATOM 3038 O O . GLN A 1 373 ? 30.834 -9.458 -26.117 1.00 93.88 373 GLN A O 1
ATOM 3043 N N . PRO A 1 374 ? 30.843 -9.876 -28.329 1.00 92.06 374 PRO A N 1
ATOM 3044 C CA . PRO A 1 374 ? 31.951 -8.969 -28.607 1.00 92.06 374 PRO A CA 1
ATOM 3045 C C . PRO A 1 374 ? 31.615 -7.516 -28.237 1.00 92.06 374 PRO A C 1
ATOM 3047 O O . PRO A 1 374 ? 30.488 -7.052 -28.452 1.00 92.06 374 PRO A O 1
ATOM 3050 N N . GLY A 1 375 ? 32.599 -6.779 -27.717 1.00 93.56 375 GLY A N 1
ATOM 3051 C CA . GLY A 1 375 ? 32.457 -5.352 -27.420 1.00 93.56 375 GLY A CA 1
ATOM 3052 C C . GLY A 1 375 ? 31.810 -5.025 -26.068 1.00 93.56 375 GLY A C 1
ATOM 3053 O O . GLY A 1 375 ? 31.548 -3.856 -25.804 1.00 93.56 375 GLY A O 1
ATOM 3054 N N . ILE A 1 376 ? 31.442 -6.022 -25.250 1.00 97.00 376 ILE A N 1
ATOM 3055 C CA . ILE A 1 376 ? 30.742 -5.774 -23.975 1.00 97.00 376 ILE A CA 1
ATOM 3056 C C . ILE A 1 376 ? 31.689 -5.306 -22.877 1.00 97.00 376 ILE A C 1
ATOM 3058 O O . ILE A 1 376 ? 31.329 -4.399 -22.131 1.00 97.00 376 ILE A O 1
ATOM 3062 N N . VAL A 1 377 ? 32.886 -5.890 -22.785 1.00 96.38 377 VAL A N 1
ATOM 3063 C CA . VAL A 1 377 ? 33.869 -5.444 -21.792 1.00 96.38 377 VAL A CA 1
ATOM 3064 C C . VAL A 1 377 ? 34.343 -4.029 -22.118 1.00 96.38 377 VAL A C 1
ATOM 3066 O O . VAL A 1 377 ? 34.373 -3.192 -21.230 1.00 96.38 377 VAL A O 1
ATOM 3069 N N . GLU A 1 378 ? 34.547 -3.710 -23.397 1.00 96.69 378 GLU A N 1
ATOM 3070 C CA . GLU A 1 378 ? 34.932 -2.372 -23.853 1.00 96.69 378 GLU A CA 1
ATOM 3071 C C . GLU A 1 378 ? 33.835 -1.331 -23.584 1.00 96.69 378 GLU A C 1
ATOM 3073 O O . GLU A 1 378 ? 34.130 -0.195 -23.209 1.00 96.69 378 GLU A O 1
ATOM 3078 N N . LEU A 1 379 ? 32.560 -1.713 -23.733 1.00 98.00 379 LEU A N 1
ATOM 3079 C CA . LEU A 1 379 ? 31.433 -0.868 -23.334 1.00 98.00 379 LEU A CA 1
ATOM 3080 C C . LEU A 1 379 ? 31.455 -0.599 -21.828 1.00 98.00 379 LEU A C 1
ATOM 3082 O O . LEU A 1 379 ? 31.274 0.543 -21.417 1.00 98.00 379 LEU A O 1
ATOM 3086 N N . PHE A 1 380 ? 31.671 -1.628 -21.005 1.00 98.25 380 PHE A N 1
ATOM 3087 C CA . PHE A 1 380 ? 31.736 -1.457 -19.556 1.00 98.25 380 PHE A CA 1
ATOM 3088 C C . PHE A 1 380 ? 32.942 -0.621 -19.137 1.00 98.25 380 PHE A C 1
ATOM 3090 O O . PHE A 1 380 ? 32.764 0.270 -18.314 1.00 98.25 380 PHE A O 1
ATOM 3097 N N . ASP A 1 381 ? 34.117 -0.825 -19.735 1.00 97.88 381 ASP A N 1
ATOM 3098 C CA . ASP A 1 381 ? 35.302 0.009 -19.510 1.00 97.88 381 ASP A CA 1
ATOM 3099 C C . ASP A 1 381 ? 34.968 1.483 -19.788 1.00 97.88 381 ASP A C 1
ATOM 3101 O O . ASP A 1 381 ? 35.205 2.360 -18.955 1.00 97.88 381 ASP A O 1
ATOM 3105 N N . HIS A 1 382 ? 34.328 1.753 -20.932 1.00 97.81 382 HIS A N 1
ATOM 3106 C CA . HIS A 1 382 ? 33.876 3.094 -21.286 1.00 97.81 382 HIS A CA 1
ATOM 3107 C C . HIS A 1 382 ? 32.863 3.651 -20.274 1.00 97.81 382 HIS A C 1
ATOM 3109 O O . HIS A 1 382 ? 32.987 4.805 -19.866 1.00 97.81 382 HIS A O 1
ATOM 3115 N N . THR A 1 383 ? 31.878 2.860 -19.838 1.00 98.38 383 THR A N 1
ATOM 3116 C CA . THR A 1 383 ? 30.903 3.281 -18.820 1.00 98.38 383 THR A CA 1
ATOM 3117 C C . THR A 1 383 ? 31.587 3.616 -17.497 1.00 98.38 383 THR A C 1
ATOM 3119 O O . THR A 1 383 ? 31.303 4.668 -16.933 1.00 98.38 383 THR A O 1
ATOM 3122 N N . VAL A 1 384 ? 32.507 2.772 -17.016 1.00 98.50 384 VAL A N 1
ATOM 3123 C CA . VAL A 1 384 ? 33.257 2.997 -15.768 1.00 98.50 384 VAL A CA 1
ATOM 3124 C C . VAL A 1 384 ? 34.020 4.317 -15.808 1.00 98.50 384 VAL A C 1
ATOM 3126 O O . VAL A 1 384 ? 34.075 5.018 -14.802 1.00 98.50 384 VAL A O 1
ATOM 3129 N N . LEU A 1 385 ? 34.598 4.666 -16.954 1.00 97.69 385 LEU A N 1
ATOM 3130 C CA . LEU A 1 385 ? 35.406 5.874 -17.088 1.00 97.69 385 LEU A CA 1
ATOM 3131 C C . LEU A 1 385 ? 34.566 7.136 -17.313 1.00 97.69 385 LEU A C 1
ATOM 3133 O O . LEU A 1 385 ? 34.904 8.188 -16.770 1.00 97.69 385 LEU A O 1
ATOM 3137 N N . ASN A 1 386 ? 33.485 7.033 -18.094 1.00 97.12 386 ASN A N 1
ATOM 3138 C CA . ASN A 1 386 ? 32.860 8.197 -18.728 1.00 97.12 386 ASN A CA 1
ATOM 3139 C C . ASN A 1 386 ? 31.386 8.434 -18.368 1.00 97.12 386 ASN A C 1
ATOM 3141 O O . ASN A 1 386 ? 30.846 9.461 -18.777 1.00 97.12 386 ASN A O 1
ATOM 3145 N N . ASP A 1 387 ? 30.703 7.539 -17.641 1.00 98.31 387 ASP A N 1
ATOM 3146 C CA . ASP A 1 387 ? 29.298 7.787 -17.278 1.00 98.31 387 ASP A CA 1
ATOM 3147 C C . ASP A 1 387 ? 29.170 9.075 -16.438 1.00 98.31 387 ASP A C 1
ATOM 3149 O O . ASP A 1 387 ? 29.913 9.238 -15.462 1.00 98.31 387 ASP A O 1
ATOM 3153 N N . PRO A 1 388 ? 28.225 9.980 -16.757 1.00 97.25 388 PRO A N 1
ATOM 3154 C CA . PRO A 1 388 ? 28.130 11.294 -16.125 1.00 97.25 388 PRO A CA 1
ATOM 3155 C C . PRO A 1 388 ? 27.478 11.283 -14.732 1.00 97.25 388 PRO A C 1
ATOM 3157 O O . PRO A 1 388 ? 27.198 12.352 -14.196 1.00 97.25 388 PRO A O 1
ATOM 3160 N N . PHE A 1 389 ? 27.200 10.115 -14.137 1.00 98.00 389 PHE A N 1
ATOM 3161 C CA . PHE A 1 389 ? 26.502 10.005 -12.855 1.00 98.00 389 PHE A CA 1
ATOM 3162 C C . PHE A 1 389 ? 27.110 10.878 -11.750 1.00 98.00 389 PHE A C 1
ATOM 3164 O O . PHE A 1 389 ? 28.303 10.786 -11.433 1.00 98.00 389 PHE A O 1
ATOM 3171 N N . GLN A 1 390 ? 26.241 11.663 -11.118 1.00 96.56 390 GLN A N 1
ATOM 3172 C CA . GLN A 1 390 ? 26.512 12.418 -9.905 1.00 96.56 390 GLN A CA 1
ATOM 3173 C C . GLN A 1 390 ? 25.507 11.985 -8.845 1.00 96.56 390 GLN A C 1
ATOM 3175 O O . GLN A 1 390 ? 24.316 11.856 -9.123 1.00 96.56 390 GLN A O 1
ATOM 3180 N N . ARG A 1 391 ? 26.004 11.718 -7.638 1.00 96.12 391 ARG A N 1
ATOM 3181 C CA . ARG A 1 391 ? 25.163 11.288 -6.529 1.00 96.12 391 ARG A CA 1
ATOM 3182 C C . ARG A 1 391 ? 24.575 12.501 -5.826 1.00 96.12 391 ARG A C 1
ATOM 3184 O O . ARG A 1 391 ? 25.312 13.324 -5.296 1.00 96.12 391 ARG A O 1
ATOM 3191 N N . GLU A 1 392 ? 23.258 12.527 -5.749 1.00 95.94 392 GLU A N 1
ATOM 3192 C CA . GLU A 1 392 ? 22.482 13.497 -4.973 1.00 95.94 392 GLU A CA 1
ATOM 3193 C C . GLU A 1 392 ? 21.929 12.854 -3.701 1.00 95.94 392 GLU A C 1
ATOM 3195 O O . GLU A 1 392 ? 21.873 13.479 -2.643 1.00 95.94 392 GLU A O 1
ATOM 3200 N N . HIS A 1 393 ? 21.571 11.571 -3.787 1.00 93.88 393 HIS A N 1
ATOM 3201 C CA . HIS A 1 393 ? 20.996 10.828 -2.679 1.00 93.88 393 HIS A CA 1
ATOM 3202 C C . HIS A 1 393 ? 21.681 9.485 -2.455 1.00 93.88 393 HIS A C 1
ATOM 3204 O O . HIS A 1 393 ? 22.181 8.809 -3.359 1.00 93.88 393 HIS A O 1
ATOM 3210 N N . GLU A 1 394 ? 21.661 9.062 -1.198 1.00 91.19 394 GLU A N 1
ATOM 3211 C CA . GLU A 1 394 ? 22.320 7.846 -0.747 1.00 91.19 394 GLU A CA 1
ATOM 3212 C C . GLU A 1 394 ? 21.806 6.563 -1.403 1.00 91.19 394 GLU A C 1
ATOM 3214 O O . GLU A 1 394 ? 22.600 5.642 -1.605 1.00 91.19 394 GLU A O 1
ATOM 3219 N N . PHE A 1 395 ? 20.515 6.502 -1.731 1.00 89.88 395 PHE A N 1
ATOM 3220 C CA . PHE A 1 395 ? 19.862 5.317 -2.292 1.00 89.88 395 PHE A CA 1
ATOM 3221 C C . PHE A 1 395 ? 20.154 5.100 -3.784 1.00 89.88 395 PHE A C 1
ATOM 3223 O O . PHE A 1 395 ? 19.859 4.030 -4.314 1.00 89.88 395 PHE A O 1
ATOM 3230 N N . GLN A 1 396 ? 20.697 6.104 -4.480 1.00 94.75 396 GLN A N 1
ATOM 3231 C CA . GLN A 1 396 ? 20.916 6.033 -5.924 1.00 94.75 396 GLN A CA 1
ATOM 3232 C C . GLN A 1 396 ? 21.974 4.969 -6.258 1.00 94.75 396 GLN A C 1
ATOM 3234 O O . GLN A 1 396 ? 22.941 4.786 -5.516 1.00 94.75 396 GLN A O 1
ATOM 3239 N N . THR A 1 397 ? 21.841 4.262 -7.376 1.00 91.88 397 THR A N 1
ATOM 3240 C CA . THR A 1 397 ? 22.894 3.350 -7.847 1.00 91.88 397 THR A CA 1
ATOM 3241 C C . THR A 1 397 ? 23.752 4.049 -8.890 1.00 91.88 397 THR A C 1
ATOM 3243 O O . THR A 1 397 ? 23.295 4.920 -9.619 1.00 91.88 397 THR A O 1
ATOM 3246 N N . ASN A 1 398 ? 25.035 3.706 -8.930 1.00 97.44 398 ASN A N 1
ATOM 3247 C CA . ASN A 1 398 ? 25.986 4.341 -9.831 1.00 97.44 398 ASN A CA 1
ATOM 3248 C C . ASN A 1 398 ? 26.225 3.417 -11.041 1.00 97.44 398 ASN A C 1
ATOM 3250 O O . ASN A 1 398 ? 26.764 2.325 -10.842 1.00 97.44 398 ASN A O 1
ATOM 3254 N N . PRO A 1 399 ? 25.876 3.812 -12.282 1.00 98.25 399 PRO A N 1
ATOM 3255 C CA . PRO A 1 399 ? 26.152 3.005 -13.472 1.00 98.25 399 PRO A CA 1
ATOM 3256 C C . PRO A 1 399 ? 27.632 2.622 -13.630 1.00 98.25 399 PRO A C 1
ATOM 3258 O O . PRO A 1 399 ? 27.913 1.492 -14.032 1.00 98.25 399 PRO A O 1
ATOM 3261 N N . ARG A 1 400 ? 28.574 3.498 -13.229 1.00 98.62 400 ARG A N 1
ATOM 3262 C CA . ARG A 1 400 ? 30.018 3.182 -13.193 1.00 98.62 400 ARG A CA 1
ATOM 3263 C C . ARG A 1 400 ? 30.300 2.012 -12.259 1.00 98.62 400 ARG A C 1
ATOM 3265 O O . ARG A 1 400 ? 31.021 1.091 -12.623 1.00 98.62 400 ARG A O 1
ATOM 3272 N N . GLN A 1 401 ? 29.693 2.016 -11.072 1.00 98.38 401 GLN A N 1
ATOM 3273 C CA . GLN A 1 401 ? 29.845 0.927 -10.108 1.00 98.38 401 GLN A CA 1
ATOM 3274 C C . GLN A 1 401 ? 29.255 -0.380 -10.644 1.00 98.38 401 GLN A C 1
ATOM 3276 O O . GLN A 1 401 ? 29.909 -1.412 -10.558 1.00 98.38 401 GLN A O 1
ATOM 3281 N N . ILE A 1 402 ? 28.056 -0.345 -11.236 1.00 98.38 402 ILE A N 1
ATOM 3282 C CA . ILE A 1 402 ? 27.407 -1.542 -11.800 1.00 98.38 402 ILE A CA 1
ATOM 3283 C C . ILE A 1 402 ? 28.279 -2.157 -12.908 1.00 98.38 402 ILE A C 1
ATOM 3285 O O . ILE A 1 402 ? 28.461 -3.376 -12.949 1.00 98.38 402 ILE A O 1
ATOM 3289 N N . ALA A 1 403 ? 28.842 -1.324 -13.788 1.00 98.50 403 ALA A N 1
ATOM 3290 C CA . ALA A 1 403 ? 29.748 -1.772 -14.843 1.00 98.50 403 ALA A CA 1
ATOM 3291 C C . ALA A 1 403 ? 31.041 -2.371 -14.263 1.00 98.50 403 ALA A C 1
ATOM 3293 O O . ALA A 1 403 ? 31.443 -3.463 -14.664 1.00 98.50 403 ALA A O 1
ATOM 3294 N N . LEU A 1 404 ? 31.649 -1.720 -13.265 1.00 98.38 404 LEU A N 1
ATOM 3295 C CA . LEU A 1 404 ? 32.868 -2.208 -12.617 1.00 98.38 404 LEU A CA 1
ATOM 3296 C C . LEU A 1 404 ? 32.639 -3.518 -11.848 1.00 98.38 404 LEU A C 1
ATOM 3298 O O . LEU A 1 404 ? 33.459 -4.432 -11.918 1.00 98.38 404 LEU A O 1
ATOM 3302 N N . GLU A 1 405 ? 31.501 -3.657 -11.169 1.00 98.06 405 GLU A N 1
ATOM 3303 C CA . GLU A 1 405 ? 31.072 -4.909 -10.539 1.00 98.06 405 GLU A CA 1
ATOM 3304 C C . GLU A 1 405 ? 30.936 -6.039 -11.567 1.00 98.06 405 GLU A C 1
ATOM 3306 O O . GLU A 1 405 ? 31.382 -7.165 -11.320 1.00 98.06 405 GLU A O 1
ATOM 3311 N N . ALA A 1 406 ? 30.350 -5.747 -12.733 1.00 97.88 406 ALA A N 1
ATOM 3312 C CA . ALA A 1 406 ? 30.252 -6.706 -13.826 1.00 97.88 406 ALA A CA 1
ATOM 3313 C C . ALA A 1 406 ? 31.638 -7.097 -14.364 1.00 97.88 406 ALA A C 1
ATOM 3315 O O . ALA A 1 406 ? 31.883 -8.291 -14.544 1.00 97.88 406 ALA A O 1
ATOM 3316 N N . ILE A 1 407 ? 32.549 -6.133 -14.546 1.00 97.62 407 ILE A N 1
ATOM 3317 C CA . ILE A 1 407 ? 33.934 -6.376 -14.980 1.00 97.62 407 ILE A CA 1
ATOM 3318 C C . ILE A 1 407 ? 34.655 -7.303 -13.998 1.00 97.62 407 ILE A C 1
ATOM 3320 O O . ILE A 1 407 ? 35.082 -8.391 -14.380 1.00 97.62 407 ILE A O 1
ATOM 3324 N N . VAL A 1 408 ? 34.705 -6.929 -12.717 1.00 96.94 408 VAL A N 1
ATOM 3325 C CA . VAL A 1 408 ? 35.397 -7.696 -11.667 1.00 96.94 408 VAL A CA 1
ATOM 3326 C C . VAL A 1 408 ? 34.844 -9.117 -11.545 1.00 96.94 408 VAL A C 1
ATOM 3328 O O . VAL A 1 408 ? 35.598 -10.069 -11.354 1.00 96.94 408 VAL A O 1
ATOM 3331 N N . LYS A 1 409 ? 33.521 -9.286 -11.655 1.00 96.25 409 LYS A N 1
ATOM 3332 C CA . LYS A 1 409 ? 32.875 -10.594 -11.496 1.00 96.25 409 LYS A CA 1
ATOM 3333 C C . LYS A 1 409 ? 33.027 -11.498 -12.718 1.00 96.25 409 LYS A C 1
ATOM 3335 O O . LYS A 1 409 ? 33.079 -12.716 -12.561 1.00 96.25 409 LYS A O 1
ATOM 3340 N N . GLN A 1 410 ? 32.973 -10.936 -13.922 1.00 96.31 410 GLN A N 1
ATOM 3341 C CA . GLN A 1 410 ? 32.813 -11.717 -15.153 1.00 96.31 410 GLN A CA 1
ATOM 3342 C C . GLN A 1 410 ? 34.078 -11.773 -16.008 1.00 96.31 410 GLN A C 1
ATOM 3344 O O . GLN A 1 410 ? 34.219 -12.712 -16.789 1.00 96.31 410 GLN A O 1
ATOM 3349 N N . TYR A 1 411 ? 34.993 -10.820 -15.833 1.00 94.56 411 TYR A N 1
ATOM 3350 C CA . TYR A 1 411 ? 36.238 -10.704 -16.588 1.00 94.56 411 TYR A CA 1
ATOM 3351 C C . TYR A 1 411 ? 37.435 -10.453 -15.646 1.00 94.56 411 TYR A C 1
ATOM 3353 O O . TYR A 1 411 ? 38.165 -9.476 -15.820 1.00 94.56 411 TYR A O 1
ATOM 3361 N N . PRO A 1 412 ? 37.666 -11.310 -14.632 1.00 93.00 412 PRO A N 1
ATOM 3362 C CA . PRO A 1 412 ? 38.727 -11.090 -13.643 1.00 93.00 412 PRO A CA 1
ATOM 3363 C C . PRO A 1 412 ? 40.124 -11.007 -14.276 1.00 93.00 412 PRO A C 1
ATOM 3365 O O . PRO A 1 412 ? 40.948 -10.218 -13.826 1.00 93.00 412 PRO A O 1
ATOM 3368 N N . ASP A 1 413 ? 40.356 -11.753 -15.360 1.00 93.44 413 ASP A N 1
ATOM 3369 C CA . ASP A 1 413 ? 41.637 -11.794 -16.076 1.00 93.44 413 ASP A CA 1
ATOM 3370 C C . ASP A 1 413 ? 41.776 -10.701 -17.154 1.00 93.44 413 ASP A C 1
ATOM 3372 O O . ASP A 1 413 ? 42.773 -10.661 -17.879 1.00 93.44 413 ASP A O 1
ATOM 3376 N N . HIS A 1 414 ? 40.775 -9.825 -17.316 1.00 94.06 414 HIS A N 1
ATOM 3377 C CA . HIS A 1 414 ? 40.851 -8.748 -18.299 1.00 94.06 414 HIS A CA 1
ATOM 3378 C C . HIS A 1 414 ? 41.892 -7.699 -17.864 1.00 94.06 414 HIS A C 1
ATOM 3380 O O . HIS A 1 414 ? 41.849 -7.244 -16.719 1.00 94.06 414 HIS A O 1
ATOM 3386 N N . PRO A 1 415 ? 42.810 -7.258 -18.752 1.00 93.88 415 PRO A N 1
ATOM 3387 C CA . PRO A 1 415 ? 43.919 -6.378 -18.372 1.00 93.88 415 PRO A CA 1
ATOM 3388 C C . PRO A 1 415 ? 43.504 -5.056 -17.717 1.00 93.88 415 PRO A C 1
ATOM 3390 O O . PRO A 1 415 ? 44.286 -4.492 -16.959 1.00 93.88 415 PRO A O 1
ATOM 3393 N N . GLN A 1 416 ? 42.296 -4.558 -18.005 1.00 94.19 416 GLN A N 1
ATOM 3394 C CA . GLN A 1 416 ? 41.776 -3.314 -17.424 1.00 94.19 416 GLN A CA 1
ATOM 3395 C C . GLN A 1 416 ? 41.055 -3.509 -16.083 1.00 94.19 416 GLN A C 1
ATOM 3397 O O . GLN A 1 416 ? 40.790 -2.522 -15.408 1.00 94.19 416 GLN A O 1
ATOM 3402 N N . THR A 1 417 ? 40.790 -4.741 -15.636 1.00 95.56 417 THR A N 1
ATOM 3403 C CA . THR A 1 417 ? 40.014 -4.988 -14.408 1.00 95.56 417 THR A CA 1
ATOM 3404 C C . THR A 1 417 ? 40.665 -4.377 -13.169 1.00 95.56 417 THR A C 1
ATOM 3406 O O . THR A 1 417 ? 40.019 -3.620 -12.444 1.00 95.56 417 THR A O 1
ATOM 3409 N N . LEU A 1 418 ? 41.948 -4.666 -12.929 1.00 96.62 418 LEU A N 1
ATOM 3410 C CA . LEU A 1 418 ? 42.677 -4.106 -11.789 1.00 96.62 418 LEU A CA 1
ATOM 3411 C C . LEU A 1 418 ? 42.956 -2.595 -11.955 1.00 96.62 418 LEU A C 1
ATOM 3413 O O . LEU A 1 418 ? 42.660 -1.861 -11.011 1.00 96.62 418 LEU A O 1
ATOM 3417 N N . PRO A 1 419 ? 43.434 -2.098 -13.119 1.00 97.56 419 PRO A N 1
ATOM 3418 C CA . PRO A 1 419 ? 43.610 -0.662 -13.344 1.00 97.56 419 PRO A CA 1
ATOM 3419 C C . PRO A 1 419 ? 42.342 0.172 -13.136 1.00 97.56 419 PRO A C 1
ATOM 3421 O O . PRO A 1 419 ? 42.399 1.192 -12.455 1.00 97.56 419 PRO A O 1
ATOM 3424 N N . LEU A 1 420 ? 41.191 -0.260 -13.663 1.00 97.88 420 LEU A N 1
ATOM 3425 C CA . LEU A 1 420 ? 39.922 0.450 -13.474 1.00 97.88 420 LEU A CA 1
ATOM 3426 C C . LEU A 1 420 ? 39.499 0.460 -12.005 1.00 97.88 420 LEU A C 1
ATOM 3428 O O . LEU A 1 420 ? 39.023 1.477 -11.507 1.00 97.88 420 LEU A O 1
ATOM 3432 N N . LEU A 1 421 ? 39.689 -0.652 -11.291 1.00 97.44 421 LEU A N 1
ATOM 3433 C CA . LEU A 1 421 ? 39.357 -0.737 -9.872 1.00 97.44 421 LEU A CA 1
ATOM 3434 C C . LEU A 1 421 ? 40.233 0.195 -9.020 1.00 97.44 421 LEU A C 1
ATOM 3436 O O . LEU A 1 421 ? 39.715 0.870 -8.131 1.00 97.44 421 LEU A O 1
ATOM 3440 N N . GLN A 1 422 ? 41.534 0.268 -9.315 1.00 97.88 422 GLN A N 1
ATOM 3441 C CA . GLN A 1 422 ? 42.472 1.198 -8.676 1.00 97.88 422 GLN A CA 1
ATOM 3442 C C . GLN A 1 422 ? 42.120 2.655 -8.986 1.00 97.88 422 GLN A C 1
ATOM 3444 O O . GLN A 1 422 ? 41.970 3.461 -8.069 1.00 97.88 422 GLN A O 1
ATOM 3449 N N . ASP A 1 423 ? 41.894 2.980 -10.258 1.00 98.00 423 ASP A N 1
ATOM 3450 C CA . ASP A 1 423 ? 41.536 4.333 -10.673 1.00 98.00 423 ASP A CA 1
ATOM 3451 C C . ASP A 1 423 ? 40.228 4.801 -10.019 1.00 98.00 423 ASP A C 1
ATOM 3453 O O . ASP A 1 423 ? 40.175 5.880 -9.433 1.00 98.00 423 ASP A O 1
ATOM 3457 N N . ARG A 1 424 ? 39.176 3.972 -10.016 1.00 98.06 424 ARG A N 1
ATOM 3458 C CA . ARG A 1 424 ? 37.900 4.329 -9.375 1.00 98.06 424 ARG A CA 1
ATOM 3459 C C . ARG A 1 424 ? 37.996 4.417 -7.851 1.00 98.06 424 ARG A C 1
ATOM 3461 O O . ARG A 1 424 ? 37.237 5.171 -7.249 1.00 98.06 424 ARG A O 1
ATOM 3468 N N . ALA A 1 425 ? 38.919 3.694 -7.216 1.00 97.88 425 ALA A N 1
ATOM 3469 C CA . ALA A 1 425 ? 39.176 3.803 -5.779 1.00 97.88 425 ALA A CA 1
ATOM 3470 C C . ALA A 1 425 ? 39.798 5.155 -5.389 1.00 97.88 425 ALA A C 1
ATOM 3472 O O . ALA A 1 425 ? 39.494 5.689 -4.315 1.00 97.88 425 ALA A O 1
ATOM 3473 N N . GLU A 1 426 ? 40.661 5.704 -6.242 1.00 97.75 426 GLU A N 1
ATOM 3474 C CA . GLU A 1 426 ? 41.395 6.945 -5.979 1.00 97.75 426 GLU A CA 1
ATOM 3475 C C . GLU A 1 426 ? 40.661 8.179 -6.510 1.00 97.75 426 GLU A C 1
ATOM 3477 O O . GLU A 1 426 ? 40.562 9.183 -5.801 1.00 97.75 426 GLU A O 1
ATOM 3482 N N . ASN A 1 427 ? 40.095 8.078 -7.714 1.00 97.06 427 ASN A N 1
ATOM 3483 C CA . ASN A 1 427 ? 39.750 9.234 -8.539 1.00 97.06 427 ASN A CA 1
ATOM 3484 C C . ASN A 1 427 ? 38.254 9.372 -8.862 1.00 97.06 427 ASN A C 1
ATOM 3486 O O . ASN A 1 427 ? 37.860 10.421 -9.375 1.00 97.06 427 ASN A O 1
ATOM 3490 N N . ASP A 1 428 ? 37.395 8.372 -8.602 1.00 97.94 428 ASP A N 1
ATOM 3491 C CA . ASP A 1 428 ? 35.968 8.514 -8.943 1.00 97.94 428 ASP A CA 1
ATOM 3492 C C . ASP A 1 428 ? 35.328 9.654 -8.139 1.00 97.94 428 ASP A C 1
ATOM 3494 O O . ASP A 1 428 ? 35.575 9.728 -6.937 1.00 97.94 428 ASP A O 1
ATOM 3498 N N . PRO A 1 429 ? 34.485 10.526 -8.721 1.00 95.81 429 PRO A N 1
ATOM 3499 C CA . PRO A 1 429 ? 33.827 11.591 -7.962 1.00 95.81 429 PRO A CA 1
ATOM 3500 C C . PRO A 1 429 ? 32.828 11.063 -6.919 1.00 95.81 429 PRO A C 1
ATOM 3502 O O . PRO A 1 429 ? 32.608 11.722 -5.900 1.00 95.81 429 PRO A O 1
ATOM 3505 N N . ASP A 1 430 ? 32.274 9.864 -7.109 1.00 97.62 430 ASP A N 1
ATOM 3506 C CA . ASP A 1 430 ? 31.330 9.245 -6.183 1.00 97.62 430 ASP A CA 1
ATOM 3507 C C . ASP A 1 430 ? 32.038 8.548 -5.009 1.00 97.62 430 ASP A C 1
ATOM 3509 O O . ASP A 1 430 ? 32.732 7.542 -5.166 1.00 97.62 430 ASP A O 1
ATOM 3513 N N . GLU A 1 431 ? 31.816 9.043 -3.790 1.00 96.50 431 GLU A N 1
ATOM 3514 C CA . GLU A 1 431 ? 32.453 8.502 -2.586 1.00 96.50 431 GLU A CA 1
ATOM 3515 C C . GLU A 1 431 ? 32.069 7.045 -2.302 1.00 96.50 431 GLU A C 1
ATOM 3517 O O . GLU A 1 431 ? 32.916 6.268 -1.850 1.00 96.50 431 GLU A O 1
ATOM 3522 N N . LYS A 1 432 ? 30.815 6.654 -2.577 1.00 96.75 432 LYS A N 1
ATOM 3523 C CA . LYS A 1 432 ? 30.363 5.271 -2.352 1.00 96.75 432 LYS A CA 1
ATOM 3524 C C . LYS A 1 432 ? 31.110 4.302 -3.265 1.00 96.75 432 LYS A C 1
ATOM 3526 O O . LYS A 1 432 ? 31.607 3.287 -2.776 1.00 96.75 432 LYS A O 1
ATOM 3531 N N . LEU A 1 433 ? 31.277 4.657 -4.540 1.00 97.81 433 LEU A N 1
ATOM 3532 C CA . LEU A 1 433 ? 32.098 3.892 -5.475 1.00 97.81 433 LEU A CA 1
ATOM 3533 C C . LEU A 1 433 ? 33.565 3.833 -5.023 1.00 97.81 433 LEU A C 1
ATOM 3535 O O . LEU A 1 433 ? 34.114 2.734 -4.950 1.00 97.81 433 LEU A O 1
ATOM 3539 N N . ARG A 1 434 ? 34.179 4.956 -4.613 1.00 98.12 434 ARG A N 1
ATOM 3540 C CA . ARG A 1 434 ? 35.561 4.946 -4.083 1.00 98.12 434 ARG A CA 1
ATOM 3541 C C . ARG A 1 434 ? 35.721 3.977 -2.906 1.00 98.12 434 ARG A C 1
ATOM 3543 O O . ARG A 1 434 ? 36.668 3.192 -2.867 1.00 98.12 434 ARG A O 1
ATOM 3550 N N . LYS A 1 435 ? 34.799 4.024 -1.936 1.00 97.56 435 LYS A N 1
ATOM 3551 C CA . LYS A 1 435 ? 34.800 3.145 -0.753 1.00 97.56 435 LYS A CA 1
ATOM 3552 C C . LYS A 1 435 ? 34.655 1.674 -1.142 1.00 97.56 435 LYS A C 1
ATOM 3554 O O . LYS A 1 435 ? 35.449 0.852 -0.689 1.00 97.56 435 LYS A O 1
ATOM 3559 N N . TRP A 1 436 ? 33.684 1.358 -1.998 1.00 97.75 436 TRP A N 1
ATOM 3560 C CA . TRP A 1 436 ? 33.469 -0.001 -2.492 1.00 97.75 436 TRP A CA 1
ATOM 3561 C C . TRP A 1 436 ? 34.702 -0.539 -3.235 1.00 97.75 436 TRP A C 1
ATOM 3563 O O . TRP A 1 436 ? 35.141 -1.655 -2.963 1.00 97.75 436 TRP A O 1
ATOM 3573 N N . ALA A 1 437 ? 35.312 0.268 -4.108 1.00 97.75 437 ALA A N 1
ATOM 3574 C CA . ALA A 1 437 ? 36.484 -0.131 -4.884 1.00 97.75 437 ALA A CA 1
ATOM 3575 C C . ALA A 1 437 ? 37.709 -0.410 -3.991 1.00 97.75 437 ALA A C 1
ATOM 3577 O O . ALA A 1 437 ? 38.375 -1.429 -4.175 1.00 97.75 437 ALA A O 1
ATOM 3578 N N . LYS A 1 438 ? 37.961 0.421 -2.965 1.00 97.88 438 LYS A N 1
ATOM 3579 C CA . LYS A 1 438 ? 39.019 0.178 -1.961 1.00 97.88 438 LYS A CA 1
ATOM 3580 C C . LYS A 1 438 ? 38.809 -1.127 -1.207 1.00 97.88 438 LYS A C 1
ATOM 3582 O O . LYS A 1 438 ? 39.750 -1.895 -1.034 1.00 97.88 438 LYS A O 1
ATOM 3587 N N . GLU A 1 439 ? 37.583 -1.385 -0.766 1.00 97.38 439 GLU A N 1
ATOM 3588 C CA . GLU A 1 439 ? 37.258 -2.630 -0.073 1.00 97.38 439 GLU A CA 1
ATOM 3589 C C . GLU A 1 439 ? 37.451 -3.838 -0.995 1.00 97.38 439 GLU A C 1
ATOM 3591 O O . GLU A 1 439 ? 38.029 -4.849 -0.597 1.00 97.38 439 GLU A O 1
ATOM 3596 N N . LYS A 1 440 ? 37.049 -3.718 -2.265 1.00 96.94 440 LYS A N 1
ATOM 3597 C CA . LYS A 1 440 ? 37.224 -4.792 -3.237 1.00 96.94 440 LYS A CA 1
ATOM 3598 C C . LYS A 1 440 ? 38.695 -5.076 -3.550 1.00 96.94 440 LYS A C 1
ATOM 3600 O O . LYS A 1 440 ? 39.040 -6.247 -3.671 1.00 96.94 440 LYS A O 1
ATOM 3605 N N . LEU A 1 441 ? 39.558 -4.059 -3.616 1.00 96.06 441 LEU A N 1
ATOM 3606 C CA . LEU A 1 441 ? 41.011 -4.241 -3.758 1.00 96.06 441 LEU A CA 1
ATOM 3607 C C . LEU A 1 441 ? 41.597 -5.031 -2.585 1.00 96.06 441 LEU A C 1
ATOM 3609 O O . LEU A 1 441 ? 42.282 -6.025 -2.807 1.00 96.06 441 LEU A O 1
ATOM 3613 N N . ARG A 1 442 ? 41.234 -4.680 -1.345 1.00 95.00 442 ARG A N 1
ATOM 3614 C CA . ARG A 1 442 ? 41.685 -5.411 -0.145 1.00 95.00 442 ARG A CA 1
ATOM 3615 C C . ARG A 1 442 ? 41.250 -6.877 -0.152 1.00 95.00 442 ARG A C 1
ATOM 3617 O O . ARG A 1 442 ? 41.953 -7.725 0.381 1.00 95.00 442 ARG A O 1
ATOM 3624 N N . GLN A 1 443 ? 40.097 -7.189 -0.743 1.00 92.81 443 GLN A N 1
ATOM 3625 C CA . GLN A 1 443 ? 39.628 -8.572 -0.901 1.00 92.81 443 GLN A CA 1
ATOM 3626 C C . GLN A 1 443 ? 40.355 -9.353 -1.999 1.00 92.81 443 GLN A C 1
ATOM 3628 O O . GLN A 1 443 ? 40.259 -10.571 -2.006 1.00 92.81 443 GLN A O 1
ATOM 3633 N N . LEU A 1 444 ? 40.993 -8.679 -2.957 1.00 88.38 444 LEU A N 1
ATOM 3634 C CA . LEU A 1 444 ? 41.792 -9.328 -4.002 1.00 88.38 444 LEU A CA 1
ATOM 3635 C C . LEU A 1 444 ? 43.257 -9.514 -3.571 1.00 88.38 444 LEU A C 1
ATOM 3637 O O . LEU A 1 444 ? 43.959 -10.336 -4.152 1.00 88.38 444 LEU A O 1
ATOM 3641 N N . GLU A 1 445 ? 43.712 -8.749 -2.575 1.00 82.19 445 GLU A N 1
ATOM 3642 C CA . GLU A 1 445 ? 45.047 -8.845 -1.966 1.00 82.19 445 GLU A CA 1
ATOM 3643 C C . GLU A 1 445 ? 45.154 -9.925 -0.872 1.00 82.19 445 GLU A C 1
ATOM 3645 O O . GLU A 1 445 ? 46.263 -10.368 -0.567 1.00 82.19 445 GLU A O 1
ATOM 3650 N N . ASN A 1 446 ? 44.020 -10.334 -0.289 1.00 66.44 446 ASN A N 1
ATOM 3651 C CA . ASN A 1 446 ? 43.904 -11.423 0.692 1.00 66.44 446 ASN A CA 1
ATOM 3652 C C . ASN A 1 446 ? 43.409 -12.704 0.022 1.00 66.44 446 ASN A C 1
ATOM 3654 O O . ASN A 1 446 ? 43.860 -13.792 0.451 1.00 66.44 446 ASN A O 1
#

Radius of gyration: 30.27 Å; Cα contacts (8 Å, |Δi|>4): 603; chains: 1; bounding box: 77×29×78 Å

Secondary structure (DSSP, 8-state):
-HHHHHHHHHHH-S-HHHHHHHHHHHHHHHTTSTTHHHHHHHHHHH-S-HHHHHHHHHHHHHHSTTSTTHHHHHHHHHHH-S-HHHHHHHHHHHHHHHTTSTTHHHHHHHHHHH-S-HHHHHHHHHHHHHHSTTSTTHHHHHHHHHHH-S-HHHHHHHHHHHHHHSTTSTTHHHHHHHHHHH-SSHHHHHHHHHHHHHHSTTSTTHHHHHHHHHHH-SSHHHHHHHHHHHHHHSTTSTTHHHHHHHHHHH-SSHHHHHHHHHHHHHHSTTSTTHHHHHHHHHHH-SSHHHHHHHHHHHHHHHTTSTTHHHHHHHHHHH-SSHHHHHHHHHHHHHHSTTSTTHHHHHHHHHHH-SSHHHHHHHHHHHHHH-TTSTTHHHHHHHHHHH-----SSTTPPPHHHHHHHHHHHH-TTSTTHHHHHHHHHHH-S-HHHHHHHHHHHHHHH-